Protein AF-A0A0X3Y5P8-F1 (afdb_monomer_lite)

pLDDT: mean 75.7, std 15.93, range [31.08, 95.38]

Structure (mmCIF, N/CA/C/O backbone):
data_AF-A0A0X3Y5P8-F1
#
_entry.id   AF-A0A0X3Y5P8-F1
#
loop_
_atom_site.group_PDB
_atom_site.id
_atom_site.type_symbol
_atom_site.label_atom_id
_atom_site.label_alt_id
_atom_site.label_comp_id
_atom_site.label_asym_id
_atom_site.label_entity_id
_atom_site.label_seq_id
_atom_site.pdbx_PDB_ins_code
_atom_site.Cartn_x
_atom_site.Cartn_y
_atom_site.Cartn_z
_atom_site.occupancy
_atom_site.B_iso_or_equiv
_atom_site.auth_seq_id
_atom_site.auth_comp_id
_atom_site.auth_asym_id
_atom_site.auth_atom_id
_atom_site.pdbx_PDB_model_num
ATOM 1 N N . MET A 1 1 ? 97.759 14.625 -56.756 1.00 55.84 1 MET A N 1
ATOM 2 C CA . MET A 1 1 ? 96.959 15.033 -57.931 1.00 55.84 1 MET A CA 1
ATOM 3 C C . MET A 1 1 ? 97.616 14.440 -59.161 1.00 55.84 1 MET A C 1
ATOM 5 O O . MET A 1 1 ? 98.788 14.707 -59.381 1.00 55.84 1 MET A O 1
ATOM 9 N N . THR A 1 2 ? 96.903 13.607 -59.908 1.00 64.62 2 THR A N 1
ATOM 10 C CA . THR A 1 2 ? 97.380 13.014 -61.165 1.00 64.62 2 THR A CA 1
ATOM 11 C C . THR A 1 2 ? 97.536 14.090 -62.230 1.00 64.62 2 THR A C 1
ATOM 13 O O . THR A 1 2 ? 96.550 14.729 -62.589 1.00 64.62 2 THR A O 1
ATOM 16 N N . GLN A 1 3 ? 98.760 14.318 -62.712 1.00 75.00 3 GLN A N 1
ATOM 17 C CA . GLN A 1 3 ? 99.024 15.300 -63.761 1.00 75.00 3 GLN A CA 1
ATOM 18 C C . GLN A 1 3 ? 98.886 14.668 -65.152 1.00 75.00 3 GLN A C 1
ATOM 20 O O . GLN A 1 3 ? 99.258 13.516 -65.376 1.00 75.00 3 GLN A O 1
ATOM 25 N N . TYR A 1 4 ? 98.370 15.443 -66.110 1.00 79.50 4 TYR A N 1
ATOM 26 C CA . TYR A 1 4 ? 98.162 15.009 -67.498 1.00 79.50 4 TYR A CA 1
ATOM 27 C C . TYR A 1 4 ? 99.440 14.460 -68.161 1.00 79.50 4 TYR A C 1
ATOM 29 O O . TYR A 1 4 ? 99.365 13.540 -68.971 1.00 79.50 4 TYR A O 1
ATOM 37 N N . SER A 1 5 ? 100.613 14.990 -67.798 1.00 78.25 5 SER A N 1
ATOM 38 C CA . SER A 1 5 ? 101.917 14.566 -68.323 1.00 78.25 5 SER A CA 1
ATOM 39 C C . SER A 1 5 ? 102.259 13.110 -68.011 1.00 78.25 5 SER A C 1
ATOM 41 O O . SER A 1 5 ? 102.868 12.445 -68.846 1.00 78.25 5 SER A O 1
ATOM 43 N N . ASP A 1 6 ? 101.864 12.614 -66.838 1.00 78.75 6 ASP A N 1
ATOM 44 C CA . ASP A 1 6 ? 102.219 11.267 -66.381 1.00 78.75 6 ASP A CA 1
ATOM 45 C C . ASP A 1 6 ? 101.311 10.226 -67.039 1.00 78.75 6 ASP A C 1
ATOM 47 O O . ASP A 1 6 ? 101.787 9.220 -67.562 1.00 78.75 6 ASP A O 1
ATOM 51 N N . VAL A 1 7 ? 100.012 10.539 -67.138 1.00 78.88 7 VAL A N 1
ATOM 52 C CA . VAL A 1 7 ? 99.036 9.741 -67.898 1.00 78.88 7 VAL A CA 1
ATOM 53 C C . VAL A 1 7 ? 99.425 9.696 -69.380 1.00 78.88 7 VAL A C 1
ATOM 55 O O . VAL A 1 7 ? 99.442 8.623 -69.977 1.00 78.88 7 VAL A O 1
ATOM 58 N N . LYS A 1 8 ? 99.824 10.832 -69.969 1.00 82.62 8 LYS A N 1
ATOM 59 C CA . LYS A 1 8 ? 100.274 10.910 -71.367 1.00 82.62 8 LYS A CA 1
ATOM 60 C C . LYS A 1 8 ? 101.525 10.069 -71.639 1.00 82.62 8 LYS A C 1
ATOM 62 O O . LYS A 1 8 ? 101.549 9.368 -72.644 1.00 82.62 8 LYS A O 1
ATOM 67 N N . LYS A 1 9 ? 102.530 10.084 -70.753 1.00 82.38 9 LYS A N 1
ATOM 68 C CA . LYS A 1 9 ? 103.744 9.257 -70.905 1.00 82.38 9 LYS A CA 1
ATOM 69 C C . LYS A 1 9 ? 103.426 7.763 -70.929 1.00 82.38 9 LYS A C 1
ATOM 71 O O . LYS A 1 9 ? 103.908 7.073 -71.820 1.00 82.38 9 LYS A O 1
ATOM 76 N N . ILE A 1 10 ? 102.589 7.290 -70.003 1.00 81.25 10 ILE A N 1
ATOM 77 C CA . ILE A 1 10 ? 102.196 5.874 -69.930 1.00 81.25 10 ILE A CA 1
ATOM 78 C C . ILE A 1 10 ? 101.405 5.476 -71.183 1.00 81.25 10 ILE A C 1
ATOM 80 O O . ILE A 1 10 ? 101.680 4.435 -71.780 1.00 81.25 10 ILE A O 1
ATOM 84 N N . CYS A 1 11 ? 100.467 6.315 -71.632 1.00 80.56 11 CYS A N 1
ATOM 85 C CA . CYS A 1 11 ? 99.717 6.057 -72.860 1.00 80.56 11 CYS A CA 1
ATOM 86 C C . CYS A 1 11 ? 100.613 6.051 -74.116 1.00 80.56 11 CYS A C 1
ATOM 88 O O . CYS A 1 11 ? 100.473 5.163 -74.956 1.00 80.56 11 CYS A O 1
ATOM 90 N N . ASP A 1 12 ? 101.554 6.994 -74.239 1.00 81.19 12 ASP A N 1
ATOM 91 C CA . ASP A 1 12 ? 102.496 7.071 -75.367 1.00 81.19 12 ASP A CA 1
ATOM 92 C C . ASP A 1 12 ? 103.486 5.886 -75.377 1.00 81.19 12 ASP A C 1
ATOM 94 O O . ASP A 1 12 ? 103.876 5.405 -76.443 1.00 81.19 12 ASP A O 1
ATOM 98 N N . GLU A 1 13 ? 103.889 5.384 -74.206 1.00 81.81 13 GLU A N 1
ATOM 99 C CA . GLU A 1 13 ? 104.777 4.223 -74.059 1.00 81.81 13 GLU A CA 1
ATOM 100 C C . GLU A 1 13 ? 104.066 2.899 -74.389 1.00 81.81 13 GLU A C 1
ATOM 102 O O . GLU A 1 13 ? 104.609 2.056 -75.112 1.00 81.81 13 GLU A O 1
ATOM 107 N N . LEU A 1 14 ? 102.811 2.738 -73.955 1.00 79.88 14 LEU A N 1
ATOM 108 C CA . LEU A 1 14 ? 101.962 1.607 -74.349 1.00 79.88 14 LEU A CA 1
ATOM 109 C C . LEU A 1 14 ? 101.707 1.590 -75.861 1.00 79.88 14 LEU A C 1
ATOM 111 O O . LEU A 1 14 ? 101.793 0.536 -76.492 1.00 79.88 14 LEU A O 1
ATOM 115 N N . GLN A 1 15 ? 101.490 2.763 -76.462 1.00 77.75 15 GLN A N 1
ATOM 116 C CA . GLN A 1 15 ? 101.310 2.889 -77.907 1.00 77.75 15 GLN A CA 1
ATOM 117 C C . GLN A 1 15 ? 102.601 2.575 -78.684 1.00 77.75 15 GLN A C 1
ATOM 119 O O . GLN A 1 15 ? 102.543 1.884 -79.700 1.00 77.75 15 GLN A O 1
ATOM 124 N N . LYS A 1 16 ? 103.777 3.009 -78.202 1.00 77.69 16 LYS A N 1
ATOM 125 C CA . LYS A 1 16 ? 105.081 2.663 -78.809 1.00 77.69 16 LYS A CA 1
ATOM 126 C C . LYS A 1 16 ? 105.423 1.176 -78.712 1.00 77.69 16 LYS A C 1
ATOM 128 O O . LYS A 1 16 ? 106.105 0.657 -79.588 1.00 77.69 16 LYS A O 1
ATOM 133 N N . THR A 1 17 ? 104.966 0.499 -77.661 1.00 75.56 17 THR A N 1
ATOM 134 C CA . THR A 1 17 ? 105.198 -0.939 -77.442 1.00 75.56 17 THR A CA 1
ATOM 135 C C . THR A 1 17 ? 104.137 -1.834 -78.092 1.00 75.56 17 THR A C 1
ATOM 137 O O . THR A 1 17 ? 104.206 -3.055 -77.958 1.00 75.56 17 THR A O 1
ATOM 140 N N . GLY A 1 18 ? 103.170 -1.252 -78.815 1.00 65.69 18 GLY A N 1
ATOM 141 C CA . GLY A 1 18 ? 102.122 -1.982 -79.537 1.00 65.69 18 GLY A CA 1
ATOM 142 C C . GLY A 1 18 ? 101.058 -2.622 -78.638 1.00 65.69 18 GLY A C 1
ATOM 143 O O . GLY A 1 18 ? 100.282 -3.451 -79.110 1.00 65.69 18 GLY A O 1
ATOM 144 N N . LYS A 1 19 ? 101.009 -2.264 -77.349 1.00 74.00 19 LYS A N 1
ATOM 145 C CA . LYS A 1 19 ? 100.011 -2.776 -76.400 1.00 74.00 19 LYS A CA 1
ATOM 146 C C . LYS A 1 19 ? 98.749 -1.901 -76.426 1.00 74.00 19 LYS A C 1
ATOM 148 O O . LYS A 1 19 ? 98.860 -0.680 -76.546 1.00 74.00 19 LYS A O 1
ATOM 153 N N . PRO A 1 20 ? 97.542 -2.485 -76.293 1.00 71.94 20 PRO A N 1
ATOM 154 C CA . PRO A 1 20 ? 96.306 -1.711 -76.301 1.00 71.94 20 PRO A CA 1
ATOM 155 C C . PRO A 1 20 ? 96.243 -0.778 -75.085 1.00 71.94 20 PRO A C 1
ATOM 157 O O . PRO A 1 20 ? 96.358 -1.215 -73.940 1.00 71.94 20 PRO A O 1
ATOM 160 N N . VAL A 1 21 ? 96.043 0.518 -75.334 1.00 77.38 21 VAL A N 1
ATOM 161 C CA . VAL A 1 21 ? 95.856 1.515 -74.273 1.00 77.38 21 VAL A CA 1
ATOM 162 C C . VAL A 1 21 ? 94.406 1.434 -73.791 1.00 77.38 21 VAL A C 1
ATOM 164 O O . VAL A 1 21 ? 93.501 1.932 -74.453 1.00 77.38 21 VAL A O 1
ATOM 167 N N . SER A 1 22 ? 94.173 0.766 -72.660 1.00 78.69 22 SER A N 1
ATOM 168 C CA . SER A 1 22 ? 92.847 0.652 -72.028 1.00 78.69 22 SER A CA 1
ATOM 169 C C . SER A 1 22 ? 92.747 1.510 -70.767 1.00 78.69 22 SER A C 1
ATOM 171 O O . SER A 1 22 ? 93.719 1.619 -70.015 1.00 78.69 22 SER A O 1
ATOM 173 N N . LEU A 1 23 ? 91.561 2.066 -70.506 1.00 74.12 23 LEU A N 1
ATOM 174 C CA . LEU A 1 23 ? 91.288 2.873 -69.314 1.00 74.12 23 LEU A CA 1
ATOM 175 C C . LEU A 1 23 ? 91.512 2.069 -68.017 1.00 74.12 23 LEU A C 1
ATOM 177 O O . LEU A 1 23 ? 92.092 2.599 -67.074 1.00 74.12 23 LEU A O 1
ATOM 181 N N . ASP A 1 24 ? 91.156 0.782 -67.999 1.00 76.00 24 ASP A N 1
ATOM 182 C CA . ASP A 1 24 ? 91.347 -0.103 -66.838 1.00 76.00 24 ASP A CA 1
ATOM 183 C C . ASP A 1 24 ? 92.829 -0.312 -66.486 1.00 76.00 24 ASP A C 1
ATOM 185 O O . ASP A 1 24 ? 93.220 -0.292 -65.316 1.00 76.00 24 ASP A O 1
ATOM 189 N N . TYR A 1 25 ? 93.695 -0.421 -67.500 1.00 76.69 25 TYR A N 1
ATOM 190 C CA . TYR A 1 25 ? 95.144 -0.489 -67.292 1.00 76.69 25 TYR A CA 1
ATOM 191 C C . TYR A 1 25 ? 95.696 0.809 -66.680 1.00 76.69 25 TYR A C 1
ATOM 193 O O . TYR A 1 25 ? 96.547 0.770 -65.796 1.00 76.69 25 TYR A O 1
ATOM 201 N N . LEU A 1 26 ? 95.178 1.969 -67.089 1.00 74.19 26 LEU A N 1
ATOM 202 C CA . LEU A 1 26 ? 95.600 3.259 -66.536 1.00 74.19 26 LEU A CA 1
ATOM 203 C C . LEU A 1 26 ? 95.114 3.461 -65.093 1.00 74.19 26 LEU A C 1
ATOM 205 O O . LEU A 1 26 ? 95.863 4.002 -64.281 1.00 74.19 26 LEU A O 1
ATOM 209 N N . ILE A 1 27 ? 93.907 2.989 -64.760 1.00 76.00 27 ILE A N 1
ATOM 210 C CA . ILE A 1 27 ? 93.356 3.034 -63.394 1.00 76.00 27 ILE A CA 1
ATOM 211 C C . ILE A 1 27 ? 94.181 2.160 -62.433 1.00 76.00 27 ILE A C 1
ATOM 213 O O . ILE A 1 27 ? 94.343 2.525 -61.272 1.00 76.00 27 ILE A O 1
ATOM 217 N N . SER A 1 28 ? 94.736 1.037 -62.907 1.00 76.06 28 SER A N 1
ATOM 218 C CA . SER A 1 28 ? 95.566 0.142 -62.079 1.00 76.06 28 SER A CA 1
ATOM 219 C C . SER A 1 28 ? 97.012 0.614 -61.869 1.00 76.06 28 SER A C 1
ATOM 221 O O . SER A 1 28 ? 97.612 0.273 -60.852 1.00 76.06 28 SER A O 1
ATOM 223 N N . GLN A 1 29 ? 97.578 1.401 -62.791 1.00 73.12 29 GLN A N 1
ATOM 224 C CA . GLN A 1 29 ? 98.978 1.854 -62.730 1.00 73.12 29 GLN A CA 1
ATOM 225 C C . GLN A 1 29 ? 99.156 3.252 -62.125 1.00 73.12 29 GLN A C 1
ATOM 227 O O . GLN A 1 29 ? 100.234 3.577 -61.626 1.00 73.12 29 GLN A O 1
ATOM 232 N N . VAL A 1 30 ? 98.123 4.097 -62.166 1.00 74.19 30 VAL A N 1
ATOM 233 C CA . VAL A 1 30 ? 98.219 5.491 -61.725 1.00 74.19 30 VAL A CA 1
ATOM 234 C C . VAL A 1 30 ? 97.297 5.734 -60.524 1.00 74.19 30 VAL A C 1
ATOM 236 O O . VAL A 1 30 ? 96.077 5.776 -60.689 1.00 74.19 30 VAL A O 1
ATOM 239 N N . PRO A 1 31 ? 97.839 5.958 -59.313 1.00 64.50 31 PRO A N 1
ATOM 240 C CA . PRO A 1 31 ? 97.020 6.246 -58.141 1.00 64.50 31 PRO A CA 1
ATOM 241 C C . PRO A 1 31 ? 96.423 7.663 -58.221 1.00 64.50 31 PRO A C 1
ATOM 243 O O . PRO A 1 31 ? 97.142 8.666 -58.196 1.00 64.50 31 PRO A O 1
ATOM 246 N N . GLY A 1 32 ? 95.093 7.763 -58.301 1.00 68.12 32 GLY A N 1
ATOM 247 C CA . GLY A 1 32 ? 94.374 9.039 -58.375 1.00 68.12 32 GLY A CA 1
ATOM 248 C C . GLY A 1 32 ? 92.853 8.893 -58.484 1.00 68.12 32 GLY A C 1
ATOM 249 O O . GLY A 1 32 ? 92.323 7.792 -58.602 1.00 68.12 32 GLY A O 1
ATOM 250 N N . ALA A 1 33 ? 92.132 10.019 -58.437 1.00 71.12 33 ALA A N 1
ATOM 251 C CA . ALA A 1 33 ? 90.676 10.037 -58.579 1.00 71.12 33 ALA A CA 1
ATOM 252 C C . ALA A 1 33 ? 90.261 9.654 -60.012 1.00 71.12 33 ALA A C 1
ATOM 254 O O . ALA A 1 33 ? 90.649 10.327 -60.972 1.00 71.12 33 ALA A O 1
ATOM 255 N N . GLN A 1 34 ? 89.435 8.608 -60.147 1.00 69.69 34 GLN A N 1
ATOM 256 C CA . GLN A 1 34 ? 89.032 8.025 -61.437 1.00 69.69 34 GLN A CA 1
ATOM 257 C C . GLN A 1 34 ? 88.441 9.060 -62.408 1.00 69.69 34 GLN A C 1
ATOM 259 O O . GLN A 1 34 ? 88.780 9.052 -63.588 1.00 69.69 34 GLN A O 1
ATOM 264 N N . ALA A 1 35 ? 87.646 10.016 -61.914 1.00 71.19 35 ALA A N 1
ATOM 265 C CA . ALA A 1 35 ? 87.060 11.076 -62.737 1.00 71.19 35 ALA A CA 1
ATOM 266 C C . ALA A 1 35 ? 88.119 11.947 -63.446 1.00 71.19 35 ALA A C 1
ATOM 268 O O . ALA A 1 35 ? 87.975 12.261 -64.625 1.00 71.19 35 ALA A O 1
ATOM 269 N N . SER A 1 36 ? 89.223 12.285 -62.769 1.00 75.31 36 SER A N 1
ATOM 270 C CA . SER A 1 36 ? 90.304 13.087 -63.367 1.00 75.31 36 SER A CA 1
ATOM 271 C C . SER A 1 36 ? 91.105 12.271 -64.384 1.00 75.31 36 SER A C 1
ATOM 273 O O . SER A 1 36 ? 91.549 12.801 -65.402 1.00 75.31 36 SER A O 1
ATOM 275 N N . LEU A 1 37 ? 91.258 10.966 -64.139 1.00 78.81 37 LEU A N 1
ATOM 276 C CA . LEU A 1 37 ? 91.954 10.048 -65.036 1.00 78.81 37 LEU A CA 1
ATOM 277 C C . LEU A 1 37 ? 91.198 9.856 -66.358 1.00 78.81 37 LEU A C 1
ATOM 279 O O . LEU A 1 37 ? 91.814 9.883 -67.420 1.00 78.81 37 LEU A O 1
ATOM 283 N N . VAL A 1 38 ? 89.865 9.742 -66.297 1.00 78.88 38 VAL A N 1
ATOM 284 C CA . VAL A 1 38 ? 88.987 9.655 -67.478 1.00 78.88 38 VAL A CA 1
ATOM 285 C C . VAL A 1 38 ? 89.102 10.912 -68.338 1.00 78.88 38 VAL A C 1
ATOM 287 O O . VAL A 1 38 ? 89.256 10.805 -69.555 1.00 78.88 38 VAL A O 1
ATOM 290 N N . VAL A 1 39 ? 89.110 12.097 -67.718 1.00 81.88 39 VAL A N 1
ATOM 291 C CA . VAL A 1 39 ? 89.267 13.377 -68.429 1.00 81.88 39 VAL A CA 1
ATOM 292 C C . VAL A 1 39 ? 90.647 13.480 -69.088 1.00 81.88 39 VAL A C 1
ATOM 294 O O . VAL A 1 39 ? 90.754 13.882 -70.248 1.00 81.88 39 VAL A O 1
ATOM 297 N N . HIS A 1 40 ? 91.718 13.081 -68.395 1.00 82.56 40 HIS A N 1
ATOM 298 C CA . HIS A 1 40 ? 93.070 13.067 -68.965 1.00 82.56 40 HIS A CA 1
ATOM 299 C C . HIS A 1 40 ? 93.230 12.029 -70.082 1.00 82.56 40 HIS A C 1
ATOM 301 O O . HIS A 1 40 ? 93.847 12.329 -71.102 1.00 82.56 40 HIS A O 1
ATOM 307 N N . TYR A 1 41 ? 92.632 10.848 -69.943 1.00 80.38 41 TYR A N 1
ATOM 308 C CA . TYR A 1 41 ? 92.626 9.824 -70.985 1.00 80.38 41 TYR A CA 1
ATOM 309 C C . TYR A 1 41 ? 91.840 10.270 -72.226 1.00 80.38 41 TYR A C 1
ATOM 311 O O . TYR A 1 41 ? 92.332 10.122 -73.343 1.00 80.38 41 TYR A O 1
ATOM 319 N N . GLN A 1 42 ? 90.670 10.896 -72.052 1.00 80.81 42 GLN A N 1
ATOM 320 C CA . GLN A 1 42 ? 89.931 11.517 -73.158 1.00 80.81 42 GLN A CA 1
ATOM 321 C C . GLN A 1 42 ? 90.745 12.622 -73.834 1.00 80.81 42 GLN A C 1
ATOM 323 O O . GLN A 1 42 ? 90.788 12.680 -75.062 1.00 80.81 42 GLN A O 1
ATOM 328 N N . LYS A 1 43 ? 91.439 13.463 -73.058 1.00 82.75 43 LYS A N 1
ATOM 329 C CA . LYS A 1 43 ? 92.307 14.514 -73.603 1.00 82.75 43 LYS A CA 1
ATOM 330 C C . LYS A 1 43 ? 93.459 13.935 -74.432 1.00 82.75 43 LYS A C 1
ATOM 332 O O . LYS A 1 43 ? 93.694 14.414 -75.536 1.00 82.75 43 LYS A O 1
ATOM 337 N N . TRP A 1 44 ? 94.113 12.875 -73.956 1.00 83.19 44 TRP A N 1
ATOM 338 C CA . TRP A 1 44 ? 95.152 12.171 -74.714 1.00 83.19 44 TRP A CA 1
ATOM 339 C C . TRP A 1 44 ? 94.594 11.510 -75.978 1.00 83.19 44 TRP A C 1
ATOM 341 O O . TRP A 1 44 ? 95.176 11.647 -77.050 1.00 83.19 44 TRP A O 1
ATOM 351 N N . ARG A 1 45 ? 93.430 10.857 -75.889 1.00 79.19 45 ARG A N 1
ATOM 352 C CA . ARG A 1 45 ? 92.762 10.237 -77.042 1.00 79.19 45 ARG A CA 1
ATOM 353 C C . ARG A 1 45 ? 92.389 11.273 -78.108 1.00 79.19 45 ARG A C 1
ATOM 355 O O . ARG A 1 45 ? 92.568 11.008 -79.291 1.00 79.19 45 ARG A O 1
ATOM 362 N N . ASN A 1 46 ? 91.941 12.458 -77.695 1.00 79.06 46 ASN A N 1
ATOM 363 C CA . ASN A 1 46 ? 91.675 13.579 -78.597 1.00 79.06 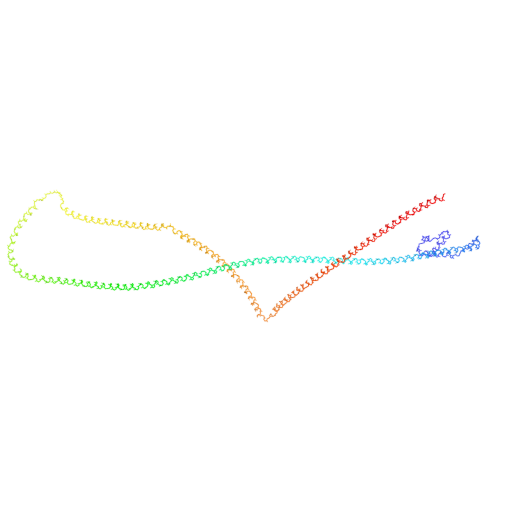46 ASN A CA 1
ATOM 364 C C . ASN A 1 46 ? 92.969 14.164 -79.191 1.00 79.06 46 ASN A C 1
ATOM 366 O O . ASN A 1 46 ? 92.990 14.512 -80.367 1.00 79.06 46 ASN A O 1
ATOM 370 N N . GLU A 1 47 ? 94.067 14.229 -78.427 1.00 79.50 47 GLU A N 1
ATOM 371 C CA . GLU A 1 47 ? 95.389 14.607 -78.959 1.00 79.50 47 GLU A CA 1
ATOM 372 C C . GLU A 1 47 ? 95.934 13.580 -79.965 1.00 79.50 47 GLU A C 1
ATOM 374 O O . GLU A 1 47 ? 96.576 13.974 -80.935 1.00 79.50 47 GLU A O 1
ATOM 379 N N . GLN A 1 48 ? 95.652 12.287 -79.780 1.00 70.25 48 GLN A N 1
ATOM 380 C CA . GLN A 1 48 ? 95.985 11.238 -80.749 1.00 70.25 48 GLN A CA 1
ATOM 381 C C . GLN A 1 48 ? 95.099 11.301 -81.995 1.00 70.25 48 GLN A C 1
ATOM 383 O O . GLN A 1 48 ? 95.601 11.137 -83.101 1.00 70.25 48 GLN A O 1
ATOM 388 N N . ALA A 1 49 ? 93.806 11.594 -81.835 1.00 64.44 49 ALA A N 1
ATOM 389 C CA . ALA A 1 49 ? 92.884 11.784 -82.955 1.00 64.44 49 ALA A CA 1
ATOM 390 C C . ALA A 1 49 ? 93.225 13.030 -83.797 1.00 64.44 49 ALA A C 1
ATOM 392 O O . ALA A 1 49 ? 93.056 13.008 -85.012 1.00 64.44 49 ALA A O 1
ATOM 393 N N . ASN A 1 50 ? 93.757 14.089 -83.170 1.00 62.69 50 ASN A N 1
ATOM 394 C CA . ASN A 1 50 ? 94.240 15.301 -83.847 1.00 62.69 50 ASN A CA 1
ATOM 395 C C . ASN A 1 50 ? 95.708 15.224 -84.295 1.00 62.69 50 ASN A C 1
ATOM 397 O O . ASN A 1 50 ? 96.218 16.168 -84.907 1.00 62.69 50 ASN A O 1
ATOM 401 N N . ARG A 1 51 ? 96.414 14.127 -84.006 1.00 59.41 51 ARG A N 1
ATOM 402 C CA . ARG A 1 51 ? 97.748 13.896 -84.550 1.00 59.41 51 ARG A CA 1
ATOM 403 C C . ARG A 1 51 ? 97.566 13.535 -86.019 1.00 59.41 51 ARG A C 1
ATOM 405 O O . ARG A 1 51 ? 97.106 12.443 -86.336 1.00 59.41 51 ARG A O 1
ATOM 412 N N . ALA A 1 52 ? 97.890 14.480 -86.904 1.00 46.75 52 ALA A N 1
ATOM 413 C CA . ALA A 1 52 ? 97.869 14.256 -88.343 1.00 46.75 52 ALA A CA 1
ATOM 414 C C . ALA A 1 52 ? 98.576 12.924 -88.652 1.00 46.75 52 ALA A C 1
ATOM 416 O O . ALA A 1 52 ? 99.685 12.711 -88.141 1.00 46.75 52 ALA A O 1
ATOM 417 N N . PRO A 1 53 ? 97.952 12.014 -89.422 1.00 50.97 53 PRO A N 1
ATOM 418 C CA . PRO A 1 53 ? 98.590 10.758 -89.754 1.00 50.97 53 PRO A CA 1
ATOM 419 C C . PRO A 1 53 ? 99.920 11.080 -90.433 1.00 50.97 53 PRO A C 1
ATOM 421 O O . PRO A 1 53 ? 99.969 11.838 -91.404 1.00 50.97 53 PRO A O 1
ATOM 424 N N . VAL A 1 54 ? 101.010 10.517 -89.903 1.00 44.28 54 VAL A N 1
ATOM 425 C CA . VAL A 1 54 ? 102.226 10.335 -90.694 1.00 44.28 54 VAL A CA 1
ATOM 426 C C . VAL A 1 54 ? 101.742 9.628 -91.947 1.00 44.28 54 VAL A C 1
ATOM 428 O O . VAL A 1 54 ? 101.178 8.541 -91.843 1.00 44.28 54 VAL A O 1
ATOM 431 N N . GLN A 1 55 ? 101.862 10.293 -93.096 1.00 42.78 55 GLN A N 1
ATOM 432 C CA . GLN A 1 55 ? 101.550 9.717 -94.393 1.00 42.78 55 GLN A CA 1
ATOM 433 C C . GLN A 1 55 ? 102.495 8.534 -94.607 1.00 42.78 55 GLN A C 1
ATOM 435 O O . GLN A 1 55 ? 103.544 8.641 -95.233 1.00 42.78 55 GLN A O 1
ATOM 440 N N . THR A 1 56 ? 102.137 7.382 -94.053 1.00 41.22 56 THR A N 1
ATOM 441 C CA . THR A 1 56 ? 102.447 6.121 -94.688 1.00 41.22 56 THR A CA 1
ATOM 442 C C . THR A 1 56 ? 101.658 6.165 -95.979 1.00 41.22 56 THR A C 1
ATOM 444 O O . THR A 1 56 ? 100.435 6.010 -95.970 1.00 41.22 56 THR A O 1
ATOM 447 N N . SER A 1 57 ? 102.359 6.461 -97.067 1.00 42.62 57 SER A N 1
ATOM 448 C CA . SER A 1 57 ? 101.958 6.154 -98.429 1.00 42.62 57 SER A CA 1
ATOM 449 C C . SER A 1 57 ? 101.698 4.649 -98.506 1.00 42.62 57 SER A C 1
ATOM 451 O O . SER A 1 57 ? 102.518 3.880 -98.994 1.00 42.62 57 SER A O 1
ATOM 453 N N . ALA A 1 58 ? 100.577 4.201 -97.946 1.00 44.97 58 ALA A N 1
ATOM 454 C CA . ALA A 1 58 ? 99.935 3.009 -98.430 1.00 44.97 58 ALA A CA 1
ATOM 455 C C . ALA A 1 58 ? 99.509 3.405 -99.836 1.00 44.97 58 ALA A C 1
ATOM 457 O O . ALA A 1 58 ? 98.587 4.205 -100.006 1.00 44.97 58 ALA A O 1
ATOM 458 N N . GLU A 1 59 ? 100.268 2.943 -100.828 1.00 48.09 59 GLU A N 1
ATOM 459 C CA . GLU A 1 59 ? 99.767 2.819 -102.186 1.00 48.09 59 GLU A CA 1
ATOM 460 C C . GLU A 1 59 ? 98.355 2.255 -102.057 1.00 48.09 59 GLU A C 1
ATOM 462 O O . GLU A 1 59 ? 98.157 1.118 -101.622 1.00 48.09 59 GLU A O 1
ATOM 467 N N . SER A 1 60 ? 97.362 3.113 -102.293 1.00 53.25 60 SER A N 1
ATOM 468 C CA . SER A 1 60 ? 95.976 2.695 -102.319 1.00 53.25 60 SER A CA 1
ATOM 469 C C . SER A 1 60 ? 95.891 1.702 -103.467 1.00 53.25 60 SER A C 1
ATOM 471 O O . SER A 1 60 ? 95.827 2.093 -104.628 1.00 53.25 60 SER A O 1
ATOM 473 N N . LEU A 1 61 ? 95.932 0.409 -103.133 1.00 57.12 61 LEU A N 1
ATOM 474 C CA . LEU A 1 61 ? 95.736 -0.722 -104.047 1.00 57.12 61 LEU A CA 1
ATOM 475 C C . LEU A 1 61 ? 94.385 -0.645 -104.782 1.00 57.12 61 LEU A C 1
ATOM 477 O O . LEU A 1 61 ? 94.129 -1.414 -105.704 1.00 57.12 61 LEU A O 1
ATOM 481 N N . PHE A 1 62 ? 93.526 0.288 -104.374 1.00 60.97 62 PHE A N 1
ATOM 482 C CA . PHE A 1 62 ? 92.222 0.558 -104.939 1.00 60.97 62 PHE A CA 1
ATOM 483 C C . PHE A 1 62 ? 92.192 1.921 -105.629 1.00 60.97 62 PHE A C 1
ATOM 485 O O . PHE A 1 62 ? 92.788 2.891 -105.151 1.00 60.97 62 PHE A O 1
ATOM 492 N N . SER A 1 63 ? 91.466 1.996 -106.747 1.00 75.69 63 SER A N 1
ATOM 493 C CA . SER A 1 63 ? 91.306 3.232 -107.506 1.00 75.69 63 SER A CA 1
ATOM 494 C C . SER A 1 63 ? 90.666 4.336 -106.647 1.00 75.69 63 SER A C 1
ATOM 496 O O . SER A 1 63 ? 89.846 4.046 -105.772 1.00 75.69 63 SER A O 1
ATOM 498 N N . PRO A 1 64 ? 90.993 5.616 -106.895 1.00 73.44 64 PRO A N 1
ATOM 499 C CA . PRO A 1 64 ? 90.376 6.735 -106.179 1.00 73.44 64 PRO A CA 1
ATOM 500 C C . PRO A 1 64 ? 88.845 6.749 -106.321 1.00 73.44 64 PRO A C 1
ATOM 502 O O . PRO A 1 64 ? 88.144 7.156 -105.401 1.00 73.44 64 PRO A O 1
ATOM 505 N N . GLU A 1 65 ? 88.320 6.233 -107.435 1.00 74.00 65 GLU A N 1
ATOM 506 C CA . GLU A 1 65 ? 86.885 6.066 -107.674 1.00 74.00 65 GLU A CA 1
ATOM 507 C C . GLU A 1 65 ? 86.260 4.976 -106.784 1.00 74.00 65 GLU A C 1
ATOM 509 O O . GLU A 1 65 ? 85.188 5.189 -106.223 1.00 74.00 65 GLU A O 1
ATOM 514 N N . PHE A 1 66 ? 86.953 3.850 -106.560 1.00 81.62 66 PHE A N 1
ATOM 515 C CA . PHE A 1 66 ? 86.509 2.818 -105.616 1.00 81.62 66 PHE A CA 1
ATOM 516 C C . PHE A 1 66 ? 86.512 3.330 -104.175 1.00 81.62 66 PHE A C 1
ATOM 518 O O . PHE A 1 66 ? 85.569 3.077 -103.430 1.00 81.62 66 PHE A O 1
ATOM 525 N N . VAL A 1 67 ? 87.549 4.073 -103.776 1.00 81.31 67 VAL A N 1
ATOM 526 C CA . VAL A 1 67 ? 87.630 4.650 -102.426 1.00 81.31 67 VAL A CA 1
ATOM 527 C C . VAL A 1 67 ? 86.502 5.661 -102.205 1.00 81.31 67 VAL A C 1
ATOM 529 O O . VAL A 1 67 ? 85.859 5.618 -101.158 1.00 81.31 67 VAL A O 1
ATOM 532 N N . ALA A 1 68 ? 86.201 6.507 -103.195 1.00 78.38 68 ALA A N 1
ATOM 533 C CA . ALA A 1 68 ? 85.081 7.447 -103.128 1.00 78.38 68 ALA A CA 1
ATOM 534 C C . ALA A 1 68 ? 83.715 6.733 -103.086 1.00 78.38 68 ALA A C 1
ATOM 536 O O . ALA A 1 68 ? 82.860 7.093 -102.277 1.00 78.38 68 ALA A O 1
ATOM 537 N N . ALA A 1 69 ? 83.515 5.691 -103.901 1.00 80.56 69 ALA A N 1
ATOM 538 C CA . ALA A 1 69 ? 82.285 4.896 -103.895 1.00 80.56 69 ALA A CA 1
ATOM 539 C C . ALA A 1 69 ? 82.087 4.142 -102.568 1.00 80.56 69 ALA A C 1
ATOM 541 O O . ALA A 1 69 ? 80.993 4.161 -102.006 1.00 80.56 69 ALA A O 1
ATOM 542 N N . PHE A 1 70 ? 83.150 3.541 -102.024 1.00 86.19 70 PHE A N 1
ATOM 543 C CA . PHE A 1 70 ? 83.120 2.872 -100.723 1.00 86.19 70 PHE A CA 1
ATOM 544 C C . PHE A 1 70 ? 82.844 3.856 -99.583 1.00 86.19 70 PHE A C 1
ATOM 546 O O . PHE A 1 70 ? 82.055 3.545 -98.698 1.00 86.19 70 PHE A O 1
ATOM 553 N N . GLN A 1 71 ? 83.447 5.049 -99.606 1.00 85.81 71 GLN A N 1
ATOM 554 C CA . GLN A 1 71 ? 83.159 6.103 -98.628 1.00 85.81 71 GLN A CA 1
ATOM 555 C C . GLN A 1 71 ? 81.697 6.545 -98.702 1.00 85.81 71 GLN A C 1
ATOM 557 O O . GLN A 1 71 ? 81.033 6.599 -97.672 1.00 85.81 71 GLN A O 1
ATOM 562 N N . HIS A 1 72 ? 81.168 6.768 -99.906 1.00 84.69 72 HIS A N 1
ATOM 563 C CA . HIS A 1 72 ? 79.765 7.125 -100.092 1.00 84.69 72 HIS A CA 1
ATOM 564 C C . HIS A 1 72 ? 78.816 6.020 -99.595 1.00 84.69 72 HIS A C 1
ATOM 566 O O . HIS A 1 72 ? 77.831 6.304 -98.913 1.00 84.69 72 HIS A O 1
ATOM 572 N N . GLU A 1 73 ? 79.102 4.749 -99.887 1.00 87.00 73 GLU A N 1
ATOM 573 C CA . GLU A 1 73 ? 78.272 3.634 -99.417 1.00 87.00 73 GLU A CA 1
ATOM 574 C C . GLU A 1 73 ? 78.411 3.389 -97.906 1.00 87.00 73 GLU A C 1
ATOM 576 O O . GLU A 1 73 ? 77.416 3.106 -97.235 1.00 87.00 73 GLU A O 1
ATOM 581 N N . ALA A 1 74 ? 79.604 3.578 -97.340 1.00 85.81 74 ALA A N 1
ATOM 582 C CA . ALA A 1 74 ? 79.827 3.552 -95.898 1.00 85.81 74 ALA A CA 1
ATOM 583 C C . ALA A 1 74 ? 79.074 4.689 -95.191 1.00 85.81 74 ALA A C 1
ATOM 585 O O . ALA A 1 74 ? 78.443 4.448 -94.163 1.00 85.81 74 ALA A O 1
ATOM 586 N N . GLU A 1 75 ? 79.069 5.900 -95.752 1.00 87.94 75 GLU A N 1
ATOM 587 C CA . GLU A 1 75 ? 78.275 7.027 -95.252 1.00 87.94 75 GLU A CA 1
ATOM 588 C C . GLU A 1 75 ? 76.774 6.750 -95.341 1.00 87.94 75 GLU A C 1
ATOM 590 O O . GLU A 1 75 ? 76.032 7.081 -94.418 1.00 87.94 75 GLU A O 1
ATOM 595 N N . LEU A 1 76 ? 76.312 6.122 -96.423 1.00 89.00 76 LEU A N 1
ATOM 596 C CA . LEU A 1 76 ? 74.902 5.792 -96.609 1.00 89.00 76 LEU A CA 1
ATOM 597 C C . LEU A 1 76 ? 74.446 4.699 -95.631 1.00 89.00 76 LEU A C 1
ATOM 599 O O . LEU A 1 76 ? 73.399 4.841 -95.002 1.00 89.00 76 LEU A O 1
ATOM 603 N N . ARG A 1 77 ? 75.263 3.658 -95.425 1.00 89.38 77 ARG A N 1
ATOM 604 C CA . ARG A 1 77 ? 75.053 2.623 -94.394 1.00 89.38 77 ARG A CA 1
ATOM 605 C C . ARG A 1 77 ? 75.096 3.210 -92.983 1.00 89.38 77 ARG A C 1
ATOM 607 O O . ARG A 1 77 ? 74.266 2.846 -92.153 1.00 89.38 77 ARG A O 1
ATOM 614 N N . ALA A 1 78 ? 76.031 4.122 -92.711 1.00 86.69 78 ALA A N 1
ATOM 615 C CA . ALA A 1 78 ? 76.130 4.807 -91.426 1.00 86.69 78 ALA A CA 1
ATOM 616 C C . ALA A 1 78 ? 74.891 5.670 -91.166 1.00 86.69 78 ALA A C 1
ATOM 618 O O . ALA A 1 78 ? 74.305 5.558 -90.095 1.00 86.69 78 ALA A O 1
ATOM 619 N N . LYS A 1 79 ? 74.433 6.446 -92.160 1.00 90.25 79 LYS A N 1
ATOM 620 C CA . LYS A 1 79 ? 73.181 7.216 -92.083 1.00 90.25 79 LYS A CA 1
ATOM 621 C C . LYS A 1 79 ? 71.982 6.312 -91.824 1.00 90.25 79 LYS A C 1
ATOM 623 O O . LYS A 1 79 ? 71.269 6.550 -90.863 1.00 90.25 79 LYS A O 1
ATOM 628 N N . GLN A 1 80 ? 71.818 5.228 -92.586 1.00 91.31 80 GLN A N 1
ATOM 629 C CA . GLN A 1 80 ? 70.735 4.260 -92.363 1.00 91.31 80 GLN A CA 1
ATOM 630 C C . GLN A 1 80 ? 70.748 3.684 -90.941 1.00 91.31 80 GLN A C 1
ATOM 632 O O . GLN A 1 80 ? 69.704 3.603 -90.298 1.00 91.31 80 GLN A O 1
ATOM 637 N N . HIS A 1 81 ? 71.923 3.309 -90.431 1.00 90.62 81 HIS A N 1
ATOM 638 C CA . HIS A 1 81 ? 72.055 2.790 -89.072 1.00 90.62 81 HIS A CA 1
ATOM 639 C C . HIS A 1 81 ? 71.773 3.869 -88.012 1.00 90.62 81 HIS A C 1
ATOM 641 O O . HIS A 1 81 ? 71.122 3.593 -87.005 1.00 90.62 81 HIS A O 1
ATOM 647 N N . THR A 1 82 ? 72.233 5.105 -88.224 1.00 89.94 82 THR A N 1
ATOM 648 C CA . THR A 1 82 ? 71.934 6.247 -87.349 1.00 89.94 82 THR A CA 1
ATOM 649 C C . THR A 1 82 ? 70.443 6.579 -87.350 1.00 89.94 82 THR A C 1
ATOM 651 O O . THR A 1 82 ? 69.877 6.797 -86.283 1.00 89.94 82 THR A O 1
ATOM 654 N N . ASP A 1 83 ? 69.788 6.553 -88.508 1.00 91.38 83 ASP A N 1
ATOM 655 C CA . ASP A 1 83 ? 68.352 6.798 -88.642 1.00 91.38 83 ASP A CA 1
ATOM 656 C C . ASP A 1 83 ? 67.537 5.697 -87.953 1.00 91.38 83 ASP A C 1
ATOM 658 O O . ASP A 1 83 ? 66.595 5.995 -87.216 1.00 91.38 83 ASP A O 1
ATOM 662 N N . GLN A 1 84 ? 67.940 4.429 -88.100 1.00 92.44 84 GLN A N 1
ATOM 663 C CA . GLN A 1 84 ? 67.321 3.306 -87.392 1.00 92.44 84 GLN A CA 1
ATOM 664 C C . GLN A 1 84 ? 67.477 3.437 -85.869 1.00 92.44 84 GLN A C 1
ATOM 666 O O . GLN A 1 84 ? 66.516 3.218 -85.129 1.00 92.44 84 GLN A O 1
ATOM 671 N N . LEU A 1 85 ? 68.663 3.825 -85.392 1.00 91.38 85 LEU A N 1
ATOM 672 C CA . LEU A 1 85 ? 68.914 4.032 -83.965 1.00 91.38 85 LEU A CA 1
ATOM 673 C C . LEU A 1 85 ? 68.107 5.219 -83.418 1.00 91.38 85 LEU A C 1
ATOM 675 O O . LEU A 1 85 ? 67.536 5.123 -82.334 1.00 91.38 85 LEU A O 1
ATOM 679 N N . ASN A 1 86 ? 68.001 6.310 -84.180 1.00 90.88 86 ASN A N 1
ATOM 680 C CA . ASN A 1 86 ? 67.173 7.462 -83.823 1.00 90.88 86 ASN A CA 1
ATOM 681 C C . ASN A 1 86 ? 65.688 7.090 -83.757 1.00 90.88 86 ASN A C 1
ATOM 683 O O . ASN A 1 86 ? 64.995 7.511 -82.832 1.00 90.88 86 ASN A O 1
ATOM 687 N N . GLN A 1 87 ? 65.205 6.258 -84.683 1.00 92.88 87 GLN A N 1
ATOM 688 C CA . GLN A 1 87 ? 63.832 5.760 -84.652 1.00 92.88 87 GLN A CA 1
ATOM 689 C C . GLN A 1 87 ? 63.575 4.888 -83.416 1.00 92.88 87 GLN A C 1
ATOM 691 O O . GLN A 1 87 ? 62.560 5.067 -82.742 1.00 92.88 87 GLN A O 1
ATOM 696 N N . GLN A 1 88 ? 64.500 3.983 -83.079 1.00 92.06 88 GLN A N 1
ATOM 697 C CA . GLN A 1 88 ? 64.406 3.170 -81.862 1.00 92.06 88 GLN A CA 1
ATOM 698 C C . GLN A 1 88 ? 64.439 4.030 -80.595 1.00 92.06 88 GLN A C 1
ATOM 700 O O . GLN A 1 88 ? 63.650 3.799 -79.681 1.00 92.06 88 GLN A O 1
ATOM 705 N N . LEU A 1 89 ? 65.296 5.054 -80.548 1.00 92.38 89 LEU A N 1
ATOM 706 C CA . LEU A 1 89 ? 65.353 5.995 -79.431 1.00 92.38 89 LEU A CA 1
ATOM 707 C C . LEU A 1 89 ? 64.041 6.776 -79.290 1.00 92.38 89 LEU A C 1
ATOM 709 O O . LEU A 1 89 ? 63.539 6.935 -78.181 1.00 92.38 89 LEU A O 1
ATOM 713 N N . GLN A 1 90 ? 63.452 7.224 -80.400 1.00 91.94 90 GLN A N 1
ATOM 714 C CA . GLN A 1 90 ? 62.175 7.934 -80.384 1.00 91.94 90 GLN A CA 1
ATOM 715 C C . GLN A 1 90 ? 61.028 7.037 -79.895 1.00 91.94 90 GLN A C 1
ATOM 717 O O . GLN A 1 90 ? 60.206 7.485 -79.096 1.00 91.94 90 GLN A O 1
ATOM 722 N N . GLN A 1 91 ? 61.005 5.767 -80.309 1.00 91.56 91 GLN A N 1
ATOM 723 C CA . GLN A 1 91 ? 60.048 4.777 -79.803 1.00 91.56 91 GLN A CA 1
ATOM 724 C C . GLN A 1 91 ? 60.247 4.499 -78.308 1.00 91.56 91 GLN A C 1
ATOM 726 O O . GLN A 1 91 ? 59.268 4.444 -77.567 1.00 91.56 91 GLN A O 1
ATOM 731 N N . ALA A 1 92 ? 61.496 4.367 -77.850 1.00 89.06 92 ALA A N 1
ATOM 732 C CA . ALA A 1 92 ? 61.810 4.155 -76.440 1.00 89.06 92 ALA A CA 1
ATOM 733 C C . ALA A 1 92 ? 61.390 5.354 -75.576 1.00 89.06 92 ALA A C 1
ATOM 735 O O . ALA A 1 92 ? 60.739 5.161 -74.553 1.00 89.06 92 ALA A O 1
ATOM 736 N N . MET A 1 93 ? 61.670 6.585 -76.022 1.00 90.44 93 MET A N 1
ATOM 737 C CA . MET A 1 93 ? 61.209 7.798 -75.336 1.00 90.44 93 MET A CA 1
ATOM 738 C C . MET A 1 93 ? 59.681 7.872 -75.284 1.00 90.44 93 MET A C 1
ATOM 740 O O . MET A 1 93 ? 59.119 8.203 -74.245 1.00 90.44 93 MET A O 1
ATOM 744 N N . GLN A 1 94 ? 58.988 7.538 -76.377 1.00 92.25 94 GLN A N 1
ATOM 745 C CA . GLN A 1 94 ? 57.524 7.531 -76.391 1.00 92.25 94 GLN A CA 1
ATOM 746 C C . GLN A 1 94 ? 56.949 6.478 -75.430 1.00 92.25 94 GLN A C 1
ATOM 748 O O . GLN A 1 94 ? 55.987 6.761 -74.718 1.00 92.25 94 GLN A O 1
ATOM 753 N N . ALA A 1 95 ? 57.549 5.287 -75.373 1.00 90.06 95 ALA A N 1
ATOM 754 C CA . ALA A 1 95 ? 57.158 4.243 -74.430 1.00 90.06 95 ALA A CA 1
ATOM 755 C C . ALA A 1 95 ? 57.408 4.658 -72.970 1.00 90.06 95 ALA A C 1
ATOM 757 O O . ALA A 1 95 ? 56.577 4.380 -72.108 1.00 90.06 95 ALA A O 1
ATOM 758 N N . GLU A 1 96 ? 58.513 5.353 -72.693 1.00 88.62 96 GLU A N 1
ATOM 759 C CA . GLU A 1 96 ? 58.822 5.872 -71.358 1.00 88.62 96 GLU A CA 1
ATOM 760 C C . GLU A 1 96 ? 57.829 6.957 -70.924 1.00 88.62 96 GLU A C 1
ATOM 762 O O . GLU A 1 96 ? 57.348 6.920 -69.792 1.00 88.62 96 GLU A O 1
ATOM 767 N N . VAL A 1 97 ? 57.449 7.871 -71.825 1.00 93.50 97 VAL A N 1
ATOM 768 C CA . VAL A 1 97 ? 56.417 8.887 -71.551 1.00 93.50 97 VAL A CA 1
ATOM 769 C C . VAL A 1 97 ? 55.078 8.226 -71.222 1.00 93.50 97 VAL A C 1
ATOM 771 O O . VAL A 1 97 ? 54.489 8.549 -70.194 1.00 93.50 97 VAL A O 1
ATOM 774 N N . LEU A 1 98 ? 54.636 7.250 -72.022 1.00 93.19 98 LEU A N 1
ATOM 775 C CA . LEU A 1 98 ? 53.393 6.515 -71.755 1.00 93.19 98 LEU A CA 1
ATOM 776 C C . LEU A 1 98 ? 53.451 5.744 -70.425 1.00 93.19 98 LEU A C 1
ATOM 778 O O . LEU A 1 98 ? 52.481 5.729 -69.671 1.00 93.19 98 LEU A O 1
ATOM 782 N N . ALA A 1 99 ? 54.592 5.132 -70.098 1.00 90.50 99 ALA A N 1
ATOM 783 C CA . ALA A 1 99 ? 54.779 4.450 -68.819 1.00 90.50 99 ALA A CA 1
ATOM 784 C C . ALA A 1 99 ? 54.776 5.430 -67.631 1.00 90.50 99 ALA A C 1
ATOM 786 O O . ALA A 1 99 ? 54.266 5.100 -66.557 1.00 90.50 99 ALA A O 1
ATOM 787 N N . ALA A 1 100 ? 55.329 6.633 -67.802 1.00 90.12 100 ALA A N 1
ATOM 788 C CA . ALA A 1 100 ? 55.302 7.684 -66.791 1.00 90.12 100 ALA A CA 1
ATOM 789 C C . ALA A 1 100 ? 53.883 8.238 -66.580 1.00 90.12 100 ALA A C 1
ATOM 791 O O . ALA A 1 100 ? 53.479 8.439 -65.433 1.00 90.12 100 ALA A O 1
ATOM 792 N N . GLU A 1 101 ? 53.114 8.432 -67.655 1.00 93.00 101 GLU A N 1
ATOM 793 C CA . GLU A 1 101 ? 51.700 8.825 -67.593 1.00 93.00 101 GLU A CA 1
ATOM 794 C C . GLU A 1 101 ? 50.865 7.764 -66.869 1.00 93.00 101 GLU A C 1
ATOM 796 O O . GLU A 1 101 ? 50.202 8.083 -65.884 1.00 93.00 101 GLU A O 1
ATOM 801 N N . HIS A 1 102 ? 51.003 6.492 -67.246 1.00 92.31 102 HIS A N 1
ATOM 802 C CA . HIS A 1 102 ? 50.301 5.391 -66.586 1.00 92.31 102 HIS A CA 1
ATOM 803 C C . HIS A 1 102 ? 50.680 5.252 -65.100 1.00 92.31 102 HIS A C 1
ATOM 805 O O . HIS A 1 102 ? 49.826 5.027 -64.245 1.00 92.31 102 HIS A O 1
ATOM 811 N N . ASN A 1 103 ? 51.959 5.434 -64.743 1.00 90.50 103 ASN A N 1
ATOM 812 C CA . ASN A 1 103 ? 52.377 5.454 -63.336 1.00 90.50 103 ASN A CA 1
ATOM 813 C C . ASN A 1 103 ? 51.771 6.632 -62.562 1.00 90.50 103 ASN A C 1
ATOM 815 O O . ASN A 1 103 ? 51.457 6.493 -61.378 1.00 90.50 103 ASN A O 1
ATOM 819 N N . ARG A 1 104 ? 51.602 7.789 -63.209 1.00 92.31 104 ARG A N 1
ATOM 820 C CA . ARG A 1 104 ? 50.950 8.952 -62.601 1.00 92.31 104 ARG A CA 1
ATOM 821 C C . ARG A 1 104 ? 49.459 8.698 -62.377 1.00 92.31 104 ARG A C 1
ATOM 823 O O . ARG A 1 104 ? 48.958 9.054 -61.313 1.00 92.31 104 ARG A O 1
ATOM 830 N N . GLU A 1 105 ? 48.777 8.066 -63.329 1.00 94.38 105 GLU A N 1
ATOM 831 C CA . GLU A 1 105 ? 47.377 7.641 -63.187 1.00 94.38 105 GLU A CA 1
ATOM 832 C C . GLU A 1 105 ? 47.219 6.645 -62.031 1.00 94.38 105 GLU A C 1
ATOM 834 O O . GLU A 1 105 ? 46.428 6.884 -61.120 1.00 94.38 105 GLU A O 1
ATOM 839 N N . LEU A 1 106 ? 48.065 5.610 -61.972 1.00 93.25 106 LEU A N 1
ATOM 840 C CA . LEU A 1 106 ? 48.102 4.652 -60.859 1.00 93.25 106 LEU A CA 1
ATOM 841 C C . LEU A 1 106 ? 48.304 5.331 -59.499 1.00 93.25 106 LEU A C 1
ATOM 843 O O . LEU A 1 106 ? 47.650 4.971 -58.523 1.00 93.25 106 LEU A O 1
ATOM 847 N N . GLN A 1 107 ? 49.198 6.320 -59.406 1.00 92.62 107 GLN A N 1
ATOM 848 C CA . GLN A 1 107 ? 49.400 7.072 -58.163 1.00 92.62 107 GLN A CA 1
ATOM 849 C C . GLN A 1 107 ? 48.149 7.856 -57.754 1.00 92.62 107 GLN A C 1
ATOM 851 O O . GLN A 1 107 ? 47.828 7.907 -56.564 1.00 92.62 107 GLN A O 1
ATOM 856 N N . GLN A 1 108 ? 47.433 8.443 -58.716 1.00 94.19 108 GLN A N 1
ATOM 857 C CA . GLN A 1 108 ? 46.175 9.142 -58.451 1.00 94.19 108 GLN A CA 1
ATOM 858 C C . GLN A 1 108 ? 45.080 8.174 -57.993 1.00 94.19 108 GLN A C 1
ATOM 860 O O . GLN A 1 108 ? 44.401 8.458 -57.006 1.00 94.19 108 GLN A O 1
ATOM 865 N N . GLU A 1 109 ? 44.944 7.013 -58.636 1.00 93.75 109 GLU A N 1
ATOM 866 C CA . GLU A 1 109 ? 43.997 5.974 -58.213 1.00 93.75 109 GLU A CA 1
ATOM 867 C C . GLU A 1 109 ? 44.302 5.469 -56.799 1.00 93.75 109 GLU A C 1
ATOM 869 O O . GLU A 1 109 ? 43.398 5.330 -55.973 1.00 93.75 109 GLU A O 1
ATOM 874 N N . LEU A 1 110 ? 45.580 5.255 -56.475 1.00 92.56 110 LEU A N 1
ATOM 875 C CA . LEU A 1 110 ? 46.002 4.798 -55.151 1.00 92.56 110 LEU A CA 1
ATOM 876 C C . LEU A 1 110 ? 45.669 5.844 -54.074 1.00 92.56 110 LEU A C 1
ATOM 878 O O . LEU A 1 110 ? 45.164 5.489 -53.008 1.00 92.56 110 LEU A O 1
ATOM 882 N N . GLN A 1 111 ? 45.865 7.134 -54.365 1.00 94.12 111 GLN A N 1
ATOM 883 C CA . GLN A 1 111 ? 45.454 8.224 -53.472 1.00 94.12 111 GLN A CA 1
ATOM 884 C C . GLN A 1 111 ? 43.933 8.278 -53.281 1.00 94.12 111 GLN A C 1
ATOM 886 O O . GLN A 1 111 ? 43.463 8.421 -52.150 1.00 94.12 111 GLN A O 1
ATOM 891 N N . GLN A 1 112 ? 43.152 8.115 -54.352 1.00 92.38 112 GLN A N 1
ATOM 892 C CA . GLN A 1 112 ? 41.689 8.077 -54.261 1.00 92.38 112 GLN A CA 1
ATOM 893 C C . GLN A 1 112 ? 41.200 6.882 -53.437 1.00 92.38 112 GLN A C 1
ATOM 895 O O . GLN A 1 112 ? 40.316 7.031 -52.591 1.00 92.38 112 GLN A O 1
ATOM 900 N N . LEU A 1 113 ? 41.799 5.704 -53.628 1.00 92.31 113 LEU A N 1
ATOM 901 C CA . LEU A 1 113 ? 41.482 4.512 -52.842 1.00 92.31 113 LEU A CA 1
ATOM 902 C C . LEU A 1 113 ? 41.843 4.687 -51.365 1.00 92.31 113 LEU A C 1
ATOM 904 O O . LEU A 1 113 ? 41.065 4.282 -50.502 1.00 92.31 113 LEU A O 1
ATOM 908 N N . GLN A 1 114 ? 42.980 5.315 -51.057 1.00 91.88 114 GLN A N 1
ATOM 909 C CA . GLN A 1 114 ? 43.355 5.634 -49.677 1.00 91.88 114 GLN A CA 1
ATOM 910 C C . GLN A 1 114 ? 42.370 6.607 -49.029 1.00 91.88 114 GLN A C 1
ATOM 912 O O . GLN A 1 114 ? 41.969 6.389 -47.886 1.00 91.88 114 GLN A O 1
ATOM 917 N N . HIS A 1 115 ? 41.937 7.637 -49.759 1.00 92.88 115 HIS A N 1
ATOM 918 C CA . HIS A 1 115 ? 40.937 8.577 -49.261 1.00 92.88 115 HIS A CA 1
ATOM 919 C C . HIS A 1 115 ? 39.608 7.874 -48.971 1.00 92.88 115 HIS A C 1
ATOM 921 O O . HIS A 1 115 ? 39.097 7.956 -47.856 1.00 92.88 115 HIS A O 1
ATOM 927 N N . ARG A 1 116 ? 39.114 7.076 -49.923 1.00 91.06 116 ARG A N 1
ATOM 928 C CA . ARG A 1 116 ? 37.868 6.316 -49.766 1.00 91.06 116 ARG A CA 1
ATOM 929 C C . ARG A 1 116 ? 37.944 5.299 -48.629 1.00 91.06 116 ARG A C 1
ATOM 931 O O . ARG A 1 116 ? 36.960 5.077 -47.929 1.00 91.06 116 ARG A O 1
ATOM 938 N N . LYS A 1 117 ? 39.112 4.685 -48.419 1.00 90.00 117 LYS A N 1
ATOM 939 C CA . LYS A 1 117 ? 39.352 3.805 -47.273 1.00 90.00 117 LYS A CA 1
ATOM 940 C C . LYS A 1 117 ? 39.238 4.574 -45.954 1.00 90.00 117 LYS A C 1
ATOM 942 O O . LYS A 1 117 ? 38.546 4.100 -45.062 1.00 90.00 117 LYS A O 1
ATOM 947 N N . ALA A 1 118 ? 39.853 5.751 -45.846 1.00 91.12 118 ALA A N 1
ATOM 948 C CA . ALA A 1 118 ? 39.771 6.576 -44.639 1.00 91.12 118 ALA A CA 1
ATOM 949 C C . ALA A 1 118 ? 38.334 7.058 -44.357 1.00 91.12 118 ALA A C 1
ATOM 951 O O . ALA A 1 118 ? 37.895 7.063 -43.205 1.00 91.12 118 ALA A O 1
ATOM 952 N N . GLU A 1 119 ? 37.575 7.414 -45.397 1.00 92.88 119 GLU A N 1
ATOM 953 C CA . GLU A 1 119 ? 36.151 7.753 -45.273 1.00 92.88 119 GLU A CA 1
ATOM 954 C C . GLU A 1 119 ? 35.327 6.565 -44.758 1.00 92.88 119 GLU A C 1
ATOM 956 O O . GLU A 1 119 ? 34.517 6.725 -43.843 1.00 92.88 119 GLU A O 1
ATOM 961 N N . LEU A 1 120 ? 35.561 5.364 -45.299 1.00 91.56 120 LEU A N 1
ATOM 962 C CA . LEU A 1 120 ? 34.889 4.142 -44.852 1.00 91.56 120 LEU A CA 1
ATOM 963 C C . LEU A 1 120 ? 35.268 3.764 -43.416 1.00 91.56 120 LEU A C 1
ATOM 965 O O . LEU A 1 120 ? 34.383 3.414 -42.643 1.00 91.56 120 LEU A O 1
ATOM 969 N N . GLU A 1 121 ? 36.542 3.874 -43.036 1.00 93.50 121 GLU A N 1
ATOM 970 C CA . GLU A 1 121 ? 36.998 3.636 -41.658 1.00 93.50 121 GLU A CA 1
ATOM 971 C C . GLU A 1 121 ? 36.344 4.623 -40.682 1.00 93.50 121 GLU A C 1
ATOM 973 O O . GLU A 1 121 ? 35.845 4.219 -39.631 1.00 93.50 121 GLU A O 1
ATOM 978 N N . THR A 1 122 ? 36.254 5.901 -41.062 1.00 92.56 122 THR A N 1
ATOM 979 C CA . THR A 1 122 ? 35.577 6.927 -40.255 1.00 92.56 122 THR A CA 1
ATOM 980 C C . THR A 1 122 ? 34.081 6.635 -40.131 1.00 92.56 122 THR A C 1
ATOM 982 O O . THR A 1 122 ? 33.523 6.702 -39.036 1.00 92.56 122 THR A O 1
ATOM 985 N N . SER A 1 123 ? 33.425 6.267 -41.236 1.00 91.25 123 SER A N 1
ATOM 986 C CA . SER A 1 123 ? 32.005 5.904 -41.247 1.00 91.25 123 SER A CA 1
ATOM 987 C C . SER A 1 123 ? 31.729 4.662 -40.393 1.00 91.25 123 SER A C 1
ATOM 989 O O . SER A 1 123 ? 30.788 4.659 -39.598 1.00 91.25 123 SER A O 1
ATOM 991 N N . GLN A 1 124 ? 32.584 3.640 -40.476 1.00 90.75 124 GLN A N 1
ATOM 992 C CA . GLN A 1 124 ? 32.480 2.431 -39.663 1.00 90.75 124 GLN A CA 1
ATOM 993 C C . GLN A 1 124 ? 32.669 2.741 -38.173 1.00 90.75 124 GLN A C 1
ATOM 995 O O . GLN A 1 124 ? 31.903 2.252 -37.341 1.00 90.75 124 GLN A O 1
ATOM 1000 N N . GLN A 1 125 ? 33.645 3.583 -37.827 1.00 92.50 125 GLN A N 1
ATOM 1001 C CA . GLN A 1 125 ? 33.878 3.997 -36.445 1.00 92.50 125 GLN A CA 1
ATOM 1002 C C . GLN A 1 125 ? 32.686 4.788 -35.887 1.00 92.50 125 GLN A C 1
ATOM 1004 O O . GLN A 1 125 ? 32.254 4.530 -34.762 1.00 92.50 125 GLN A O 1
ATOM 1009 N N . GLN A 1 126 ? 32.107 5.696 -36.679 1.00 92.06 126 GLN A N 1
ATOM 1010 C CA . GLN A 1 126 ? 30.885 6.414 -36.305 1.00 92.06 126 GLN A CA 1
ATOM 1011 C C . GLN A 1 126 ? 29.705 5.459 -36.104 1.00 92.06 126 GLN A C 1
ATOM 1013 O O . GLN A 1 126 ? 28.987 5.577 -35.111 1.00 92.06 126 GLN A O 1
ATOM 1018 N N . GLN A 1 127 ? 29.520 4.479 -36.993 1.00 91.25 127 GLN A N 1
ATOM 1019 C CA . GLN A 1 127 ? 28.457 3.482 -36.858 1.00 91.25 127 GLN A CA 1
ATOM 1020 C C . GLN A 1 127 ? 28.638 2.630 -35.592 1.00 91.25 127 GLN A C 1
ATOM 1022 O O . GLN A 1 127 ? 27.672 2.355 -34.880 1.00 91.25 127 GLN A O 1
ATOM 1027 N N . GLN A 1 128 ? 29.875 2.254 -35.262 1.00 89.38 128 GLN A N 1
ATOM 1028 C CA . GLN A 1 128 ? 30.175 1.484 -34.057 1.00 89.38 128 GLN A CA 1
ATOM 1029 C C . GLN A 1 128 ? 29.943 2.297 -32.776 1.00 89.38 128 GLN A C 1
ATOM 1031 O O . GLN A 1 128 ? 29.388 1.769 -31.812 1.00 89.38 128 GLN A O 1
ATOM 1036 N N . GLN A 1 129 ? 30.282 3.591 -32.777 1.00 92.06 129 GLN A N 1
ATOM 1037 C CA . GLN A 1 129 ? 29.939 4.500 -31.680 1.00 92.06 129 GLN A CA 1
ATOM 1038 C C . GLN A 1 129 ? 28.423 4.646 -31.521 1.00 92.06 129 GLN A C 1
ATOM 1040 O O . GLN A 1 129 ? 27.921 4.530 -30.407 1.00 92.06 129 GLN A O 1
ATOM 1045 N N . GLN A 1 130 ? 27.680 4.818 -32.619 1.00 92.50 130 GLN A N 1
ATOM 1046 C CA . GLN A 1 130 ? 26.216 4.890 -32.573 1.00 92.50 130 GLN A CA 1
ATOM 1047 C C . GLN A 1 130 ? 25.595 3.620 -31.985 1.00 92.50 130 GLN A C 1
ATOM 1049 O O . GLN A 1 130 ? 24.697 3.717 -31.148 1.00 92.50 130 GLN A O 1
ATOM 1054 N N . LEU A 1 131 ? 26.085 2.440 -32.375 1.00 88.88 131 LEU A N 1
ATOM 1055 C CA . LEU A 1 131 ? 25.635 1.166 -31.810 1.00 88.88 131 LEU A CA 1
ATOM 1056 C C . LEU A 1 131 ? 25.968 1.051 -30.317 1.00 88.88 131 LEU A C 1
ATOM 1058 O O . LEU A 1 131 ? 25.116 0.608 -29.550 1.00 88.88 131 LEU A O 1
ATOM 1062 N N . SER A 1 132 ? 27.154 1.497 -29.889 1.00 91.06 132 SER A N 1
ATOM 1063 C CA . SER A 1 132 ? 27.533 1.535 -28.467 1.00 91.06 132 SER A CA 1
ATOM 1064 C C . SER A 1 132 ? 26.595 2.435 -27.663 1.00 91.06 132 SER A C 1
ATOM 1066 O O . SER A 1 132 ? 26.038 2.010 -26.655 1.00 91.06 132 SER A O 1
ATOM 1068 N N . THR A 1 133 ? 26.339 3.654 -28.146 1.00 92.69 133 THR A N 1
ATOM 1069 C CA . THR A 1 133 ? 25.420 4.589 -27.485 1.00 92.69 133 THR A CA 1
ATOM 1070 C C . THR A 1 133 ? 23.985 4.060 -27.465 1.00 92.69 133 THR A C 1
ATOM 1072 O O . THR A 1 133 ? 23.266 4.266 -26.489 1.00 92.69 133 THR A O 1
ATOM 1075 N N . GLN A 1 134 ? 23.532 3.372 -28.518 1.00 89.81 134 GLN A N 1
ATOM 1076 C CA . GLN A 1 134 ? 22.224 2.713 -28.496 1.00 89.81 134 GLN A CA 1
ATOM 1077 C C . GLN A 1 134 ? 22.180 1.582 -27.464 1.00 89.81 134 GLN A C 1
ATOM 1079 O O . GLN A 1 134 ? 21.208 1.499 -26.718 1.00 89.81 134 GLN A O 1
ATOM 1084 N N . ALA A 1 135 ? 23.220 0.749 -27.378 1.00 89.12 135 ALA A N 1
ATOM 1085 C CA . ALA A 1 135 ? 23.297 -0.324 -26.390 1.00 89.12 135 ALA A CA 1
ATOM 1086 C C . ALA A 1 135 ? 23.242 0.217 -24.950 1.00 89.12 135 ALA A C 1
ATOM 1088 O O . ALA A 1 135 ? 22.491 -0.311 -24.132 1.00 89.12 135 ALA A O 1
ATOM 1089 N N . GLU A 1 136 ? 23.954 1.309 -24.662 1.00 92.94 136 GLU A N 1
ATOM 1090 C CA . GLU A 1 136 ? 23.894 2.001 -23.365 1.00 92.94 136 GLU A CA 1
ATOM 1091 C C . GLU A 1 136 ? 22.489 2.539 -23.061 1.00 92.94 136 GLU A C 1
ATOM 1093 O O . GLU A 1 136 ? 21.983 2.353 -21.955 1.00 92.94 136 GLU A O 1
ATOM 1098 N N . LYS A 1 137 ? 21.810 3.139 -24.049 1.00 93.25 137 LYS A N 1
ATOM 1099 C CA . LYS A 1 137 ? 20.420 3.601 -23.891 1.00 93.25 137 LYS A CA 1
ATOM 1100 C C . LYS A 1 137 ? 19.457 2.452 -23.596 1.00 93.25 137 LYS A C 1
ATOM 1102 O O . LYS A 1 137 ? 18.602 2.589 -22.726 1.00 93.25 137 LYS A O 1
ATOM 1107 N N . TYR A 1 138 ? 19.591 1.320 -24.288 1.00 90.88 138 TYR A N 1
ATOM 1108 C CA . TYR A 1 138 ? 18.765 0.141 -24.018 1.00 90.88 138 TYR A CA 1
ATOM 1109 C C . TYR A 1 138 ? 19.039 -0.453 -22.633 1.00 90.88 138 TYR A C 1
ATOM 1111 O O . TYR A 1 138 ? 18.096 -0.873 -21.961 1.00 90.88 138 TYR A O 1
ATOM 1119 N N . ALA A 1 139 ? 20.297 -0.463 -22.186 1.00 92.69 139 ALA A N 1
ATOM 1120 C CA . ALA A 1 139 ? 20.646 -0.889 -20.834 1.00 92.69 139 ALA A CA 1
ATOM 1121 C C . ALA A 1 139 ? 19.997 0.024 -19.780 1.00 92.69 139 ALA A C 1
ATOM 1123 O O . ALA A 1 139 ? 19.317 -0.477 -18.886 1.00 92.69 139 ALA A O 1
ATOM 1124 N N . ALA A 1 140 ? 20.098 1.347 -19.949 1.00 91.31 140 ALA A N 1
ATOM 1125 C CA . ALA A 1 140 ? 19.473 2.322 -19.053 1.00 91.31 140 ALA A CA 1
ATOM 1126 C C . ALA A 1 140 ? 17.939 2.178 -19.003 1.00 91.31 140 ALA A C 1
ATOM 1128 O O . ALA A 1 140 ? 17.363 2.117 -17.920 1.00 91.31 140 ALA A O 1
ATOM 1129 N N . LEU A 1 141 ? 17.277 2.031 -20.157 1.00 91.06 141 LEU A N 1
ATOM 1130 C CA . LEU A 1 141 ? 15.827 1.789 -20.222 1.00 91.06 141 LEU A CA 1
ATOM 1131 C C . LEU A 1 141 ? 15.420 0.473 -19.544 1.00 91.06 141 LEU A C 1
ATOM 1133 O O . LEU A 1 141 ? 14.345 0.377 -18.951 1.00 91.06 141 LEU A O 1
ATOM 1137 N N . THR A 1 142 ? 16.267 -0.553 -19.628 1.00 92.25 142 THR A N 1
ATOM 1138 C CA . THR A 1 142 ? 16.019 -1.840 -18.967 1.00 92.25 142 THR A CA 1
ATOM 1139 C C . THR A 1 142 ? 16.111 -1.698 -17.448 1.00 92.25 142 THR A C 1
ATOM 1141 O O . THR A 1 142 ? 15.237 -2.201 -16.742 1.00 92.25 142 THR A O 1
ATOM 1144 N N . GLU A 1 143 ? 17.113 -0.974 -16.944 1.00 93.25 143 GLU A N 1
ATOM 1145 C CA . GLU A 1 143 ? 17.236 -0.677 -15.513 1.00 93.25 143 GLU A CA 1
ATOM 1146 C C . GLU A 1 143 ? 16.066 0.169 -14.999 1.00 93.25 143 GLU A C 1
ATOM 1148 O O . GLU A 1 143 ? 15.506 -0.144 -13.947 1.00 93.25 143 GLU A O 1
ATOM 1153 N N . GLU A 1 144 ? 15.648 1.193 -15.747 1.00 92.38 144 GLU A N 1
ATOM 1154 C CA . GLU A 1 144 ? 14.498 2.033 -15.393 1.00 92.38 144 GLU A CA 1
ATOM 1155 C C . GLU A 1 144 ? 13.203 1.211 -15.334 1.00 92.38 144 GLU A C 1
ATOM 1157 O O . GLU A 1 144 ? 12.454 1.287 -14.356 1.00 92.38 144 GLU A O 1
ATOM 1162 N N . ARG A 1 145 ? 12.974 0.338 -16.324 1.00 91.00 145 ARG A N 1
ATOM 1163 C CA . ARG A 1 145 ? 11.851 -0.610 -16.316 1.00 91.00 145 ARG A CA 1
ATOM 1164 C C . ARG A 1 145 ? 11.888 -1.511 -15.082 1.00 91.00 145 ARG A C 1
ATOM 1166 O O . ARG A 1 145 ? 10.853 -1.722 -14.450 1.00 91.00 145 ARG A O 1
ATOM 1173 N N . ASP A 1 146 ? 13.049 -2.053 -14.728 1.00 93.25 146 ASP A N 1
ATOM 1174 C CA . ASP A 1 146 ? 13.180 -2.956 -13.580 1.00 93.25 146 ASP A CA 1
ATOM 1175 C C . ASP A 1 146 ? 12.955 -2.230 -12.248 1.00 93.25 146 ASP A C 1
ATOM 1177 O O . ASP A 1 146 ? 12.338 -2.784 -11.332 1.00 93.25 146 ASP A O 1
ATOM 1181 N N . GLN A 1 147 ? 13.387 -0.972 -12.141 1.00 92.81 147 GLN A N 1
ATOM 1182 C CA . GLN A 1 147 ? 13.070 -0.115 -10.998 1.00 92.81 147 GLN A CA 1
ATOM 1183 C C . GLN A 1 147 ? 11.568 0.191 -10.922 1.00 92.81 147 GLN A C 1
ATOM 1185 O O . GLN A 1 147 ? 10.975 0.051 -9.849 1.00 92.81 147 GLN A O 1
ATOM 1190 N N . ALA A 1 148 ? 10.928 0.521 -12.047 1.00 91.50 148 ALA A N 1
ATOM 1191 C CA . ALA A 1 148 ? 9.488 0.770 -12.115 1.00 91.50 148 ALA A CA 1
ATOM 1192 C C . ALA A 1 148 ? 8.664 -0.477 -11.743 1.00 91.50 148 ALA A C 1
ATOM 1194 O O . ALA A 1 148 ? 7.673 -0.375 -11.013 1.00 91.50 148 ALA A O 1
ATOM 1195 N N . LEU A 1 149 ? 9.093 -1.669 -12.171 1.00 93.44 149 LEU A N 1
ATOM 1196 C CA . LEU A 1 149 ? 8.466 -2.937 -11.787 1.00 93.44 149 LEU A CA 1
ATOM 1197 C C . LEU A 1 149 ? 8.599 -3.208 -10.286 1.00 93.44 149 LEU A C 1
ATOM 1199 O O . LEU A 1 149 ? 7.611 -3.579 -9.651 1.00 93.44 149 LEU A O 1
ATOM 1203 N N . LYS A 1 150 ? 9.778 -2.973 -9.696 1.00 93.75 150 LYS A N 1
ATOM 1204 C CA . LYS A 1 150 ? 9.977 -3.095 -8.240 1.00 93.75 150 LYS A CA 1
ATOM 1205 C C . LYS A 1 150 ? 9.102 -2.115 -7.460 1.00 93.75 150 LYS A C 1
ATOM 1207 O O . LYS A 1 150 ? 8.500 -2.506 -6.462 1.00 93.75 150 LYS A O 1
ATOM 1212 N N . LEU A 1 151 ? 8.998 -0.866 -7.919 1.00 93.38 151 LEU A N 1
ATOM 1213 C CA . LEU A 1 151 ? 8.126 0.136 -7.303 1.00 93.38 151 LEU A CA 1
ATOM 1214 C C . LEU A 1 151 ? 6.655 -0.294 -7.375 1.00 93.38 151 LEU A C 1
ATOM 1216 O O . LEU A 1 151 ? 5.944 -0.230 -6.375 1.00 93.38 151 LEU A O 1
ATOM 1220 N N . THR A 1 152 ? 6.221 -0.790 -8.536 1.00 91.94 152 THR A N 1
ATOM 1221 C CA . THR A 1 152 ? 4.849 -1.273 -8.751 1.00 91.94 152 THR A CA 1
ATOM 1222 C C . THR A 1 152 ? 4.535 -2.468 -7.853 1.00 91.94 152 THR A C 1
ATOM 1224 O O . THR A 1 152 ? 3.484 -2.492 -7.219 1.00 91.94 152 THR A O 1
ATOM 1227 N N . GLN A 1 153 ? 5.455 -3.433 -7.732 1.00 93.88 153 GLN A N 1
ATOM 1228 C CA . GLN A 1 153 ? 5.302 -4.563 -6.809 1.00 93.88 153 GLN A CA 1
ATOM 1229 C C . GLN A 1 153 ? 5.186 -4.094 -5.358 1.00 93.88 153 GLN A C 1
ATOM 1231 O O . GLN A 1 153 ? 4.296 -4.549 -4.643 1.00 93.88 153 GLN A O 1
ATOM 1236 N N . LYS A 1 154 ? 6.034 -3.146 -4.938 1.00 93.50 154 LYS A N 1
ATOM 1237 C CA . LYS A 1 154 ? 5.979 -2.580 -3.587 1.00 93.50 154 LYS A CA 1
ATOM 1238 C C . LYS A 1 154 ? 4.639 -1.886 -3.318 1.00 93.50 154 LYS A C 1
ATOM 1240 O O . LYS A 1 154 ? 4.013 -2.169 -2.304 1.00 93.50 154 LYS A O 1
ATOM 1245 N N . GLN A 1 155 ? 4.160 -1.052 -4.243 1.00 91.62 155 GLN A N 1
ATOM 1246 C CA . GLN A 1 155 ? 2.849 -0.400 -4.123 1.00 91.62 155 GLN A CA 1
ATOM 1247 C C . GLN A 1 155 ? 1.697 -1.411 -4.082 1.00 91.62 155 GLN A C 1
ATOM 1249 O O . GLN A 1 155 ? 0.732 -1.228 -3.344 1.00 91.62 155 GLN A O 1
ATOM 1254 N N . GLN A 1 156 ? 1.784 -2.492 -4.858 1.00 90.94 156 GLN A N 1
ATOM 1255 C CA . GLN A 1 156 ? 0.766 -3.540 -4.862 1.00 90.94 156 GLN A CA 1
ATOM 1256 C C . GLN A 1 156 ? 0.741 -4.311 -3.535 1.00 90.94 156 GLN A C 1
ATOM 1258 O O . GLN A 1 156 ? -0.335 -4.673 -3.053 1.00 90.94 156 GLN A O 1
ATOM 1263 N N . GLN A 1 157 ? 1.907 -4.517 -2.924 1.00 93.38 157 GLN A N 1
ATOM 1264 C CA . GLN A 1 157 ? 2.030 -5.121 -1.602 1.00 93.38 157 GLN A CA 1
ATOM 1265 C C . GLN A 1 157 ? 1.461 -4.196 -0.516 1.00 93.38 157 GLN A C 1
ATOM 1267 O O . GLN A 1 157 ? 0.586 -4.622 0.228 1.00 93.38 157 GLN A O 1
ATOM 1272 N N . GLU A 1 158 ? 1.824 -2.909 -0.522 1.00 91.94 158 GLU A N 1
ATOM 1273 C CA . GLU A 1 158 ? 1.262 -1.898 0.392 1.00 91.94 158 GLU A CA 1
ATOM 1274 C C . GLU A 1 158 ? -0.269 -1.784 0.266 1.00 91.94 158 GLU A C 1
ATOM 1276 O O . GLU A 1 158 ? -0.973 -1.698 1.271 1.00 91.94 158 GLU A O 1
ATOM 1281 N N . LEU A 1 159 ? -0.818 -1.848 -0.955 1.00 90.88 159 LEU A N 1
ATOM 1282 C CA . LEU A 1 159 ? -2.269 -1.878 -1.182 1.00 90.88 159 LEU A CA 1
ATOM 1283 C C . LEU A 1 159 ? -2.931 -3.148 -0.638 1.00 90.88 159 LEU A C 1
ATOM 1285 O O . LEU A 1 159 ? -4.077 -3.099 -0.186 1.00 90.88 159 LEU A O 1
ATOM 1289 N N . THR A 1 160 ? -2.239 -4.284 -0.706 1.00 93.75 160 THR A N 1
ATOM 1290 C CA . THR A 1 160 ? -2.742 -5.558 -0.177 1.00 93.75 160 THR A CA 1
ATOM 1291 C C . THR A 1 160 ? -2.759 -5.527 1.349 1.00 93.75 160 THR A C 1
ATOM 1293 O O . THR A 1 160 ? -3.780 -5.866 1.949 1.00 93.75 160 THR A O 1
ATOM 1296 N N . ASP A 1 161 ? -1.691 -5.023 1.966 1.00 93.56 161 ASP A N 1
ATOM 1297 C CA . ASP A 1 161 ? -1.588 -4.854 3.417 1.00 93.56 161 ASP A CA 1
ATOM 1298 C C . ASP A 1 161 ? -2.641 -3.858 3.933 1.00 93.56 161 ASP A C 1
ATOM 1300 O O . ASP A 1 161 ? -3.339 -4.132 4.912 1.00 93.56 161 ASP A O 1
ATOM 1304 N N . ALA A 1 162 ? -2.840 -2.735 3.231 1.00 90.38 162 ALA A N 1
ATOM 1305 C CA . ALA A 1 162 ? -3.876 -1.757 3.564 1.00 90.38 162 ALA A CA 1
ATOM 1306 C C . ALA A 1 162 ? -5.295 -2.345 3.454 1.00 90.38 162 ALA A C 1
ATOM 1308 O O . ALA A 1 162 ? -6.151 -2.063 4.296 1.00 90.38 162 ALA A O 1
ATOM 1309 N N . ARG A 1 163 ? -5.556 -3.197 2.451 1.00 93.75 163 ARG A N 1
ATOM 1310 C CA . ARG A 1 163 ? -6.836 -3.917 2.333 1.00 93.75 163 ARG A CA 1
ATOM 1311 C C . ARG A 1 163 ? -7.052 -4.886 3.488 1.00 93.75 163 ARG A C 1
ATOM 1313 O O . ARG A 1 163 ? -8.128 -4.861 4.077 1.00 93.75 163 ARG A O 1
ATOM 1320 N N . GLN A 1 164 ? -6.042 -5.674 3.852 1.00 92.81 164 GLN A N 1
ATOM 1321 C CA . GLN A 1 164 ? -6.139 -6.587 4.996 1.00 92.81 164 GLN A CA 1
ATOM 1322 C C . GLN A 1 164 ? -6.373 -5.839 6.313 1.00 92.81 164 GLN A C 1
ATOM 1324 O O . GLN A 1 164 ? -7.201 -6.260 7.124 1.00 92.81 164 GLN A O 1
ATOM 1329 N N . GLN A 1 165 ? -5.699 -4.704 6.524 1.00 92.81 165 GLN A N 1
ATOM 1330 C CA . GLN A 1 165 ? -5.958 -3.853 7.688 1.00 92.81 165 GLN A CA 1
ATOM 1331 C C . GLN A 1 165 ? -7.392 -3.319 7.688 1.00 92.81 165 GLN A C 1
ATOM 1333 O O . GLN A 1 165 ? -8.052 -3.360 8.725 1.00 92.81 165 GLN A O 1
ATOM 1338 N N . SER A 1 166 ? -7.904 -2.874 6.536 1.00 87.75 166 SER A N 1
ATOM 1339 C CA . SER A 1 166 ? -9.289 -2.407 6.417 1.00 87.75 166 SER A CA 1
ATOM 1340 C C . SER A 1 166 ? -10.302 -3.514 6.716 1.00 87.75 166 SER A C 1
ATOM 1342 O O . SER A 1 166 ? -11.265 -3.264 7.435 1.00 87.75 166 SER A O 1
ATOM 1344 N N . GLU A 1 167 ? -10.094 -4.731 6.207 1.00 92.38 167 GLU A N 1
ATOM 1345 C CA . GLU A 1 167 ? -10.955 -5.887 6.502 1.00 92.38 167 GLU A CA 1
ATOM 1346 C C . GLU A 1 167 ? -10.922 -6.245 7.995 1.00 92.38 167 GLU A C 1
ATOM 1348 O O . GLU A 1 167 ? -11.964 -6.489 8.603 1.00 92.38 167 GLU A O 1
ATOM 1353 N N . THR A 1 168 ? -9.741 -6.198 8.617 1.00 93.31 168 THR A N 1
ATOM 1354 C CA . THR A 1 168 ? -9.573 -6.466 10.055 1.00 93.31 168 THR A CA 1
ATOM 1355 C C . THR A 1 168 ? -10.270 -5.410 10.919 1.00 93.31 168 THR A C 1
ATOM 1357 O O . THR A 1 168 ? -10.946 -5.740 11.899 1.00 93.31 168 THR A O 1
ATOM 1360 N N . LEU A 1 169 ? -10.144 -4.130 10.553 1.00 91.00 169 LEU A N 1
ATOM 1361 C CA . LEU A 1 169 ? -10.851 -3.041 11.226 1.00 91.00 169 LEU A CA 1
ATOM 1362 C C . LEU A 1 169 ? -12.364 -3.182 11.055 1.00 91.00 169 LEU A C 1
ATOM 1364 O O . LEU A 1 169 ? -13.099 -3.002 12.022 1.00 91.00 169 LEU A O 1
ATOM 1368 N N . GLN A 1 170 ? -12.831 -3.565 9.867 1.00 93.00 170 GLN A N 1
ATOM 1369 C CA . GLN A 1 170 ? -14.252 -3.775 9.600 1.00 93.00 170 GLN A CA 1
ATOM 1370 C C . GLN A 1 170 ? -14.822 -4.948 10.411 1.00 93.00 170 GLN A C 1
ATOM 1372 O O . GLN A 1 170 ? -15.915 -4.828 10.963 1.00 93.00 170 GLN A O 1
ATOM 1377 N N . ALA A 1 171 ? -14.069 -6.043 10.556 1.00 92.38 171 ALA A N 1
ATOM 1378 C CA . ALA A 1 171 ? -14.448 -7.166 11.413 1.00 92.38 171 ALA A CA 1
ATOM 1379 C C . ALA A 1 171 ? -14.519 -6.760 12.896 1.00 92.38 171 ALA A C 1
ATOM 1381 O O . ALA A 1 171 ? -15.505 -7.056 13.569 1.00 92.38 171 ALA A O 1
ATOM 1382 N N . THR A 1 172 ? -13.519 -6.021 13.390 1.00 91.75 172 THR A N 1
ATOM 1383 C CA . THR A 1 172 ? -13.513 -5.496 14.768 1.00 91.75 172 THR A CA 1
ATOM 1384 C C . THR A 1 172 ? -14.700 -4.561 15.018 1.00 91.75 172 THR A C 1
ATOM 1386 O O . THR A 1 172 ? -15.338 -4.633 16.066 1.00 91.75 172 THR A O 1
ATOM 1389 N N . LEU A 1 173 ? -15.040 -3.711 14.045 1.00 90.50 173 LEU A N 1
ATOM 1390 C CA . LEU A 1 173 ? -16.161 -2.775 14.149 1.00 90.50 173 LEU A CA 1
ATOM 1391 C C . LEU A 1 173 ? -17.508 -3.513 14.163 1.00 90.50 173 LEU A C 1
ATOM 1393 O O . LEU A 1 173 ? -18.377 -3.165 14.958 1.00 90.50 173 LEU A O 1
ATOM 1397 N N . ALA A 1 174 ? -17.659 -4.573 13.363 1.00 91.88 174 ALA A N 1
ATOM 1398 C CA . ALA A 1 174 ? -18.842 -5.434 13.396 1.00 91.88 174 ALA A CA 1
ATOM 1399 C C . ALA A 1 174 ? -18.994 -6.160 14.747 1.00 91.88 174 ALA A C 1
ATOM 1401 O O . ALA A 1 174 ? -20.096 -6.218 15.291 1.00 91.88 174 ALA A O 1
ATOM 1402 N N . MET A 1 175 ? -17.895 -6.656 15.328 1.00 92.56 175 MET A N 1
ATOM 1403 C CA . MET A 1 175 ? -17.917 -7.247 16.672 1.00 92.56 175 MET A CA 1
ATOM 1404 C C . MET A 1 175 ? -18.314 -6.220 17.738 1.00 92.56 175 MET A C 1
ATOM 1406 O O . MET A 1 175 ? -19.188 -6.497 18.556 1.00 92.56 175 MET A O 1
ATOM 1410 N N . ALA A 1 176 ? -17.738 -5.016 17.694 1.00 89.00 176 ALA A N 1
ATOM 1411 C CA . ALA A 1 176 ? -18.085 -3.940 18.622 1.00 89.00 176 ALA A CA 1
ATOM 1412 C C . ALA A 1 176 ? -19.556 -3.506 18.486 1.00 89.00 176 ALA A C 1
ATOM 1414 O O . ALA A 1 176 ? -20.212 -3.219 19.486 1.00 89.00 176 ALA A O 1
ATOM 1415 N N . GLN A 1 177 ? -20.104 -3.494 17.265 1.00 90.56 177 GLN A N 1
ATOM 1416 C CA . GLN A 1 177 ? -21.530 -3.243 17.032 1.00 90.56 177 GLN A CA 1
ATOM 1417 C C . GLN A 1 177 ? -22.407 -4.333 17.655 1.00 90.56 177 GLN A C 1
ATOM 1419 O O . GLN A 1 177 ? -23.383 -4.014 18.330 1.00 90.56 177 GLN A O 1
ATOM 1424 N N . GLN A 1 178 ? -22.038 -5.605 17.501 1.00 92.31 178 GLN A N 1
ATOM 1425 C CA . GLN A 1 178 ? -22.769 -6.716 18.110 1.00 92.31 178 GLN A CA 1
ATOM 1426 C C . GLN A 1 178 ? -22.721 -6.669 19.650 1.00 92.31 178 GLN A C 1
ATOM 1428 O O . GLN A 1 178 ? -23.723 -6.934 20.324 1.00 92.31 178 GLN A O 1
ATOM 1433 N N . GLU A 1 179 ? -21.573 -6.310 20.229 1.00 91.44 179 GLU A N 1
ATOM 1434 C CA . GLU A 1 179 ? -21.449 -6.089 21.674 1.00 91.44 179 GLU A CA 1
ATOM 1435 C C . GLU A 1 179 ? -22.319 -4.916 22.138 1.00 91.44 179 GLU A C 1
ATOM 1437 O O . GLU A 1 179 ? -23.022 -5.042 23.143 1.00 91.44 179 GLU A O 1
ATOM 1442 N N . ALA A 1 180 ? -22.344 -3.812 21.385 1.00 87.56 180 ALA A N 1
ATOM 1443 C CA . ALA A 1 180 ? -23.193 -2.663 21.680 1.00 87.56 180 ALA A CA 1
ATOM 1444 C C . ALA A 1 180 ? -24.688 -3.022 21.639 1.00 87.56 180 ALA A C 1
ATOM 1446 O O . ALA A 1 180 ? -25.415 -2.668 22.567 1.00 87.56 180 ALA A O 1
ATOM 1447 N N . GLU A 1 181 ? -25.144 -3.783 20.638 1.00 91.06 181 GLU A N 1
ATOM 1448 C CA . GLU A 1 181 ? -26.525 -4.289 20.576 1.00 91.06 181 GLU A CA 1
ATOM 1449 C C . GLU A 1 181 ? -26.852 -5.191 21.774 1.00 91.06 181 GLU A C 1
ATOM 1451 O O . GLU A 1 181 ? -27.916 -5.077 22.387 1.00 91.06 181 GLU A O 1
ATOM 1456 N N . THR A 1 182 ? -25.911 -6.052 22.170 1.00 92.19 182 THR A N 1
ATOM 1457 C CA . THR A 1 182 ? -26.076 -6.935 23.334 1.00 92.19 182 THR A CA 1
ATOM 1458 C C . THR A 1 182 ? -26.189 -6.135 24.634 1.00 92.19 182 THR A C 1
ATOM 1460 O O . THR A 1 182 ? -27.018 -6.449 25.493 1.00 92.19 182 THR A O 1
ATOM 1463 N N . ILE A 1 183 ? -25.371 -5.093 24.797 1.00 89.56 183 ILE A N 1
ATOM 1464 C CA . ILE A 1 183 ? -25.449 -4.177 25.941 1.00 89.56 183 ILE A CA 1
ATOM 1465 C C . ILE A 1 183 ? -26.779 -3.423 25.916 1.00 89.56 183 ILE A C 1
ATOM 1467 O O . ILE A 1 183 ? -27.438 -3.335 26.949 1.00 89.56 183 ILE A O 1
ATOM 1471 N N . GLN A 1 184 ? -27.216 -2.941 24.753 1.00 91.62 184 GLN A N 1
ATOM 1472 C CA . GLN A 1 184 ? -28.480 -2.224 24.613 1.00 91.62 184 GLN A CA 1
ATOM 1473 C C . GLN A 1 184 ? -29.678 -3.101 25.004 1.00 91.62 184 GLN A C 1
ATOM 1475 O O . GLN A 1 184 ? -30.545 -2.651 25.752 1.00 91.62 184 GLN A O 1
ATOM 1480 N N . LEU A 1 185 ? -29.692 -4.375 24.598 1.00 91.94 185 LEU A N 1
ATOM 1481 C CA . LEU A 1 185 ? -30.703 -5.345 25.035 1.00 91.94 185 LEU A CA 1
ATOM 1482 C C . LEU A 1 185 ? -30.677 -5.570 26.554 1.00 91.94 185 LEU A C 1
ATOM 1484 O O . LEU A 1 185 ? -31.735 -5.628 27.180 1.00 91.94 185 LEU A O 1
ATOM 1488 N N . LYS A 1 186 ? -29.490 -5.655 27.169 1.00 91.69 186 LYS A N 1
ATOM 1489 C CA . LYS A 1 186 ? -29.366 -5.758 28.634 1.00 91.69 186 LYS A CA 1
ATOM 1490 C C . LYS A 1 186 ? -29.881 -4.512 29.347 1.00 91.69 186 LYS A C 1
ATOM 1492 O O . LYS A 1 186 ? -30.543 -4.651 30.368 1.00 91.69 186 LYS A O 1
ATOM 1497 N N . VAL A 1 187 ? -29.599 -3.320 28.821 1.00 90.19 187 VAL A N 1
ATOM 1498 C CA . VAL A 1 187 ? -30.107 -2.057 29.379 1.00 90.19 187 VAL A CA 1
ATOM 1499 C C . VAL A 1 187 ? -31.631 -2.031 29.323 1.00 90.19 187 VAL A C 1
ATOM 1501 O O . VAL A 1 187 ? -32.252 -1.728 30.333 1.00 90.19 187 VAL A O 1
ATOM 1504 N N . ILE A 1 188 ? -32.239 -2.429 28.200 1.00 90.69 188 ILE A N 1
ATOM 1505 C CA . ILE A 1 188 ? -33.703 -2.538 28.088 1.00 90.69 188 ILE A CA 1
ATOM 1506 C C . ILE A 1 188 ? -34.259 -3.527 29.124 1.00 90.69 188 ILE A C 1
ATOM 1508 O O . ILE A 1 188 ? -35.230 -3.210 29.804 1.00 90.69 188 ILE A O 1
ATOM 1512 N N . GLY A 1 189 ? -33.628 -4.695 29.290 1.00 90.62 189 GLY A N 1
ATOM 1513 C CA . GLY A 1 189 ? -34.050 -5.681 30.290 1.00 90.62 189 GLY A CA 1
ATOM 1514 C C . GLY A 1 189 ? -33.926 -5.179 31.735 1.00 90.62 189 GLY A C 1
ATOM 1515 O O . GLY A 1 189 ? -34.815 -5.419 32.546 1.00 90.62 189 GLY A O 1
ATOM 1516 N N . LEU A 1 190 ? -32.855 -4.447 32.059 1.00 88.56 190 LEU A N 1
ATOM 1517 C CA . LEU A 1 190 ? -32.686 -3.819 33.375 1.00 88.56 190 LEU A CA 1
ATOM 1518 C C . LEU A 1 190 ? -33.707 -2.702 33.612 1.00 88.56 190 LEU A C 1
ATOM 1520 O O . LEU A 1 190 ? -34.218 -2.592 34.722 1.00 88.56 190 LEU A O 1
ATOM 1524 N N . GLN A 1 191 ? -34.028 -1.917 32.582 1.00 89.25 191 GLN A N 1
ATOM 1525 C CA . GLN A 1 191 ? -35.052 -0.875 32.652 1.00 89.25 191 GLN A CA 1
ATOM 1526 C C . GLN A 1 191 ? -36.428 -1.483 32.958 1.00 89.25 191 GLN A C 1
ATOM 1528 O O . GLN A 1 191 ? -37.101 -1.035 33.875 1.00 89.25 191 GLN A O 1
ATOM 1533 N N . GLN A 1 192 ? -36.804 -2.561 32.260 1.00 91.38 192 GLN A N 1
ATOM 1534 C CA . GLN A 1 192 ? -38.059 -3.277 32.521 1.00 91.38 192 GLN A CA 1
ATOM 1535 C C . GLN A 1 192 ? -38.112 -3.845 33.943 1.00 91.38 192 GLN A C 1
ATOM 1537 O O . GLN A 1 192 ? -39.120 -3.696 34.625 1.00 91.38 192 GLN A O 1
ATOM 1542 N N . ALA A 1 193 ? -37.017 -4.447 34.417 1.00 89.38 193 ALA A N 1
ATOM 1543 C CA . ALA A 1 193 ? -36.941 -4.945 35.788 1.00 89.38 193 ALA A CA 1
ATOM 1544 C C . ALA A 1 193 ? -37.044 -3.813 36.825 1.00 89.38 193 ALA A C 1
ATOM 1546 O O . ALA A 1 193 ? -37.613 -4.017 37.895 1.00 89.38 193 ALA A O 1
ATOM 1547 N N . GLN A 1 194 ? -36.505 -2.627 36.524 1.00 88.06 194 GLN A N 1
ATOM 1548 C CA . GLN A 1 194 ? -36.643 -1.447 37.375 1.00 88.06 194 GLN A CA 1
ATOM 1549 C C . GLN A 1 194 ? -38.095 -0.952 37.416 1.00 88.06 194 GLN A C 1
ATOM 1551 O O . GLN A 1 194 ? -38.599 -0.695 38.509 1.00 88.06 194 GLN A O 1
ATOM 1556 N N . ASP A 1 195 ? -38.767 -0.872 36.265 1.00 89.88 195 ASP A N 1
ATOM 1557 C CA . ASP A 1 195 ? -40.172 -0.457 36.172 1.00 89.88 195 ASP A CA 1
ATOM 1558 C C . ASP A 1 195 ? -41.090 -1.426 36.949 1.00 89.88 195 ASP A C 1
ATOM 1560 O O . ASP A 1 195 ? -41.933 -0.990 37.734 1.00 89.88 195 ASP A O 1
ATOM 1564 N N . GLU A 1 196 ? -40.876 -2.743 36.819 1.00 91.19 196 GLU A N 1
ATOM 1565 C CA . GLU A 1 196 ? -41.598 -3.763 37.600 1.00 91.19 196 GLU A CA 1
ATOM 1566 C C . GLU A 1 196 ? -41.374 -3.602 39.114 1.00 91.19 196 GLU A C 1
ATOM 1568 O O . GLU A 1 196 ? -42.298 -3.782 39.913 1.00 91.19 196 GLU A O 1
ATOM 1573 N N . LEU A 1 197 ? -40.152 -3.251 39.529 1.00 89.50 197 LEU A N 1
ATOM 1574 C CA . LEU A 1 197 ? -39.820 -3.047 40.939 1.00 89.50 197 LEU A CA 1
ATOM 1575 C C . LEU A 1 197 ? -40.467 -1.771 41.499 1.00 89.50 197 LEU A C 1
ATOM 1577 O O . LEU A 1 197 ? -40.937 -1.777 42.639 1.00 89.50 197 LEU A O 1
ATOM 1581 N N . GLU A 1 198 ? -40.518 -0.690 40.714 1.00 90.38 198 GLU A N 1
ATOM 1582 C CA . GLU A 1 198 ? -41.236 0.538 41.080 1.00 90.38 198 GLU A CA 1
ATOM 1583 C C . GLU A 1 198 ? -42.740 0.285 41.226 1.00 90.38 198 GLU A C 1
ATOM 1585 O O . GLU A 1 198 ? -43.352 0.755 42.191 1.00 90.38 198 GLU A O 1
ATOM 1590 N N . GLU A 1 199 ? -43.332 -0.504 40.328 1.00 92.12 199 GLU A N 1
ATOM 1591 C CA . GLU A 1 199 ? -44.750 -0.862 40.393 1.00 92.12 199 GLU A CA 1
ATOM 1592 C C . GLU A 1 199 ? -45.055 -1.725 41.635 1.00 92.12 199 GLU A C 1
ATOM 1594 O O . GLU A 1 199 ? -46.012 -1.456 42.372 1.00 92.12 199 GLU A O 1
ATOM 1599 N N . GLN A 1 200 ? -44.189 -2.698 41.950 1.00 90.19 200 GLN A N 1
ATOM 1600 C CA . GLN A 1 200 ? -44.281 -3.482 43.190 1.00 90.19 200 GLN A CA 1
ATOM 1601 C C . GLN A 1 200 ? -44.151 -2.608 44.441 1.00 90.19 200 GLN A C 1
ATOM 1603 O O . GLN A 1 200 ? -44.927 -2.777 45.387 1.00 90.19 200 GLN A O 1
ATOM 1608 N N . LEU A 1 201 ? -43.212 -1.657 44.451 1.00 90.31 201 LEU A N 1
ATOM 1609 C CA . LEU A 1 201 ? -43.017 -0.734 45.568 1.00 90.31 201 LEU A CA 1
ATOM 1610 C C . LEU A 1 201 ? -44.255 0.146 45.785 1.00 90.31 201 LEU A C 1
ATOM 1612 O O . LEU A 1 201 ? -44.689 0.323 46.926 1.00 90.31 201 LEU A O 1
ATOM 1616 N N . GLN A 1 202 ? -44.853 0.672 44.711 1.00 89.69 202 GLN A N 1
ATOM 1617 C CA . GLN A 1 202 ? -46.094 1.447 44.801 1.00 89.69 202 GLN A CA 1
ATOM 1618 C C . GLN A 1 202 ? -47.248 0.603 45.350 1.00 89.69 202 GLN A C 1
ATOM 1620 O O . GLN A 1 202 ? -47.990 1.064 46.224 1.00 89.69 202 GLN A O 1
ATOM 1625 N N . HIS A 1 203 ? -47.381 -0.643 44.892 1.00 93.06 203 HIS A N 1
ATOM 1626 C CA . HIS A 1 203 ? -48.415 -1.551 45.381 1.00 93.06 203 HIS A CA 1
ATOM 1627 C C . HIS A 1 203 ? -48.217 -1.901 46.869 1.00 93.06 203 HIS A C 1
ATOM 1629 O O . HIS A 1 203 ? -49.175 -1.894 47.648 1.00 93.06 203 HIS A O 1
ATOM 1635 N N . GLU A 1 204 ? -46.980 -2.161 47.305 1.00 85.62 204 GLU A N 1
ATOM 1636 C CA . GLU A 1 204 ? -46.644 -2.346 48.724 1.00 85.62 204 GLU A CA 1
ATOM 1637 C C . GLU A 1 204 ? -46.948 -1.098 49.560 1.00 85.62 204 GLU A C 1
ATOM 1639 O O . GLU A 1 204 ? -47.538 -1.214 50.636 1.00 85.62 204 GLU A O 1
ATOM 1644 N N . GLN A 1 205 ? -46.602 0.098 49.073 1.00 87.75 205 GLN A N 1
ATOM 1645 C CA . GLN A 1 205 ? -46.916 1.352 49.763 1.00 87.75 205 GLN A CA 1
ATOM 1646 C C . GLN A 1 205 ? -48.424 1.548 49.931 1.00 87.75 205 GLN A C 1
ATOM 1648 O O . GLN A 1 205 ? -48.870 1.873 51.035 1.00 87.75 205 GLN A O 1
ATOM 1653 N N . GLN A 1 206 ? -49.220 1.308 48.884 1.00 90.69 206 GLN A N 1
ATOM 1654 C CA . GLN A 1 206 ? -50.682 1.377 48.972 1.00 90.69 206 GLN A CA 1
ATOM 1655 C C . GLN A 1 206 ? -51.236 0.356 49.970 1.00 90.69 206 GLN A C 1
ATOM 1657 O O . GLN A 1 206 ? -52.070 0.699 50.811 1.00 90.69 206 GLN A O 1
ATOM 1662 N N . ARG A 1 207 ? -50.738 -0.885 49.934 1.00 91.62 207 ARG A N 1
ATOM 1663 C CA . ARG A 1 207 ? -51.142 -1.938 50.874 1.00 91.62 207 ARG A CA 1
ATOM 1664 C C . ARG A 1 207 ? -50.798 -1.570 52.318 1.00 91.62 207 ARG A C 1
ATOM 1666 O O . ARG A 1 207 ? -51.625 -1.757 53.211 1.00 91.62 207 ARG A O 1
ATOM 1673 N N . ASN A 1 208 ? -49.609 -1.019 52.553 1.00 84.12 208 ASN A N 1
ATOM 1674 C CA . ASN A 1 208 ? -49.201 -0.542 53.871 1.00 84.12 208 ASN A CA 1
ATOM 1675 C C . ASN A 1 208 ? -50.063 0.635 54.336 1.00 84.12 208 ASN A C 1
ATOM 1677 O O . ASN A 1 208 ? -50.480 0.634 55.491 1.00 84.12 208 ASN A O 1
ATOM 1681 N N . GLN A 1 209 ? -50.409 1.583 53.457 1.00 88.25 209 GLN A N 1
ATOM 1682 C CA . GLN A 1 209 ? -51.344 2.669 53.778 1.00 88.25 209 GLN A CA 1
ATOM 1683 C C . GLN A 1 209 ? -52.725 2.147 54.186 1.00 88.25 209 GLN A C 1
ATOM 1685 O O . GLN A 1 209 ? -53.260 2.584 55.204 1.00 88.25 209 GLN A O 1
ATOM 1690 N N . GLN A 1 210 ? -53.283 1.190 53.440 1.00 89.38 210 GLN A N 1
ATOM 1691 C CA . GLN A 1 210 ? -54.567 0.568 53.784 1.00 89.38 210 GLN A CA 1
ATOM 1692 C C . GLN A 1 210 ? -54.508 -0.139 55.141 1.00 89.38 210 GLN A C 1
ATOM 1694 O O . GLN A 1 210 ? -55.419 0.003 55.954 1.00 89.38 210 GLN A O 1
ATOM 1699 N N . LYS A 1 211 ? -53.417 -0.862 55.417 1.00 87.38 211 LYS A N 1
ATOM 1700 C CA . LYS A 1 211 ? -53.218 -1.543 56.701 1.00 87.38 211 LYS A CA 1
ATOM 1701 C C . LYS A 1 211 ? -53.082 -0.551 57.858 1.00 87.38 211 LYS A C 1
ATOM 1703 O O . LYS A 1 211 ? -53.620 -0.790 58.934 1.00 87.38 211 LYS A O 1
ATOM 1708 N N . LEU A 1 212 ? -52.418 0.582 57.626 1.00 85.12 212 LEU A N 1
ATOM 1709 C CA . LEU A 1 212 ? -52.319 1.683 58.586 1.00 85.12 212 LEU A CA 1
ATOM 1710 C C . LEU A 1 212 ? -53.694 2.291 58.885 1.00 85.12 212 LEU A C 1
ATOM 1712 O O . LEU A 1 212 ? -54.021 2.497 60.049 1.00 85.12 212 LEU A O 1
ATOM 1716 N N . GLN A 1 213 ? -54.516 2.519 57.856 1.00 89.62 213 GLN A N 1
ATOM 1717 C CA . GLN A 1 213 ? -55.891 2.996 58.026 1.00 89.62 213 GLN A CA 1
ATOM 1718 C C . GLN A 1 213 ? -56.763 1.986 58.783 1.00 89.62 213 GLN A C 1
ATOM 1720 O O . GLN A 1 213 ? -57.526 2.389 59.657 1.00 89.62 213 GLN A O 1
ATOM 1725 N N . GLN A 1 214 ? -56.629 0.686 58.500 1.00 87.56 214 GLN A N 1
ATOM 1726 C CA . GLN A 1 214 ? -57.324 -0.363 59.255 1.00 87.56 214 GLN A CA 1
ATOM 1727 C C . GLN A 1 214 ? -56.914 -0.375 60.727 1.00 87.56 214 GLN A C 1
ATOM 1729 O O . GLN A 1 214 ? -57.785 -0.349 61.587 1.00 87.56 214 GLN A O 1
ATOM 1734 N N . LEU A 1 215 ? -55.613 -0.342 61.024 1.00 84.44 215 LEU A N 1
ATOM 1735 C CA . LEU A 1 215 ? -55.121 -0.302 62.404 1.00 84.44 215 LEU A CA 1
ATOM 1736 C C . LEU A 1 215 ? -55.566 0.969 63.138 1.00 84.44 215 LEU A C 1
ATOM 1738 O O . LEU A 1 215 ? -55.904 0.905 64.315 1.00 84.44 215 LEU A O 1
ATOM 1742 N N . GLN A 1 216 ? -55.602 2.120 62.458 1.00 85.94 216 GLN A N 1
ATOM 1743 C CA . GLN A 1 216 ? -56.151 3.354 63.027 1.00 85.94 216 GLN A CA 1
ATOM 1744 C C . GLN A 1 216 ? -57.652 3.234 63.318 1.00 85.94 216 GLN A C 1
ATOM 1746 O O . GLN A 1 216 ? -58.104 3.705 64.358 1.00 85.94 216 GLN A O 1
ATOM 1751 N N . ALA A 1 217 ? -58.420 2.593 62.434 1.00 86.75 217 ALA A N 1
ATOM 1752 C CA . ALA A 1 217 ? -59.843 2.351 62.651 1.00 86.75 217 ALA A CA 1
ATOM 1753 C C . ALA A 1 217 ? -60.096 1.353 63.795 1.00 86.75 217 ALA A C 1
ATOM 1755 O O . ALA A 1 217 ? -60.992 1.579 64.604 1.00 86.75 217 ALA A O 1
ATOM 1756 N N . GLU A 1 218 ? -59.296 0.289 63.900 1.00 83.00 218 GLU A N 1
ATOM 1757 C CA . GLU A 1 218 ? -59.349 -0.666 65.016 1.00 83.00 218 GLU A CA 1
ATOM 1758 C C . GLU A 1 218 ? -58.982 -0.004 66.347 1.00 83.00 218 GLU A C 1
ATOM 1760 O O . GLU A 1 218 ? -59.665 -0.229 67.344 1.00 83.00 218 GLU A O 1
ATOM 1765 N N . LEU A 1 219 ? -57.960 0.860 66.364 1.00 77.94 219 LEU A N 1
ATOM 1766 C CA . LEU A 1 219 ? -57.616 1.667 67.537 1.00 77.94 219 LEU A CA 1
ATOM 1767 C C . LEU A 1 219 ? -58.768 2.587 67.944 1.00 77.94 219 LEU A C 1
ATOM 1769 O O . LEU A 1 219 ? -59.155 2.582 69.108 1.00 77.94 219 LEU A O 1
ATOM 1773 N N . ALA A 1 220 ? -59.359 3.320 66.997 1.00 81.94 220 ALA A N 1
ATOM 1774 C CA . ALA A 1 220 ? -60.493 4.199 67.279 1.00 81.94 220 ALA A CA 1
ATOM 1775 C C . ALA A 1 220 ? -61.719 3.420 67.796 1.00 81.94 220 ALA A C 1
ATOM 1777 O O . ALA A 1 220 ? -62.403 3.877 68.710 1.00 81.94 220 ALA A O 1
ATOM 1778 N N . ALA A 1 221 ? -61.987 2.229 67.251 1.00 82.88 221 ALA A N 1
ATOM 1779 C CA . ALA A 1 221 ? -63.059 1.357 67.728 1.00 82.88 221 ALA A CA 1
ATOM 1780 C C . ALA A 1 221 ? -62.783 0.833 69.148 1.00 82.88 221 ALA A C 1
ATOM 1782 O O . ALA A 1 221 ? -63.673 0.859 69.996 1.00 82.88 221 ALA A O 1
ATOM 1783 N N . ALA A 1 222 ? -61.546 0.418 69.437 1.00 75.81 222 ALA A N 1
ATOM 1784 C CA . ALA A 1 222 ? -61.142 -0.024 70.770 1.00 75.81 222 ALA A CA 1
ATOM 1785 C C . ALA A 1 222 ? -61.210 1.115 71.804 1.00 75.81 222 ALA A C 1
ATOM 1787 O O . ALA A 1 222 ? -61.657 0.896 72.929 1.00 75.81 222 ALA A O 1
ATOM 1788 N N . GLU A 1 223 ? -60.823 2.337 71.428 1.00 77.88 223 GLU A N 1
ATOM 1789 C CA . GLU A 1 223 ? -60.989 3.534 72.264 1.00 77.88 223 GLU A CA 1
ATOM 1790 C C . GLU A 1 223 ? -62.470 3.817 72.551 1.00 77.88 223 GLU A C 1
ATOM 1792 O O . GLU A 1 223 ? -62.836 4.107 73.693 1.00 77.88 223 GLU A O 1
ATOM 1797 N N . GLN A 1 224 ? -63.338 3.651 71.549 1.00 79.06 224 GLN A N 1
ATOM 1798 C CA . GLN A 1 224 ? -64.783 3.816 71.700 1.00 79.06 224 GLN A CA 1
ATOM 1799 C C . GLN A 1 224 ? -65.416 2.738 72.601 1.00 79.06 224 GLN A C 1
ATOM 1801 O O . GLN A 1 224 ? -66.357 3.034 73.337 1.00 79.06 224 GLN A O 1
ATOM 1806 N N . GLU A 1 225 ? -64.900 1.503 72.603 1.00 77.81 225 GLU A N 1
ATOM 1807 C CA . GLU A 1 225 ? -65.315 0.448 73.547 1.00 77.81 225 GLU A CA 1
ATOM 1808 C C . GLU A 1 225 ? -64.792 0.671 74.978 1.00 77.81 225 GLU A C 1
ATOM 1810 O O . GLU A 1 225 ? -65.387 0.195 75.952 1.00 77.81 225 GLU A O 1
ATOM 1815 N N . LEU A 1 226 ? -63.714 1.440 75.137 1.00 70.81 226 LEU A N 1
ATOM 1816 C CA . LEU A 1 226 ? -63.125 1.765 76.437 1.00 70.81 226 LEU A CA 1
ATOM 1817 C C . LEU A 1 226 ? -63.964 2.788 77.223 1.00 70.81 226 LEU A C 1
ATOM 1819 O O . LEU A 1 226 ? -64.018 2.732 78.454 1.00 70.81 226 LEU A O 1
ATOM 1823 N N . GLU A 1 227 ? -64.678 3.677 76.534 1.00 74.38 227 GLU A N 1
ATOM 1824 C CA . GLU A 1 227 ? -65.550 4.703 77.124 1.00 74.38 227 GLU A CA 1
ATOM 1825 C C . GLU A 1 227 ? -66.741 4.126 77.943 1.00 74.38 227 GLU A C 1
ATOM 1827 O O . GLU A 1 227 ? -66.928 4.511 79.110 1.00 74.38 227 GLU A O 1
ATOM 1832 N N . PRO A 1 228 ? -67.524 3.139 77.450 1.00 74.81 228 PRO A N 1
ATOM 1833 C CA . PRO A 1 228 ? -68.553 2.477 78.251 1.00 74.81 228 PRO A CA 1
ATOM 1834 C C . PRO A 1 228 ? -67.965 1.604 79.370 1.00 74.81 228 PRO A C 1
ATOM 1836 O O . PRO A 1 228 ? -68.602 1.447 80.413 1.00 74.81 228 PRO A O 1
ATOM 1839 N N . LEU A 1 229 ? -66.754 1.060 79.211 1.00 69.69 229 LEU A N 1
ATOM 1840 C CA . LEU A 1 229 ? -66.078 0.322 80.284 1.00 69.69 229 LEU A CA 1
ATOM 1841 C C . LEU A 1 229 ? -65.601 1.252 81.406 1.00 69.69 229 LEU A C 1
ATOM 1843 O O . LEU A 1 229 ? -65.799 0.928 82.576 1.00 69.69 229 LEU A O 1
ATOM 1847 N N . GLN A 1 230 ? -65.072 2.435 81.084 1.00 71.56 230 GLN A N 1
ATOM 1848 C CA . GLN A 1 230 ? -64.734 3.454 82.084 1.00 71.56 230 GLN A CA 1
ATOM 1849 C C . GLN A 1 230 ? -65.969 3.976 82.823 1.00 71.56 230 GLN A C 1
ATOM 1851 O O . GLN A 1 230 ? -65.918 4.168 84.039 1.00 71.56 230 GLN A O 1
ATOM 1856 N N . SER A 1 231 ? -67.091 4.189 82.127 1.00 73.81 231 SER A N 1
ATOM 1857 C CA . SER A 1 231 ? -68.336 4.597 82.796 1.00 73.81 231 SER A CA 1
ATOM 1858 C C . SER A 1 231 ? -68.896 3.494 83.704 1.00 73.81 231 SER A C 1
ATOM 1860 O O . SER A 1 231 ? -69.327 3.792 84.819 1.00 73.81 231 SER A O 1
ATOM 1862 N N . LYS A 1 232 ? -68.804 2.218 83.300 1.00 73.31 232 LYS A N 1
ATOM 1863 C CA . LYS A 1 232 ? -69.133 1.071 84.166 1.00 73.31 232 LYS A CA 1
ATOM 1864 C C . LYS A 1 232 ? -68.194 0.946 85.363 1.00 73.31 232 LYS A C 1
ATOM 1866 O O . LYS A 1 232 ? -68.675 0.666 86.455 1.00 73.31 232 LYS A O 1
ATOM 1871 N N . ALA A 1 233 ? -66.894 1.183 85.188 1.00 71.25 233 ALA A N 1
ATOM 1872 C CA . ALA A 1 233 ? -65.929 1.181 86.287 1.00 71.25 233 ALA A CA 1
ATOM 1873 C C . ALA A 1 233 ? -66.248 2.283 87.311 1.00 71.25 233 ALA A C 1
ATOM 1875 O O . ALA A 1 233 ? -66.333 1.996 88.500 1.00 71.25 233 ALA A O 1
ATOM 1876 N N . LYS A 1 234 ? -66.550 3.508 86.856 1.00 76.12 234 LYS A N 1
ATOM 1877 C CA . LYS A 1 234 ? -66.994 4.604 87.738 1.00 76.12 234 LYS A CA 1
ATOM 1878 C C . LYS A 1 234 ? -68.310 4.291 88.457 1.00 76.12 234 LYS A C 1
ATOM 1880 O O . LYS A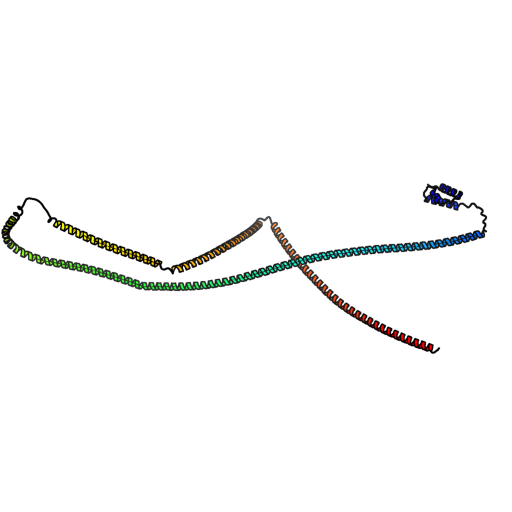 1 234 ? -68.470 4.641 89.622 1.00 76.12 234 LYS A O 1
ATOM 1885 N N . ALA A 1 235 ? -69.255 3.634 87.783 1.00 73.06 235 ALA A N 1
ATOM 1886 C CA . ALA A 1 235 ? -70.502 3.198 88.410 1.00 73.06 235 ALA A CA 1
ATOM 1887 C C . ALA A 1 235 ? -70.259 2.110 89.474 1.00 73.06 235 ALA A C 1
ATOM 1889 O O . ALA A 1 235 ? -70.862 2.165 90.544 1.00 73.06 235 ALA A O 1
ATOM 1890 N N . ALA A 1 236 ? -69.350 1.165 89.211 1.00 71.31 236 ALA A N 1
ATOM 1891 C CA . ALA A 1 236 ? -68.944 0.146 90.176 1.00 71.31 236 ALA A CA 1
ATOM 1892 C C . ALA A 1 236 ? -68.265 0.771 91.411 1.00 71.31 236 ALA A C 1
ATOM 1894 O O . ALA A 1 236 ? -68.619 0.441 92.541 1.00 71.31 236 ALA A O 1
ATOM 1895 N N . GLU A 1 237 ? -67.382 1.748 91.205 1.00 73.00 237 GLU A N 1
ATOM 1896 C CA . GLU A 1 237 ? -66.706 2.494 92.275 1.00 73.00 237 GLU A CA 1
ATOM 1897 C C . GLU A 1 237 ? -67.711 3.284 93.143 1.00 73.00 237 GLU A C 1
ATOM 1899 O O . GLU A 1 237 ? -67.621 3.298 94.371 1.00 73.00 237 GLU A O 1
ATOM 1904 N N . GLN A 1 238 ? -68.752 3.867 92.534 1.00 72.50 238 GLN A N 1
ATOM 1905 C CA . GLN A 1 238 ? -69.856 4.495 93.274 1.00 72.50 238 GLN A CA 1
ATOM 1906 C C . GLN A 1 238 ? -70.688 3.485 94.075 1.00 72.50 238 GLN A C 1
ATOM 1908 O O . GLN A 1 238 ? -71.112 3.796 95.191 1.00 72.50 238 GLN A O 1
ATOM 1913 N N . THR A 1 239 ? -70.932 2.284 93.542 1.00 71.06 239 THR A N 1
ATOM 1914 C CA . THR A 1 239 ? -71.626 1.232 94.304 1.00 71.06 239 THR A CA 1
ATOM 1915 C C . THR A 1 239 ? -70.785 0.700 95.461 1.00 71.06 239 THR A C 1
ATOM 1917 O O . THR A 1 239 ? -71.338 0.404 96.517 1.00 71.06 239 THR A O 1
ATOM 1920 N N . GLU A 1 240 ? -69.462 0.643 95.309 1.00 72.56 240 GLU A N 1
ATOM 1921 C CA . GLU A 1 240 ? -68.537 0.246 96.374 1.00 72.56 240 GLU A CA 1
ATOM 1922 C C . GLU A 1 240 ? -68.526 1.276 97.516 1.00 72.56 240 GLU A C 1
ATOM 1924 O O . GLU A 1 240 ? -68.678 0.906 98.681 1.00 72.56 240 GLU A O 1
ATOM 1929 N N . GLN A 1 241 ? -68.519 2.575 97.194 1.00 74.31 241 GLN A N 1
ATOM 1930 C CA . GLN A 1 241 ? -68.675 3.645 98.192 1.00 74.31 241 GLN A CA 1
ATOM 1931 C C . GLN A 1 241 ? -70.032 3.597 98.917 1.00 74.31 241 GLN A C 1
ATOM 1933 O O . GLN A 1 241 ? -70.111 3.854 100.122 1.00 74.31 241 GLN A O 1
ATOM 1938 N N . GLN A 1 242 ? -71.118 3.254 98.214 1.00 74.56 242 GLN A N 1
ATOM 1939 C CA . GLN A 1 242 ? -72.426 3.054 98.850 1.00 74.56 242 GLN A CA 1
ATOM 1940 C C . GLN A 1 242 ? -72.427 1.831 99.779 1.00 74.56 242 GLN A C 1
ATOM 1942 O O . GLN A 1 242 ? -73.030 1.886 100.852 1.00 74.56 242 GLN A O 1
ATOM 1947 N N . LEU A 1 243 ? -71.729 0.753 99.409 1.00 71.56 243 LEU A N 1
ATOM 1948 C CA . LEU A 1 243 ? -71.592 -0.445 100.236 1.00 71.56 243 LEU A CA 1
ATOM 1949 C C . LEU A 1 243 ? -70.805 -0.156 101.524 1.00 71.56 243 LEU A C 1
ATOM 1951 O O . LEU A 1 243 ? -71.249 -0.554 102.602 1.00 71.56 243 LEU A O 1
ATOM 1955 N N . GLU A 1 244 ? -69.699 0.591 101.445 1.00 73.81 244 GLU A N 1
ATOM 1956 C CA . GLU A 1 244 ? -68.947 1.035 102.629 1.00 73.81 244 GLU A CA 1
ATOM 1957 C C . GLU A 1 244 ? -69.803 1.903 103.561 1.00 73.81 244 GLU A C 1
ATOM 1959 O O . GLU A 1 244 ? -69.784 1.716 104.781 1.00 73.81 244 GLU A O 1
ATOM 1964 N N . ALA A 1 245 ? -70.604 2.823 103.015 1.00 73.62 245 ALA A N 1
ATOM 1965 C CA . ALA A 1 245 ? -71.506 3.653 103.814 1.00 73.62 245 ALA A CA 1
ATOM 1966 C C . ALA A 1 245 ? -72.573 2.813 104.542 1.00 73.62 245 ALA A C 1
ATOM 1968 O O . ALA A 1 245 ? -72.869 3.062 105.718 1.00 73.62 245 ALA A O 1
ATOM 1969 N N . VAL A 1 246 ? -73.116 1.787 103.876 1.00 70.44 246 VAL A N 1
ATOM 1970 C CA . VAL A 1 246 ? -74.059 0.839 104.486 1.00 70.44 246 VAL A CA 1
ATOM 1971 C C . VAL A 1 246 ? -73.373 0.023 105.583 1.00 70.44 246 VAL A C 1
ATOM 1973 O O . VAL A 1 246 ? -73.906 -0.033 106.692 1.00 70.44 246 VAL A O 1
ATOM 1976 N N . GLN A 1 247 ? -72.170 -0.507 105.349 1.00 71.88 247 GLN A N 1
ATOM 1977 C CA . GLN A 1 247 ? -71.405 -1.248 106.363 1.00 71.88 247 GLN A CA 1
ATOM 1978 C C . GLN A 1 247 ? -71.064 -0.387 107.591 1.00 71.88 247 GLN A C 1
ATOM 1980 O O . GLN A 1 247 ? -71.196 -0.840 108.730 1.00 71.88 247 GLN A O 1
ATOM 1985 N N . GLN A 1 248 ? -70.697 0.884 107.398 1.00 75.12 248 GLN A N 1
ATOM 1986 C CA . GLN A 1 248 ? -70.481 1.819 108.509 1.00 75.12 248 GLN A CA 1
ATOM 1987 C C . GLN A 1 248 ? -71.774 2.114 109.282 1.00 75.12 248 GLN A C 1
ATOM 1989 O O . GLN A 1 248 ? -71.741 2.281 110.505 1.00 75.12 248 GLN A O 1
ATOM 1994 N N . SER A 1 249 ? -72.918 2.191 108.597 1.00 70.81 249 SER A N 1
ATOM 1995 C CA . SER A 1 249 ? -74.220 2.371 109.248 1.00 70.81 249 SER A CA 1
ATOM 1996 C C . SER A 1 249 ? -74.646 1.128 110.039 1.00 70.81 249 SER A C 1
ATOM 1998 O O . SER A 1 249 ? -75.130 1.260 111.162 1.00 70.81 249 SER A O 1
ATOM 2000 N N . GLU A 1 250 ? -74.372 -0.069 109.517 1.00 68.00 250 GLU A N 1
ATOM 2001 C CA . GLU A 1 250 ? -74.621 -1.344 110.191 1.00 68.00 250 GLU A CA 1
ATOM 2002 C C . GLU A 1 250 ? -73.756 -1.477 111.451 1.00 68.00 250 GLU A C 1
ATOM 2004 O O . GLU A 1 250 ? -74.270 -1.804 112.523 1.00 68.00 250 GLU A O 1
ATOM 2009 N N . ALA A 1 251 ? -72.470 -1.119 111.367 1.00 72.94 251 ALA A N 1
ATOM 2010 C CA . ALA A 1 251 ? -71.579 -1.080 112.523 1.00 72.94 251 ALA A CA 1
ATOM 2011 C C . ALA A 1 251 ? -72.108 -0.133 113.615 1.00 72.94 251 ALA A C 1
ATOM 2013 O O . ALA A 1 251 ? -72.171 -0.520 114.780 1.00 72.94 251 ALA A O 1
ATOM 2014 N N . LYS A 1 252 ? -72.574 1.070 113.244 1.00 73.94 252 LYS A N 1
ATOM 2015 C CA . LYS A 1 252 ? -73.178 2.031 114.189 1.00 73.94 252 LYS A CA 1
ATOM 2016 C C . LYS A 1 252 ? -74.454 1.492 114.839 1.00 73.94 252 LYS A C 1
ATOM 2018 O O . LYS A 1 252 ? -74.639 1.670 116.043 1.00 73.94 252 LYS A O 1
ATOM 2023 N N . ILE A 1 253 ? -75.320 0.824 114.073 1.00 72.19 253 ILE A N 1
ATOM 2024 C CA . ILE A 1 253 ? -76.539 0.190 114.602 1.00 72.19 253 ILE A CA 1
ATOM 2025 C C . ILE A 1 253 ? -76.170 -0.932 115.576 1.00 72.19 253 ILE A C 1
ATOM 2027 O O . ILE A 1 253 ? -76.775 -1.034 116.643 1.00 72.19 253 ILE A O 1
ATOM 2031 N N . LYS A 1 254 ? -75.147 -1.730 115.262 1.00 72.56 254 LYS A N 1
ATOM 2032 C CA . LYS A 1 254 ? -74.670 -2.808 116.133 1.00 72.56 254 LYS A CA 1
ATOM 2033 C C . LYS A 1 254 ? -74.126 -2.273 117.459 1.00 72.56 254 LYS A C 1
ATOM 2035 O O . LYS A 1 254 ? -74.521 -2.765 118.513 1.00 72.56 254 LYS A O 1
ATOM 2040 N N . THR A 1 255 ? -73.327 -1.204 117.431 1.00 74.12 255 THR A N 1
ATOM 2041 C CA . THR A 1 255 ? -72.848 -0.542 118.657 1.00 74.12 255 THR A CA 1
ATOM 2042 C C . THR A 1 255 ? -73.999 0.058 119.477 1.00 74.12 255 THR A C 1
ATOM 2044 O O . THR A 1 255 ? -74.001 -0.035 120.703 1.00 74.12 255 THR A O 1
ATOM 2047 N N . ALA A 1 256 ? -75.014 0.638 118.825 1.00 69.62 256 ALA A N 1
ATOM 2048 C CA . ALA A 1 256 ? -76.198 1.166 119.507 1.00 69.62 256 ALA A CA 1
ATOM 2049 C C . ALA A 1 256 ? -77.063 0.057 120.139 1.00 69.62 256 ALA A C 1
ATOM 2051 O O . ALA A 1 256 ? -77.592 0.236 121.238 1.00 69.62 256 ALA A O 1
ATOM 2052 N N . LEU A 1 257 ? -77.174 -1.100 119.479 1.00 68.75 257 LEU A N 1
ATOM 2053 C CA . LEU A 1 257 ? -77.873 -2.275 120.000 1.00 68.75 257 LEU A CA 1
ATOM 2054 C C . LEU A 1 257 ? -77.155 -2.854 121.228 1.00 68.75 257 LEU A C 1
ATOM 2056 O O . LEU A 1 257 ? -77.804 -3.142 122.233 1.00 68.75 257 LEU A O 1
ATOM 2060 N N . GLU A 1 258 ? -75.828 -2.976 121.174 1.00 71.31 258 GLU A N 1
ATOM 2061 C CA . GLU A 1 258 ? -75.007 -3.428 122.305 1.00 71.31 258 GLU A CA 1
ATOM 2062 C C . GLU A 1 258 ? -75.130 -2.468 123.500 1.00 71.31 258 GLU A C 1
ATOM 2064 O O . GLU A 1 258 ? -75.346 -2.917 124.628 1.00 71.31 258 GLU A O 1
ATOM 2069 N N . ALA A 1 259 ? -75.122 -1.150 123.262 1.00 74.38 259 ALA A N 1
ATOM 2070 C CA . ALA A 1 259 ? -75.351 -0.146 124.304 1.00 74.38 259 ALA A CA 1
ATOM 2071 C C . ALA A 1 259 ? -76.760 -0.245 124.928 1.00 74.38 259 ALA A C 1
ATOM 2073 O O . ALA A 1 259 ? -76.908 -0.154 126.150 1.00 74.38 259 ALA A O 1
ATOM 2074 N N . ALA A 1 260 ? -77.797 -0.486 124.118 1.00 64.25 260 ALA A N 1
ATOM 2075 C CA . ALA A 1 260 ? -79.165 -0.681 124.602 1.00 64.25 260 ALA A CA 1
ATOM 2076 C C . ALA A 1 260 ? -79.318 -1.979 125.416 1.00 64.25 260 ALA A C 1
ATOM 2078 O O . ALA A 1 260 ? -79.982 -1.985 126.455 1.00 64.25 260 ALA A O 1
ATOM 2079 N N . GLN A 1 261 ? -78.667 -3.069 124.999 1.00 67.88 261 GLN A N 1
ATOM 2080 C CA . GLN A 1 261 ? -78.639 -4.327 125.753 1.00 67.88 261 GLN A CA 1
ATOM 2081 C C . GLN A 1 261 ? -77.905 -4.173 127.092 1.00 67.88 261 GLN A C 1
ATOM 2083 O O . GLN A 1 261 ? -78.354 -4.708 128.109 1.00 67.88 261 GLN A O 1
ATOM 2088 N N . GLN A 1 262 ? -76.818 -3.400 127.127 1.00 69.88 262 GLN A N 1
ATOM 2089 C CA . GLN A 1 262 ? -76.072 -3.117 128.352 1.00 69.88 262 GLN A CA 1
ATOM 2090 C C . GLN A 1 262 ? -76.874 -2.232 129.324 1.00 69.88 262 GLN A C 1
ATOM 2092 O O . GLN A 1 262 ? -76.885 -2.495 130.528 1.00 69.88 262 GLN A O 1
ATOM 2097 N N . ALA A 1 263 ? -77.615 -1.244 128.809 1.00 69.44 263 ALA A N 1
ATOM 2098 C CA . ALA A 1 263 ? -78.539 -0.428 129.600 1.00 69.44 263 ALA A CA 1
ATOM 2099 C C . ALA A 1 263 ? -79.700 -1.258 130.178 1.00 69.44 263 ALA A C 1
ATOM 2101 O O . ALA A 1 263 ? -80.056 -1.092 131.345 1.00 69.44 263 ALA A O 1
ATOM 2102 N N . ASN A 1 264 ? -80.239 -2.204 129.403 1.00 62.88 264 ASN A N 1
ATOM 2103 C CA . ASN A 1 264 ? -81.303 -3.103 129.856 1.00 62.88 264 ASN A CA 1
ATOM 2104 C C . ASN A 1 264 ? -80.803 -4.071 130.950 1.00 62.88 264 ASN A C 1
ATOM 2106 O O . ASN A 1 264 ? -81.475 -4.291 131.956 1.00 62.88 264 ASN A O 1
ATOM 2110 N N . LYS A 1 265 ? -79.565 -4.570 130.823 1.00 67.00 265 LYS A N 1
ATOM 2111 C CA . LYS A 1 265 ? -78.912 -5.393 131.856 1.00 67.00 265 LYS A CA 1
ATOM 2112 C C . LYS A 1 265 ? -78.685 -4.624 133.167 1.00 67.00 265 LYS A C 1
ATOM 2114 O O . LYS A 1 265 ? -78.846 -5.200 134.239 1.00 67.00 265 LYS A O 1
ATOM 2119 N N . LYS A 1 266 ? -78.362 -3.329 133.083 1.00 69.88 266 LYS A N 1
ATOM 2120 C CA . LYS A 1 266 ? -78.197 -2.440 134.245 1.00 69.88 266 LYS A CA 1
ATOM 2121 C C . LYS A 1 266 ? -79.532 -2.147 134.945 1.00 69.88 266 LYS A C 1
ATOM 2123 O O . LYS A 1 266 ? -79.608 -2.239 136.164 1.00 69.88 266 LYS A O 1
ATOM 2128 N N . ALA A 1 267 ? -80.599 -1.896 134.184 1.00 62.69 267 ALA A N 1
ATOM 2129 C CA . ALA A 1 267 ? -81.943 -1.687 134.731 1.00 62.69 267 ALA A CA 1
ATOM 2130 C C . ALA A 1 267 ? -82.508 -2.937 135.438 1.00 62.69 267 ALA A C 1
ATOM 2132 O O . ALA A 1 267 ? -83.239 -2.811 136.419 1.00 62.69 267 ALA A O 1
ATOM 2133 N N . LEU A 1 268 ? -82.142 -4.141 134.981 1.00 58.56 268 LEU A N 1
ATOM 2134 C CA . LEU A 1 268 ? -82.540 -5.395 135.628 1.00 58.56 268 LEU A CA 1
ATOM 2135 C C . LEU A 1 268 ? -81.823 -5.625 136.974 1.00 58.56 268 LEU A C 1
ATOM 2137 O O . LEU A 1 268 ? -82.411 -6.196 137.888 1.00 58.56 268 LEU A O 1
ATOM 2141 N N . GLN A 1 269 ? -80.575 -5.164 137.108 1.00 61.12 269 GLN A N 1
ATOM 2142 C CA . GLN A 1 269 ? -79.808 -5.253 138.357 1.00 61.12 269 GLN A CA 1
ATOM 2143 C C . GLN A 1 269 ? -80.296 -4.254 139.419 1.00 61.12 269 GLN A C 1
ATOM 2145 O O . GLN A 1 269 ? -80.360 -4.618 140.590 1.00 61.12 269 GLN A O 1
ATOM 2150 N N . ASP A 1 270 ? -80.725 -3.052 139.019 1.00 61.34 270 ASP A N 1
ATOM 2151 C CA . ASP A 1 270 ? -81.271 -2.033 139.938 1.00 61.34 270 ASP A CA 1
ATOM 2152 C C . ASP A 1 270 ? -82.685 -2.376 140.466 1.00 61.34 270 ASP A C 1
ATOM 2154 O O . ASP A 1 270 ? -83.119 -1.856 141.495 1.00 61.34 270 ASP A O 1
ATOM 2158 N N . LEU A 1 271 ? -83.414 -3.272 139.791 1.00 57.38 271 LEU A N 1
ATOM 2159 C CA . LEU A 1 271 ? -84.707 -3.795 140.254 1.00 57.38 271 LEU A CA 1
ATOM 2160 C C . LEU A 1 271 ? -84.553 -4.964 141.242 1.00 57.38 271 LEU A C 1
ATOM 2162 O O . LEU A 1 271 ? -85.391 -5.120 142.125 1.00 57.38 271 LEU A O 1
ATOM 2166 N N . GLN A 1 272 ? -83.470 -5.743 141.150 1.00 56.19 272 GLN A N 1
ATOM 2167 C CA . GLN A 1 272 ? -83.195 -6.861 142.066 1.00 56.19 272 GLN A CA 1
ATOM 2168 C C . GLN A 1 272 ? -82.631 -6.418 143.426 1.00 56.19 272 GLN A C 1
ATOM 2170 O O . GLN A 1 272 ? -82.807 -7.129 144.413 1.00 56.19 272 GLN A O 1
ATOM 2175 N N . THR A 1 273 ? -82.010 -5.240 143.521 1.00 57.88 273 THR A N 1
ATOM 2176 C CA . THR A 1 273 ? -81.503 -4.687 144.791 1.00 57.88 273 THR A CA 1
ATOM 2177 C C . THR A 1 273 ? -82.589 -4.027 145.650 1.00 57.88 273 THR A C 1
ATOM 2179 O O . THR A 1 273 ? -82.438 -3.965 146.864 1.00 57.88 273 THR A O 1
ATOM 2182 N N . ARG A 1 274 ? -83.735 -3.619 145.079 1.00 57.72 274 ARG A N 1
ATOM 2183 C CA . ARG A 1 274 ? -84.858 -3.034 145.848 1.00 57.72 274 ARG A CA 1
ATOM 2184 C C . ARG A 1 274 ? -85.756 -4.045 146.569 1.00 57.72 274 ARG A C 1
ATOM 2186 O O . ARG A 1 274 ? -86.367 -3.668 147.565 1.00 57.72 274 ARG A O 1
ATOM 2193 N N . ASP A 1 275 ? -85.836 -5.289 146.100 1.00 55.12 275 ASP A N 1
ATOM 2194 C CA . ASP A 1 275 ? -86.590 -6.362 146.779 1.00 55.12 275 ASP A CA 1
ATOM 2195 C C . ASP A 1 275 ? -85.774 -7.039 147.903 1.00 55.12 275 ASP A C 1
ATOM 2197 O O . ASP A 1 275 ? -86.338 -7.664 148.806 1.00 55.12 275 ASP A O 1
ATOM 2201 N N . HIS A 1 276 ? -84.446 -6.879 147.900 1.00 57.69 276 HIS A N 1
ATOM 2202 C CA . HIS A 1 276 ? -83.565 -7.447 148.925 1.00 57.69 276 HIS A CA 1
ATOM 2203 C C . HIS A 1 276 ? -83.601 -6.640 150.241 1.00 57.69 276 HIS A C 1
ATOM 2205 O O . HIS A 1 276 ? -83.762 -7.223 151.313 1.00 57.69 276 HIS A O 1
ATOM 2211 N N . ASP A 1 277 ? -83.617 -5.304 150.165 1.00 56.75 277 ASP A N 1
ATOM 2212 C CA . ASP A 1 277 ? -83.538 -4.416 151.341 1.00 56.75 277 ASP A CA 1
ATOM 2213 C C . ASP A 1 277 ? -84.806 -4.396 152.226 1.00 56.75 277 ASP A C 1
ATOM 2215 O O . ASP A 1 277 ? -84.747 -4.041 153.404 1.00 56.75 277 ASP A O 1
ATOM 2219 N N . VAL A 1 278 ? -85.971 -4.801 151.705 1.00 58.31 278 VAL A N 1
ATOM 2220 C CA . VAL A 1 278 ? -87.226 -4.883 152.488 1.00 58.31 278 VAL A CA 1
ATOM 2221 C C . VAL A 1 278 ? -87.360 -6.234 153.206 1.00 58.31 278 VAL A C 1
ATOM 2223 O O . VAL A 1 278 ? -88.027 -6.328 154.235 1.00 58.31 278 VAL A O 1
ATOM 2226 N N . THR A 1 279 ? -86.663 -7.266 152.728 1.00 58.53 279 THR A N 1
ATOM 2227 C CA . THR A 1 279 ? -86.722 -8.624 153.291 1.00 58.53 279 THR A CA 1
ATOM 2228 C C . THR A 1 279 ? -85.685 -8.828 154.412 1.00 58.53 279 THR A C 1
ATOM 2230 O O . THR A 1 279 ? -85.941 -9.563 155.366 1.00 58.53 279 THR A O 1
ATOM 2233 N N . GLU A 1 280 ? -84.551 -8.115 154.385 1.00 57.94 280 GLU A N 1
ATOM 2234 C CA . GLU A 1 280 ? -83.501 -8.203 155.420 1.00 57.94 280 GLU A CA 1
ATOM 2235 C C . GLU A 1 280 ? -83.837 -7.473 156.740 1.00 57.94 280 GLU A C 1
ATOM 2237 O O . GLU A 1 280 ? -83.362 -7.874 157.805 1.00 57.94 280 GLU A O 1
ATOM 2242 N N . LEU A 1 281 ? -84.721 -6.468 156.732 1.00 59.53 281 LEU A N 1
ATOM 2243 C CA . LEU A 1 281 ? -85.143 -5.766 157.958 1.00 59.53 281 LEU A CA 1
ATOM 2244 C C . LEU A 1 281 ? -86.245 -6.495 158.753 1.00 59.53 281 LEU A C 1
ATOM 2246 O O . LEU A 1 281 ? -86.454 -6.188 159.926 1.00 59.53 281 LEU A O 1
ATOM 2250 N N . GLN A 1 282 ? -86.907 -7.495 158.159 1.00 52.38 282 GLN A N 1
ATOM 2251 C CA . GLN A 1 282 ? -87.898 -8.350 158.830 1.00 52.38 282 GLN A CA 1
ATOM 2252 C C . GLN A 1 282 ? -87.306 -9.684 159.331 1.00 52.38 282 GLN A C 1
ATOM 2254 O O . GLN A 1 282 ? -87.853 -10.269 160.260 1.00 52.38 282 GLN A O 1
ATOM 2259 N N . ALA A 1 283 ? -86.142 -10.105 158.818 1.00 55.50 283 ALA A N 1
ATOM 2260 C CA . ALA A 1 283 ? -85.421 -11.306 159.259 1.00 55.50 283 ALA A CA 1
ATOM 2261 C C . ALA A 1 283 ? -84.450 -11.065 160.443 1.00 55.50 283 ALA A C 1
ATOM 2263 O O . ALA A 1 283 ? -84.215 -11.971 161.243 1.00 55.50 283 ALA A O 1
ATOM 2264 N N . MET A 1 284 ? -83.936 -9.840 160.632 1.00 58.50 284 MET A N 1
ATOM 2265 C CA . MET A 1 284 ? -83.026 -9.506 161.747 1.00 58.50 284 MET A CA 1
ATOM 2266 C C . MET A 1 284 ? -83.695 -9.425 163.138 1.00 58.50 284 MET A C 1
ATOM 2268 O O . MET A 1 284 ? -82.989 -9.409 164.147 1.00 58.50 284 MET A O 1
ATOM 2272 N N . LEU A 1 285 ? -85.033 -9.417 163.221 1.00 54.59 285 LEU A N 1
ATOM 2273 C CA . LEU A 1 285 ? -85.780 -9.466 164.491 1.00 54.59 285 LEU A CA 1
ATOM 2274 C C . LEU A 1 285 ? -86.141 -10.901 164.934 1.00 54.59 285 LEU A C 1
ATOM 2276 O O . LEU A 1 285 ? -86.249 -11.141 166.132 1.00 54.59 285 LEU A O 1
ATOM 2280 N N . GLU A 1 286 ? -86.220 -11.873 164.018 1.00 58.53 286 GLU A N 1
ATOM 2281 C CA . GLU A 1 286 ? -86.431 -13.302 164.338 1.00 58.53 286 GLU A CA 1
ATOM 2282 C C . GLU A 1 286 ? -85.112 -14.069 164.593 1.00 58.53 286 GLU A C 1
ATOM 2284 O O . GLU A 1 286 ? -85.097 -15.104 165.268 1.00 58.53 286 GLU A O 1
ATOM 2289 N N . GLU A 1 287 ? -83.969 -13.557 164.120 1.00 58.94 287 GLU A N 1
ATOM 2290 C CA . GLU A 1 287 ? -82.653 -14.190 164.318 1.00 58.94 287 GLU A CA 1
ATOM 2291 C C . GLU A 1 287 ? -82.014 -13.920 165.697 1.00 58.94 287 GLU A C 1
ATOM 2293 O O . GLU A 1 287 ? -81.132 -14.674 166.125 1.00 58.94 287 GLU A O 1
ATOM 2298 N N . PHE A 1 288 ? -82.457 -12.889 166.426 1.00 56.97 288 PHE A N 1
ATOM 2299 C CA . PHE A 1 288 ? -81.960 -12.586 167.777 1.00 56.97 288 PHE A CA 1
ATOM 2300 C C . PHE A 1 288 ? -82.612 -13.455 168.868 1.00 56.97 288 PHE A C 1
ATOM 2302 O O . PHE A 1 288 ? -81.937 -13.832 169.827 1.00 56.97 288 PHE A O 1
ATOM 2309 N N . GLU A 1 289 ? -83.876 -13.860 168.705 1.00 56.84 289 GLU A N 1
ATOM 2310 C CA . GLU A 1 289 ? -84.561 -14.756 169.654 1.00 56.84 289 GLU A CA 1
ATOM 2311 C C . GLU A 1 289 ? -84.128 -16.226 169.493 1.00 56.84 289 GLU A C 1
ATOM 2313 O O . GLU A 1 289 ? -84.031 -16.961 170.478 1.00 56.84 289 GLU A O 1
ATOM 2318 N N . ASN A 1 290 ? -83.733 -16.648 168.285 1.00 55.38 290 ASN A N 1
ATOM 2319 C CA . ASN A 1 290 ? -83.248 -18.011 168.026 1.00 55.38 290 ASN A CA 1
ATOM 2320 C C . ASN A 1 290 ? -81.766 -18.246 168.389 1.00 55.38 290 ASN A C 1
ATOM 2322 O O . ASN A 1 290 ? -81.379 -19.382 168.687 1.00 55.38 290 ASN A O 1
ATOM 2326 N N . LYS A 1 291 ? -80.928 -17.199 168.452 1.00 55.59 291 LYS A N 1
ATOM 2327 C CA . LYS A 1 291 ? -79.517 -17.310 168.891 1.00 55.59 291 LYS A CA 1
ATOM 2328 C C . LYS A 1 291 ? -79.344 -17.393 170.417 1.00 55.59 291 LYS A C 1
ATOM 2330 O O . LYS A 1 291 ? -78.277 -17.795 170.877 1.00 55.59 291 LYS A O 1
ATOM 2335 N N . LEU A 1 292 ? -80.398 -17.141 171.203 1.00 52.00 292 LEU A N 1
ATOM 2336 C CA . LEU A 1 292 ? -80.396 -17.297 172.667 1.00 52.00 292 LEU A CA 1
ATOM 2337 C C . LEU A 1 292 ? -80.721 -18.737 173.138 1.00 52.00 292 LEU A C 1
ATOM 2339 O O . LEU A 1 292 ? -80.443 -19.081 174.283 1.00 52.00 292 LEU A O 1
ATOM 2343 N N . HIS A 1 293 ? -81.271 -19.601 172.271 1.00 51.19 293 HIS A N 1
ATOM 2344 C CA . HIS A 1 293 ? -81.696 -20.971 172.628 1.00 51.19 293 HIS A CA 1
ATOM 2345 C C . HIS A 1 293 ? -80.814 -22.097 172.041 1.00 51.19 293 HIS A C 1
ATOM 2347 O O . HIS A 1 293 ? -80.917 -23.250 172.462 1.00 51.19 293 HIS A O 1
ATOM 2353 N N . GLN A 1 294 ? -79.902 -21.790 171.107 1.00 53.00 294 GLN A N 1
ATOM 2354 C CA . GLN A 1 294 ? -78.939 -22.760 170.549 1.00 53.00 294 GLN A CA 1
ATOM 2355 C C . GLN A 1 294 ? -77.575 -22.783 171.259 1.00 53.00 294 GLN A C 1
ATOM 2357 O O . GLN A 1 294 ? -76.871 -23.789 171.169 1.00 53.00 294 GLN A O 1
ATOM 2362 N N . ALA A 1 295 ? -77.229 -21.752 172.037 1.00 45.00 295 ALA A N 1
ATOM 2363 C CA . ALA A 1 295 ? -75.984 -21.702 172.813 1.00 45.00 295 ALA A CA 1
ATOM 2364 C C . ALA A 1 295 ? -75.968 -22.645 174.039 1.00 45.00 295 ALA A C 1
ATOM 2366 O O . ALA A 1 295 ? -74.907 -22.926 174.582 1.00 45.00 295 ALA A O 1
ATOM 2367 N N . THR A 1 296 ? -77.118 -23.193 174.448 1.00 51.84 296 THR A N 1
ATOM 2368 C CA . THR A 1 296 ? -77.244 -24.110 175.601 1.00 51.84 296 THR A CA 1
ATOM 2369 C C . THR A 1 296 ? -77.154 -25.595 175.205 1.00 51.84 296 THR A C 1
ATOM 2371 O O . THR A 1 296 ? -77.111 -26.469 176.065 1.00 51.84 296 THR A O 1
ATOM 2374 N N . LYS A 1 297 ? -77.117 -25.922 173.903 1.00 53.31 297 LYS A N 1
ATOM 2375 C CA . LYS A 1 297 ? -77.175 -27.317 173.409 1.00 53.31 297 LYS A CA 1
ATOM 2376 C C . LYS A 1 297 ? -75.823 -27.862 172.923 1.00 53.31 297 LYS A C 1
ATOM 2378 O O . LYS A 1 297 ? -75.630 -29.076 172.869 1.00 53.31 297 LYS A O 1
ATOM 2383 N N . THR A 1 298 ? -74.869 -26.984 172.618 1.00 53.59 298 THR A N 1
ATOM 2384 C CA . THR A 1 298 ? -73.503 -27.318 172.165 1.00 53.59 298 THR A CA 1
ATOM 2385 C C . THR A 1 298 ? -72.513 -27.570 173.307 1.00 53.59 298 THR A C 1
ATOM 2387 O O . THR A 1 298 ? -71.418 -28.070 173.064 1.00 53.59 298 THR A O 1
ATOM 2390 N N . GLU A 1 299 ? -72.917 -27.332 174.557 1.00 46.84 299 GLU A N 1
ATOM 2391 C CA . GLU A 1 299 ? -72.135 -27.647 175.761 1.00 46.84 299 GLU A CA 1
ATOM 2392 C C . GLU A 1 299 ? -72.123 -29.162 176.077 1.00 46.84 299 GLU A C 1
ATOM 2394 O O . GLU A 1 299 ? -71.182 -29.680 176.673 1.00 46.84 299 GLU A O 1
ATOM 2399 N N . THR A 1 300 ? -73.111 -29.933 175.601 1.00 51.41 300 THR A N 1
ATOM 2400 C CA . THR A 1 300 ? -73.248 -31.369 175.935 1.00 51.41 300 THR A CA 1
ATOM 2401 C C . THR A 1 300 ? -72.600 -32.322 174.915 1.00 51.41 300 THR A C 1
ATOM 2403 O O . THR A 1 300 ? -72.373 -33.491 175.222 1.00 51.41 300 THR A O 1
ATOM 2406 N N . GLN A 1 301 ? -72.249 -31.856 173.710 1.00 50.75 301 GLN A N 1
ATOM 2407 C CA . GLN A 1 301 ? -71.656 -32.706 172.659 1.00 50.75 301 GLN A CA 1
ATOM 2408 C C . GLN A 1 301 ? -70.115 -32.693 172.638 1.00 50.75 301 GLN A C 1
ATOM 2410 O O . GLN A 1 301 ? -69.504 -33.638 172.136 1.00 50.75 301 GLN A O 1
ATOM 2415 N N . ALA A 1 302 ? -69.474 -31.707 173.275 1.00 45.81 302 ALA A N 1
ATOM 2416 C CA . ALA A 1 302 ? -68.014 -31.628 173.400 1.00 45.81 302 ALA A CA 1
ATOM 2417 C C . ALA A 1 302 ? -67.420 -32.631 174.418 1.00 45.81 302 ALA A C 1
ATOM 2419 O O . ALA A 1 302 ? -66.244 -32.971 174.336 1.00 45.81 302 ALA A O 1
ATOM 2420 N N . VAL A 1 303 ? -68.227 -33.183 175.334 1.00 53.38 303 VAL A N 1
ATOM 2421 C CA . VAL A 1 303 ? -67.767 -34.134 176.372 1.00 53.38 303 VAL A CA 1
ATOM 2422 C C . VAL A 1 303 ? -67.652 -35.583 175.850 1.00 53.38 303 VAL A C 1
ATOM 2424 O O . VAL A 1 303 ? -66.930 -36.401 176.423 1.00 53.38 303 VAL A O 1
ATOM 2427 N N . ALA A 1 304 ? -68.292 -35.921 174.723 1.00 50.00 304 ALA A N 1
ATOM 2428 C CA . ALA A 1 304 ? -68.283 -37.280 174.163 1.00 50.00 304 ALA A CA 1
ATOM 2429 C C . ALA A 1 304 ? -67.115 -37.558 173.191 1.00 50.00 304 ALA A C 1
ATOM 2431 O O . ALA A 1 304 ? -66.698 -38.709 173.042 1.00 50.00 304 ALA A O 1
ATOM 2432 N N . LEU A 1 305 ? -66.542 -36.524 172.564 1.00 53.53 305 LEU A N 1
ATOM 2433 C CA . LEU A 1 305 ? -65.421 -36.661 171.620 1.00 53.53 305 LEU A CA 1
ATOM 2434 C C . LEU A 1 305 ? -64.062 -36.784 172.337 1.00 53.53 305 LEU A C 1
ATOM 2436 O O . LEU A 1 305 ? -63.177 -37.503 171.868 1.00 53.53 305 LEU A O 1
ATOM 2440 N N . THR A 1 306 ? -63.954 -36.230 173.550 1.00 52.22 306 THR A N 1
ATOM 2441 C CA . THR A 1 306 ? -62.800 -36.370 174.459 1.00 52.22 306 THR A CA 1
ATOM 2442 C C . THR A 1 306 ? -62.546 -37.824 174.882 1.00 52.22 306 THR A C 1
ATOM 2444 O O . THR A 1 306 ? -61.408 -38.206 175.130 1.00 52.22 306 THR A O 1
ATOM 2447 N N . LYS A 1 307 ? -63.566 -38.695 174.885 1.00 53.38 307 LYS A N 1
ATOM 2448 C CA . LYS A 1 307 ? -63.404 -40.126 175.216 1.00 53.38 307 LYS A CA 1
ATOM 2449 C C . LYS A 1 307 ? -62.966 -41.010 174.040 1.00 53.38 307 LYS A C 1
ATOM 2451 O O . LYS A 1 307 ? -62.467 -42.105 174.282 1.00 53.38 307 LYS A O 1
ATOM 2456 N N . ARG A 1 308 ? -63.124 -40.566 172.783 1.00 53.97 308 ARG A N 1
ATOM 2457 C CA . ARG A 1 308 ? -62.818 -41.383 171.586 1.00 53.97 308 ARG A CA 1
ATOM 2458 C C . ARG A 1 308 ? -61.364 -41.239 171.123 1.00 53.97 308 ARG A C 1
ATOM 2460 O O . ARG A 1 308 ? -60.769 -42.217 170.683 1.00 53.97 308 ARG A O 1
ATOM 2467 N N . LEU A 1 309 ? -60.764 -40.066 171.323 1.00 53.91 309 LEU A N 1
ATOM 2468 C CA . LEU A 1 309 ? -59.332 -39.821 171.089 1.00 53.91 309 LEU A CA 1
ATOM 2469 C C . LEU A 1 309 ? -58.426 -40.422 172.183 1.00 53.91 309 LEU A C 1
ATOM 2471 O O . LEU A 1 309 ? -57.284 -40.776 171.902 1.00 53.91 309 LEU A O 1
ATOM 2475 N N . GLN A 1 310 ? -58.954 -40.657 173.391 1.00 46.50 310 GLN A N 1
ATOM 2476 C CA . GLN A 1 310 ? -58.239 -41.324 174.490 1.00 46.50 310 GLN A CA 1
ATOM 2477 C C . GLN A 1 310 ? -57.982 -42.831 174.236 1.00 46.50 310 GLN A C 1
ATOM 2479 O O . GLN A 1 310 ? -57.159 -43.435 174.918 1.00 46.50 310 GLN A O 1
ATOM 2484 N N . ALA A 1 311 ? -58.663 -43.455 173.263 1.00 49.44 311 ALA A N 1
ATOM 2485 C CA . ALA A 1 311 ? -58.539 -44.890 172.977 1.00 49.44 311 ALA A CA 1
ATOM 2486 C C . ALA A 1 311 ? -57.580 -45.215 171.815 1.00 49.44 311 ALA A C 1
ATOM 2488 O O . ALA A 1 311 ? -56.958 -46.272 171.824 1.00 49.44 311 ALA A O 1
ATOM 2489 N N . GLN A 1 312 ? -57.416 -44.315 170.838 1.00 49.75 312 GLN A N 1
ATOM 2490 C CA . GLN A 1 312 ? -56.566 -44.578 169.666 1.00 49.75 312 GLN A CA 1
ATOM 2491 C C . GLN A 1 312 ? -55.093 -44.194 169.855 1.00 49.75 312 GLN A C 1
ATOM 2493 O O . GLN A 1 312 ? -54.241 -44.727 169.150 1.00 49.75 312 GLN A O 1
ATOM 2498 N N . LEU A 1 313 ? -54.766 -43.356 170.843 1.00 48.44 313 LEU A N 1
ATOM 2499 C CA . LEU A 1 313 ? -53.370 -43.050 171.183 1.00 48.44 313 LEU A CA 1
ATOM 2500 C C . LEU A 1 313 ? -52.701 -44.122 172.062 1.00 48.44 313 LEU A C 1
ATOM 2502 O O . LEU A 1 313 ? -51.490 -44.291 171.984 1.00 48.44 313 LEU A O 1
ATOM 2506 N N . ASN A 1 314 ? -53.464 -44.928 172.809 1.00 46.59 314 ASN A N 1
ATOM 2507 C CA . ASN A 1 314 ? -52.897 -45.995 173.648 1.00 46.59 314 ASN A CA 1
ATOM 2508 C C . ASN A 1 314 ? -52.623 -47.319 172.909 1.00 46.59 314 ASN A C 1
ATOM 2510 O O . ASN A 1 314 ? -52.052 -48.225 173.508 1.00 46.59 314 ASN A O 1
ATOM 2514 N N . GLN A 1 315 ? -52.978 -47.448 171.624 1.00 43.41 315 GLN A N 1
ATOM 2515 C CA . GLN A 1 315 ? -52.741 -48.682 170.854 1.00 43.41 315 GLN A CA 1
ATOM 2516 C C . GLN A 1 315 ? -51.722 -48.536 169.712 1.00 43.41 315 GLN A C 1
ATOM 2518 O O . GLN A 1 315 ? -51.459 -49.499 169.001 1.00 43.41 315 GLN A O 1
ATOM 2523 N N . LEU A 1 316 ? -51.098 -47.361 169.570 1.00 42.91 316 LEU A N 1
ATOM 2524 C CA . LEU A 1 316 ? -49.979 -47.131 168.643 1.00 42.91 316 LEU A CA 1
ATOM 2525 C C . LEU A 1 316 ? -48.703 -46.651 169.345 1.00 42.91 316 LEU A C 1
ATOM 2527 O O . LEU A 1 316 ? -47.767 -46.203 168.691 1.00 42.91 316 LEU A O 1
ATOM 2531 N N . GLN A 1 317 ? -48.642 -46.793 170.674 1.00 43.69 317 GLN A N 1
ATOM 2532 C CA . GLN A 1 317 ? -47.438 -46.495 171.447 1.00 43.69 317 GLN A CA 1
ATOM 2533 C C . GLN A 1 317 ? -46.800 -47.708 172.129 1.00 43.69 317 GLN A C 1
ATOM 2535 O O . GLN A 1 317 ? -45.808 -47.519 172.825 1.00 43.69 317 GLN A O 1
ATOM 2540 N N . GLN A 1 318 ? -47.299 -48.943 171.958 1.00 40.25 318 GLN A N 1
ATOM 2541 C CA . GLN A 1 318 ? -46.652 -50.065 172.654 1.00 40.25 318 GLN A CA 1
ATOM 2542 C C . GLN A 1 318 ? -46.849 -51.477 172.097 1.00 40.25 318 GLN A C 1
ATOM 2544 O O . GLN A 1 318 ? -46.810 -52.442 172.850 1.00 40.25 318 GLN A O 1
ATOM 2549 N N . THR A 1 319 ? -46.927 -51.628 170.776 1.00 40.25 319 THR A N 1
ATOM 2550 C CA . THR A 1 319 ? -46.376 -52.841 170.153 1.00 40.25 319 THR A CA 1
ATOM 2551 C C . THR A 1 319 ? -45.696 -52.488 168.835 1.00 40.25 319 THR A C 1
ATOM 2553 O O . THR A 1 319 ? -46.367 -52.261 167.838 1.00 40.25 319 THR A O 1
ATOM 2556 N N . ALA A 1 320 ? -44.379 -52.416 168.758 1.00 35.25 320 ALA A N 1
ATOM 2557 C CA . ALA A 1 320 ? -43.395 -52.532 169.817 1.00 35.25 320 ALA A CA 1
ATOM 2558 C C . ALA A 1 320 ? -42.093 -51.962 169.266 1.00 35.25 320 ALA A C 1
ATOM 2560 O O . ALA A 1 320 ? -41.700 -52.238 168.133 1.00 35.25 320 ALA A O 1
ATOM 2561 N N . THR A 1 321 ? -41.439 -51.182 170.108 1.00 40.31 321 THR A N 1
ATOM 2562 C CA . THR A 1 321 ? -39.996 -51.046 170.174 1.00 40.31 321 THR A CA 1
ATOM 2563 C C . THR A 1 321 ? -39.336 -52.410 169.974 1.00 40.31 321 THR A C 1
ATOM 2565 O O . THR A 1 321 ? -39.596 -53.334 170.739 1.00 40.31 321 THR A O 1
ATOM 2568 N N . GLU A 1 322 ? -38.445 -52.451 168.981 1.00 35.75 322 GLU A N 1
ATOM 2569 C CA . GLU A 1 322 ? -37.238 -53.282 168.947 1.00 35.75 322 GLU A CA 1
ATOM 2570 C C . GLU A 1 322 ? -37.467 -54.791 168.713 1.00 35.75 322 GLU A C 1
ATOM 2572 O O . GLU A 1 322 ? -38.066 -55.492 169.509 1.00 35.75 322 GLU A O 1
ATOM 2577 N N . GLN A 1 323 ? -36.983 -55.408 167.638 1.00 32.59 323 GLN A N 1
ATOM 2578 C CA . GLN A 1 323 ? -35.797 -55.113 166.841 1.00 32.59 323 GLN A CA 1
ATOM 2579 C C . GLN A 1 323 ? -35.860 -55.886 165.520 1.00 32.59 323 GLN A C 1
ATOM 2581 O O . GLN A 1 323 ? -36.305 -57.028 165.480 1.00 32.59 323 GLN A O 1
ATOM 2586 N N . GLY A 1 324 ? -35.262 -55.284 164.490 1.00 31.08 324 GLY A N 1
ATOM 2587 C CA . GLY A 1 324 ? -34.502 -56.037 163.498 1.00 31.08 324 GLY A CA 1
ATOM 2588 C C . GLY A 1 324 ? -35.239 -56.433 162.226 1.00 31.08 324 GLY A C 1
ATOM 2589 O O . GLY A 1 324 ? -35.845 -57.492 162.177 1.00 31.08 324 GLY A O 1
ATOM 2590 N N . THR A 1 325 ? -34.991 -55.649 161.165 1.00 31.39 325 THR A N 1
ATOM 2591 C CA . THR A 1 325 ? -34.841 -56.090 159.758 1.00 31.39 325 THR A CA 1
ATOM 2592 C C . THR A 1 325 ? -36.055 -56.802 159.142 1.00 31.39 325 THR A C 1
ATOM 2594 O O . THR A 1 325 ? -36.372 -57.934 159.463 1.00 31.39 325 THR A O 1
ATOM 2597 N N . THR A 1 326 ? -36.770 -56.237 158.176 1.00 33.41 326 THR A N 1
ATOM 2598 C CA . THR A 1 326 ? -36.333 -55.972 156.793 1.00 33.41 326 THR A CA 1
ATOM 2599 C C . THR A 1 326 ? -37.548 -55.420 156.031 1.00 33.41 326 THR A C 1
ATOM 2601 O O . THR A 1 326 ? -38.651 -55.838 156.352 1.00 33.41 326 THR A O 1
ATOM 2604 N N . THR A 1 327 ? -37.323 -54.583 155.000 1.00 33.00 327 THR A N 1
ATOM 2605 C CA . THR A 1 327 ? -38.129 -54.467 153.751 1.00 33.00 327 THR A CA 1
ATOM 2606 C C . THR A 1 327 ? -39.639 -54.163 153.859 1.00 33.00 327 THR A C 1
ATOM 2608 O O . THR A 1 327 ? -40.357 -54.772 154.626 1.00 33.00 327 THR A O 1
ATOM 2611 N N . ASN A 1 328 ? -40.299 -53.358 153.036 1.00 48.22 328 ASN A N 1
ATOM 2612 C CA . ASN A 1 328 ? -40.011 -52.449 151.932 1.00 48.22 328 ASN A CA 1
ATOM 2613 C C . ASN A 1 328 ? -41.419 -51.966 151.459 1.00 48.22 328 ASN A C 1
ATOM 2615 O O . ASN A 1 328 ? -42.442 -52.456 151.939 1.00 48.22 328 ASN A O 1
ATOM 2619 N N . ASP A 1 329 ? -41.466 -51.062 150.482 1.00 41.97 329 ASP A N 1
ATOM 2620 C CA . ASP A 1 329 ? -42.483 -51.015 149.403 1.00 41.97 329 ASP A CA 1
ATOM 2621 C C . ASP A 1 329 ? -43.708 -50.068 149.428 1.00 41.97 329 ASP A C 1
ATOM 2623 O O . ASP A 1 329 ? -44.186 -49.762 148.340 1.00 41.97 329 ASP A O 1
ATOM 2627 N N . SER A 1 330 ? -44.203 -49.482 150.529 1.00 45.19 330 SER A N 1
ATOM 2628 C CA . SER A 1 330 ? -45.431 -48.637 150.417 1.00 45.19 330 SER A CA 1
ATOM 2629 C C . SER A 1 330 ? -45.197 -47.143 150.132 1.00 45.19 330 SER A C 1
ATOM 2631 O O . SER A 1 330 ? -46.042 -46.516 149.500 1.00 45.19 330 SER A O 1
ATOM 2633 N N . VAL A 1 331 ? -44.078 -46.559 150.575 1.00 50.03 331 VAL A N 1
ATOM 2634 C CA . VAL A 1 331 ? -43.726 -45.143 150.298 1.00 50.03 331 VAL A CA 1
ATOM 2635 C C . VAL A 1 331 ? -43.092 -44.995 148.902 1.00 50.03 331 VAL A C 1
ATOM 2637 O O . VAL A 1 331 ? -43.116 -43.927 148.299 1.00 50.03 331 VAL A O 1
ATOM 2640 N N . VAL A 1 332 ? -42.603 -46.108 148.344 1.00 51.44 332 VAL A N 1
ATOM 2641 C CA . VAL A 1 332 ? -42.066 -46.212 146.980 1.00 51.44 332 VAL A CA 1
ATOM 2642 C C . VAL A 1 332 ? -43.185 -46.082 145.930 1.00 51.44 332 VAL A C 1
ATOM 2644 O O . VAL A 1 332 ? -42.945 -45.541 144.855 1.00 51.44 332 VAL A O 1
ATOM 2647 N N . ALA A 1 333 ? -44.423 -46.482 146.251 1.00 52.41 333 ALA A N 1
ATOM 2648 C CA . ALA A 1 333 ? -45.545 -46.523 145.308 1.00 52.41 333 ALA A CA 1
ATOM 2649 C C . ALA A 1 333 ? -46.080 -45.136 144.884 1.00 52.41 333 ALA A C 1
ATOM 2651 O O . ALA A 1 333 ? -46.403 -44.937 143.712 1.00 52.41 333 ALA A O 1
ATOM 2652 N N . GLU A 1 334 ? -46.134 -44.152 145.791 1.00 57.03 334 GLU A N 1
ATOM 2653 C CA . GLU A 1 334 ? -46.604 -42.791 145.458 1.00 57.03 334 GLU A CA 1
ATOM 2654 C C . GLU A 1 334 ? -45.562 -41.991 144.651 1.00 57.03 334 GLU A C 1
ATOM 2656 O O . GLU A 1 334 ? -45.927 -41.219 143.765 1.00 57.03 334 GLU A O 1
ATOM 2661 N N . GLN A 1 335 ? -44.261 -42.240 144.859 1.00 53.81 335 GLN A N 1
ATOM 2662 C CA . GLN A 1 335 ? -43.184 -41.689 144.016 1.00 53.81 335 GLN A CA 1
ATOM 2663 C C . GLN A 1 335 ? -43.098 -42.367 142.638 1.00 53.81 335 GLN A C 1
ATOM 2665 O O . GLN A 1 335 ? -42.766 -41.719 141.643 1.00 53.81 335 GLN A O 1
ATOM 2670 N N . GLN A 1 336 ? -43.449 -43.652 142.548 1.00 51.50 336 GLN A N 1
ATOM 2671 C CA . GLN A 1 336 ? -43.477 -44.411 141.296 1.00 51.50 336 GLN A CA 1
ATOM 2672 C C . GLN A 1 336 ? -44.623 -43.971 140.362 1.00 51.50 336 GLN A C 1
ATOM 2674 O O . GLN A 1 336 ? -44.460 -43.997 139.142 1.00 51.50 336 GLN A O 1
ATOM 2679 N N . ALA A 1 337 ? -45.746 -43.492 140.911 1.00 61.03 337 ALA A N 1
ATOM 2680 C CA . ALA A 1 337 ? -46.869 -42.958 140.132 1.00 61.03 337 ALA A CA 1
ATOM 2681 C C . ALA A 1 337 ? -46.549 -41.615 139.440 1.00 61.03 337 ALA A C 1
ATOM 2683 O O . ALA A 1 337 ? -46.975 -41.391 138.307 1.00 61.03 337 ALA A O 1
ATOM 2684 N N . ALA A 1 338 ? -45.755 -40.745 140.074 1.00 63.19 338 ALA A N 1
ATOM 2685 C CA . ALA A 1 338 ? -45.350 -39.463 139.490 1.00 63.19 338 ALA A CA 1
ATOM 2686 C C . ALA A 1 338 ? -44.353 -39.630 138.320 1.00 63.19 338 ALA A C 1
ATOM 2688 O O . ALA A 1 338 ? -44.495 -38.970 137.292 1.00 63.19 338 ALA A O 1
ATOM 2689 N N . LEU A 1 339 ? -43.404 -40.571 138.429 1.00 55.97 339 LEU A N 1
ATOM 2690 C CA . LEU A 1 339 ? -42.423 -40.879 137.373 1.00 55.97 339 LEU A CA 1
ATOM 2691 C C . LEU A 1 339 ? -43.049 -41.551 136.134 1.00 55.97 339 LEU A C 1
ATOM 2693 O O . LEU A 1 339 ? -42.565 -41.373 135.016 1.00 55.97 339 LEU A O 1
ATOM 2697 N N . LEU A 1 340 ? -44.143 -42.301 136.307 1.00 61.09 340 LEU A N 1
ATOM 2698 C CA . LEU A 1 340 ? -44.895 -42.891 135.192 1.00 61.09 340 LEU A CA 1
ATOM 2699 C C . LEU A 1 340 ? -45.639 -41.830 134.362 1.00 61.09 340 LEU A C 1
ATOM 2701 O O . LEU A 1 340 ? -45.671 -41.937 133.138 1.00 61.09 340 LEU A O 1
ATOM 2705 N N . ALA A 1 341 ? -46.166 -40.780 135.000 1.00 72.25 341 ALA A N 1
ATOM 2706 C CA . ALA A 1 341 ? -46.838 -39.680 134.303 1.00 72.25 341 ALA A CA 1
ATOM 2707 C C . ALA A 1 341 ? -45.861 -38.821 133.473 1.00 72.25 341 ALA A C 1
ATOM 2709 O O . ALA A 1 341 ? -46.194 -38.383 132.370 1.00 72.25 341 ALA A O 1
ATOM 2710 N N . GLU A 1 342 ? -44.637 -38.620 133.967 1.00 67.94 342 GLU A N 1
ATOM 2711 C CA . GLU A 1 342 ? -43.588 -37.879 133.255 1.00 67.94 342 GLU A CA 1
ATOM 2712 C C . GLU A 1 342 ? -43.038 -38.667 132.049 1.00 67.94 342 GLU A C 1
ATOM 2714 O O . GLU A 1 342 ? -42.836 -38.100 130.971 1.00 67.94 342 GLU A O 1
ATOM 2719 N N . ARG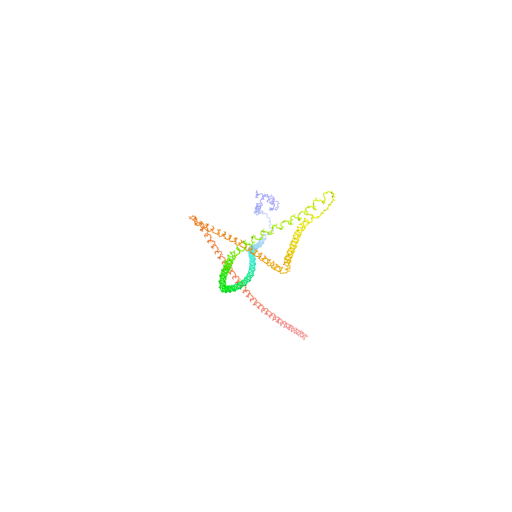 A 1 343 ? -42.908 -39.998 132.175 1.00 61.69 343 ARG A N 1
ATOM 2720 C CA . ARG A 1 343 ? -42.602 -40.905 131.053 1.00 61.69 343 ARG A CA 1
ATOM 2721 C C . ARG A 1 343 ? -43.657 -40.817 129.946 1.00 61.69 343 ARG A C 1
ATOM 2723 O O . ARG A 1 343 ? -43.293 -40.735 128.776 1.00 61.69 343 ARG A O 1
ATOM 2730 N N . ASP A 1 344 ? -44.942 -40.809 130.291 1.00 67.25 344 ASP A N 1
ATOM 2731 C CA . ASP A 1 344 ? -46.028 -40.772 129.299 1.00 67.25 344 ASP A CA 1
ATOM 2732 C C . ASP A 1 344 ? -46.100 -39.425 128.562 1.00 67.25 344 ASP A C 1
ATOM 2734 O O . ASP A 1 344 ? -46.352 -39.389 127.354 1.00 67.25 344 ASP A O 1
ATOM 2738 N N . ALA A 1 345 ? -45.779 -38.320 129.243 1.00 68.44 345 ALA A N 1
ATOM 2739 C CA . ALA A 1 345 ? -45.638 -37.008 128.611 1.00 68.44 345 ALA A CA 1
ATOM 2740 C C . ALA A 1 345 ? -44.440 -36.948 127.638 1.00 68.44 345 ALA A C 1
ATOM 2742 O O . ALA A 1 345 ? -44.575 -36.428 126.524 1.00 68.44 345 ALA A O 1
ATOM 2743 N N . ALA A 1 346 ? -43.294 -37.532 128.012 1.00 56.59 346 ALA A N 1
ATOM 2744 C CA . ALA A 1 346 ? -42.115 -37.634 127.145 1.00 56.59 346 ALA A CA 1
ATOM 2745 C C . ALA A 1 346 ? -42.360 -38.554 125.932 1.00 56.59 346 ALA A C 1
ATOM 2747 O O . ALA A 1 346 ? -41.927 -38.261 124.815 1.00 56.59 346 ALA A O 1
ATOM 2748 N N . GLN A 1 347 ? -43.121 -39.634 126.121 1.00 61.59 347 GLN A N 1
ATOM 2749 C CA . GLN A 1 347 ? -43.474 -40.576 125.060 1.00 61.59 347 GLN A CA 1
ATOM 2750 C C . GLN A 1 347 ? -44.469 -39.959 124.062 1.00 61.59 347 GLN A C 1
ATOM 2752 O O . GLN A 1 347 ? -44.313 -40.143 122.858 1.00 61.59 347 GLN A O 1
ATOM 2757 N N . ALA A 1 348 ? -45.406 -39.121 124.522 1.00 69.38 348 ALA A N 1
ATOM 2758 C CA . ALA A 1 348 ? -46.294 -38.347 123.649 1.00 69.38 348 ALA A CA 1
ATOM 2759 C C . ALA A 1 348 ? -45.556 -37.280 122.810 1.00 69.38 348 ALA A C 1
ATOM 2761 O O . ALA A 1 348 ? -45.953 -37.002 121.674 1.00 69.38 348 ALA A O 1
ATOM 2762 N N . GLN A 1 349 ? -44.475 -36.686 123.333 1.00 68.19 349 GLN A N 1
ATOM 2763 C CA . GLN A 1 349 ? -43.618 -35.770 122.565 1.00 68.19 349 GLN A CA 1
ATOM 2764 C C . GLN A 1 349 ? -42.785 -36.500 121.500 1.00 68.19 349 GLN A C 1
ATOM 2766 O O . GLN A 1 349 ? -42.654 -35.996 120.383 1.00 68.19 349 GLN A O 1
ATOM 2771 N N . LEU A 1 350 ? -42.290 -37.703 121.803 1.00 61.19 350 LEU A N 1
ATOM 2772 C CA . LEU A 1 350 ? -41.594 -38.567 120.841 1.00 61.19 350 LEU A CA 1
ATOM 2773 C C . LEU A 1 350 ? -42.490 -38.955 119.656 1.00 61.19 350 LEU A C 1
ATOM 2775 O O . LEU A 1 350 ? -42.051 -38.866 118.510 1.00 61.19 350 LEU A O 1
ATOM 2779 N N . THR A 1 351 ? -43.762 -39.282 119.903 1.00 64.62 351 THR A N 1
ATOM 2780 C CA . THR A 1 351 ? -44.725 -39.602 118.835 1.00 64.62 351 THR A CA 1
ATOM 2781 C C . THR A 1 351 ? -45.018 -38.395 117.939 1.00 64.62 351 THR A C 1
ATOM 2783 O O . THR A 1 351 ? -45.123 -38.541 116.722 1.00 64.62 351 THR A O 1
ATOM 2786 N N . LYS A 1 352 ? -45.087 -37.179 118.505 1.00 72.38 352 LYS A N 1
ATOM 2787 C CA . LYS A 1 352 ? -45.242 -35.942 117.716 1.00 72.38 352 LYS A CA 1
ATOM 2788 C C . LYS A 1 352 ? -44.016 -35.648 116.847 1.00 72.38 352 LYS A C 1
ATOM 2790 O O . LYS A 1 352 ? -44.172 -35.225 115.705 1.00 72.38 352 LYS A O 1
ATOM 2795 N N . LEU A 1 353 ? -42.807 -35.896 117.358 1.00 64.12 353 LEU A N 1
ATOM 2796 C CA . LEU A 1 353 ? -41.565 -35.749 116.588 1.00 64.12 353 LEU A CA 1
ATOM 2797 C C . LEU A 1 353 ? -41.444 -36.800 115.475 1.00 64.12 353 LEU A C 1
ATOM 2799 O O . LEU A 1 353 ? -40.996 -36.468 114.379 1.00 64.12 353 LEU A O 1
ATOM 2803 N N . GLN A 1 354 ? -41.896 -38.035 115.714 1.00 66.19 354 GLN A N 1
ATOM 2804 C CA . GLN A 1 354 ? -41.961 -39.076 114.682 1.00 66.19 354 GLN A CA 1
ATOM 2805 C C . GLN A 1 354 ? -42.933 -38.702 113.558 1.00 66.19 354 GLN A C 1
ATOM 2807 O O . GLN A 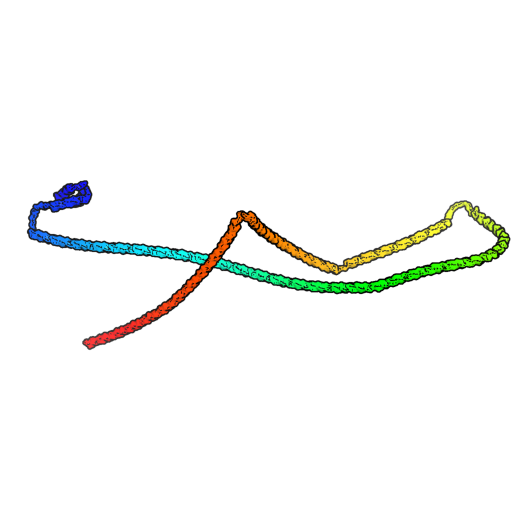1 354 ? -42.528 -38.720 112.396 1.00 66.19 354 GLN A O 1
ATOM 2812 N N . GLN A 1 355 ? -44.148 -38.254 113.899 1.00 71.75 355 GLN A N 1
ATOM 2813 C CA . GLN A 1 355 ? -45.129 -37.763 112.921 1.00 71.75 355 GLN A CA 1
ATOM 2814 C C . GLN A 1 355 ? -44.589 -36.577 112.112 1.00 71.75 355 GLN A C 1
ATOM 2816 O O . GLN A 1 355 ? -44.779 -36.523 110.900 1.00 71.75 355 GLN A O 1
ATOM 2821 N N . HIS A 1 356 ? -43.851 -35.663 112.753 1.00 69.06 356 HIS A N 1
ATOM 2822 C CA . HIS A 1 356 ? -43.229 -34.540 112.053 1.00 69.06 356 HIS A CA 1
ATOM 2823 C C . HIS A 1 356 ? -42.130 -34.992 111.072 1.00 69.06 356 HIS A C 1
ATOM 2825 O O . HIS A 1 356 ? -42.053 -34.480 109.952 1.00 69.06 356 HIS A O 1
ATOM 2831 N N . SER A 1 357 ? -41.322 -35.992 111.447 1.00 59.25 357 SER A N 1
ATOM 2832 C CA . SER A 1 357 ? -40.304 -36.560 110.552 1.00 59.25 357 SER A CA 1
ATOM 2833 C C . SER A 1 357 ? -40.917 -37.271 109.340 1.00 59.25 357 SER A C 1
ATOM 2835 O O . SER A 1 357 ? -40.386 -37.157 108.238 1.00 59.25 357 SER A O 1
ATOM 2837 N N . GLU A 1 358 ? -42.067 -37.930 109.508 1.00 67.94 358 GLU A N 1
ATOM 2838 C CA . GLU A 1 358 ? -42.790 -38.582 108.411 1.00 67.94 358 GLU A CA 1
ATOM 2839 C C . GLU A 1 358 ? -43.354 -37.557 107.416 1.00 67.94 358 GLU A C 1
ATOM 2841 O O . GLU A 1 358 ? -43.221 -37.755 106.206 1.00 67.94 358 GLU A O 1
ATOM 2846 N N . THR A 1 359 ? -43.876 -36.416 107.888 1.00 73.75 359 THR A N 1
ATOM 2847 C CA . THR A 1 359 ? -44.266 -35.299 107.003 1.00 73.75 359 THR A CA 1
ATOM 2848 C C . THR A 1 359 ? -43.083 -34.720 106.228 1.00 73.75 359 THR A C 1
ATOM 2850 O O . THR A 1 359 ? -43.201 -34.513 105.024 1.00 73.75 359 THR A O 1
ATOM 2853 N N . LEU A 1 360 ? -41.917 -34.540 106.861 1.00 66.75 360 LEU A N 1
ATOM 2854 C CA . LEU A 1 360 ? -40.720 -34.033 106.174 1.00 66.75 360 LEU A CA 1
ATOM 2855 C C . LEU A 1 360 ? -40.172 -35.031 105.138 1.00 66.75 360 LEU A C 1
ATOM 2857 O O . LEU A 1 360 ? -39.673 -34.625 104.088 1.00 66.75 360 LEU A O 1
ATOM 2861 N N . ILE A 1 361 ? -40.287 -36.341 105.389 1.00 71.12 361 ILE A N 1
ATOM 2862 C CA . ILE A 1 361 ? -39.934 -37.383 104.409 1.00 71.12 361 ILE A CA 1
ATOM 2863 C C . ILE A 1 361 ? -40.910 -37.365 103.222 1.00 71.12 361 ILE A C 1
ATOM 2865 O O . ILE A 1 361 ? -40.472 -37.510 102.077 1.00 71.12 361 ILE A O 1
ATOM 2869 N N . ALA A 1 362 ? -42.206 -37.150 103.468 1.00 68.44 362 ALA A N 1
ATOM 2870 C CA . ALA A 1 362 ? -43.209 -37.016 102.414 1.00 68.44 362 ALA A CA 1
ATOM 2871 C C . ALA A 1 362 ? -42.975 -35.760 101.551 1.00 68.44 362 ALA A C 1
ATOM 2873 O O . ALA A 1 362 ? -42.962 -35.863 100.326 1.00 68.44 362 ALA A O 1
ATOM 2874 N N . GLU A 1 363 ? -42.686 -34.610 102.167 1.00 73.56 363 GLU A N 1
ATOM 2875 C CA . GLU A 1 363 ? -42.354 -33.361 101.463 1.00 73.56 363 GLU A CA 1
ATOM 2876 C C . GLU A 1 363 ? -41.058 -33.481 100.645 1.00 73.56 363 GLU A C 1
ATOM 2878 O O . GLU A 1 363 ? -41.001 -33.039 99.496 1.00 73.56 363 GLU A O 1
ATOM 2883 N N . ARG A 1 364 ? -40.027 -34.152 101.184 1.00 73.81 364 ARG A N 1
ATOM 2884 C CA . ARG A 1 364 ? -38.781 -34.439 100.452 1.00 73.81 364 ARG A CA 1
ATOM 2885 C C . ARG A 1 364 ? -39.025 -35.327 99.228 1.00 73.81 364 ARG A C 1
ATOM 2887 O O . ARG A 1 364 ? -38.393 -35.127 98.192 1.00 73.81 364 ARG A O 1
ATOM 2894 N N . ASN A 1 365 ? -39.903 -36.322 99.340 1.00 76.31 365 ASN A N 1
ATOM 2895 C CA . ASN A 1 365 ? -40.240 -37.215 98.228 1.00 76.31 365 ASN A CA 1
ATOM 2896 C C . ASN A 1 365 ? -41.079 -36.510 97.155 1.00 76.31 365 ASN A C 1
ATOM 2898 O O . ASN A 1 365 ? -40.833 -36.728 95.971 1.00 76.31 365 ASN A O 1
ATOM 2902 N N . ASP A 1 366 ? -41.996 -35.623 97.546 1.00 73.94 366 ASP A N 1
ATOM 2903 C CA . ASP A 1 366 ? -42.775 -34.804 96.609 1.00 73.94 366 ASP A CA 1
ATOM 2904 C C . ASP A 1 366 ? -41.885 -33.783 95.869 1.00 73.94 366 ASP A C 1
ATOM 2906 O O . ASP A 1 366 ? -42.024 -33.573 94.663 1.00 73.94 366 ASP A O 1
ATOM 2910 N N . ALA A 1 367 ? -40.892 -33.207 96.558 1.00 68.12 367 ALA A N 1
ATOM 2911 C CA . ALA A 1 367 ? -39.886 -32.341 95.943 1.00 68.12 367 ALA A CA 1
ATOM 2912 C C . ALA A 1 367 ? -38.972 -33.099 94.962 1.00 68.12 367 ALA A C 1
ATOM 2914 O O . ALA A 1 367 ? -38.690 -32.587 93.879 1.00 68.12 367 ALA A O 1
ATOM 2915 N N . LEU A 1 368 ? -38.548 -34.323 95.300 1.00 71.75 368 LEU A N 1
ATOM 2916 C CA . LEU A 1 368 ? -37.778 -35.186 94.393 1.00 71.75 368 LEU A CA 1
ATOM 2917 C C . LEU A 1 368 ? -38.593 -35.577 93.155 1.00 71.75 368 LEU A C 1
ATOM 2919 O O . LEU A 1 368 ? -38.068 -35.484 92.050 1.00 71.75 368 LEU A O 1
ATOM 2923 N N . ALA A 1 369 ? -39.874 -35.918 93.320 1.00 73.88 369 ALA A N 1
ATOM 2924 C CA . ALA A 1 369 ? -40.767 -36.231 92.205 1.00 73.88 369 ALA A CA 1
ATOM 2925 C C . ALA A 1 369 ? -40.975 -35.022 91.274 1.00 73.88 369 ALA A C 1
ATOM 2927 O O . ALA A 1 369 ? -40.941 -35.170 90.054 1.00 73.88 369 ALA A O 1
ATOM 2928 N N . LYS A 1 370 ? -41.110 -33.806 91.825 1.00 76.00 370 LYS A N 1
ATOM 2929 C CA . LYS A 1 370 ? -41.182 -32.561 91.035 1.00 76.00 370 LYS A CA 1
ATOM 2930 C C . LYS A 1 370 ? -39.883 -32.261 90.283 1.00 76.00 370 LYS A C 1
ATOM 2932 O O . LYS A 1 370 ? -39.934 -31.754 89.165 1.00 76.00 370 LYS A O 1
ATOM 2937 N N . LEU A 1 371 ? -38.730 -32.595 90.863 1.00 69.75 371 LEU A N 1
ATOM 2938 C CA . LEU A 1 371 ? -37.419 -32.420 90.230 1.00 69.75 371 LEU A CA 1
ATOM 2939 C C . LEU A 1 371 ? -37.211 -33.439 89.097 1.00 69.75 371 LEU A C 1
ATOM 2941 O O . LEU A 1 371 ? -36.792 -33.060 88.005 1.00 69.75 371 LEU A O 1
ATOM 2945 N N . GLU A 1 372 ? -37.614 -34.696 89.303 1.00 72.69 372 GLU A N 1
ATOM 2946 C CA . GLU A 1 372 ? -37.649 -35.728 88.255 1.00 72.69 372 GLU A CA 1
ATOM 2947 C C . GLU A 1 372 ? -38.613 -35.356 87.118 1.00 72.69 372 GLU A C 1
ATOM 2949 O O . GLU A 1 372 ? -38.284 -35.525 85.943 1.00 72.69 372 GLU A O 1
ATOM 2954 N N . GLN A 1 373 ? -39.770 -34.770 87.440 1.00 70.56 373 GLN A N 1
ATOM 2955 C CA . GLN A 1 373 ? -40.745 -34.309 86.450 1.00 70.56 373 GLN A CA 1
ATOM 2956 C C . GLN A 1 373 ? -40.232 -33.094 85.654 1.00 70.56 373 GLN A C 1
ATOM 2958 O O . GLN A 1 373 ? -40.418 -33.041 84.438 1.00 70.56 373 GLN A O 1
ATOM 2963 N N . ALA A 1 374 ? -39.521 -32.161 86.297 1.00 70.31 374 ALA A N 1
ATOM 2964 C CA . ALA A 1 374 ? -38.849 -31.048 85.622 1.00 70.31 374 ALA A CA 1
ATOM 2965 C C . ALA A 1 374 ? -37.698 -31.532 84.719 1.00 70.31 374 ALA A C 1
ATOM 2967 O O . ALA A 1 374 ? -37.507 -31.018 83.616 1.00 70.31 374 ALA A O 1
ATOM 2968 N N . GLN A 1 375 ? -36.971 -32.571 85.137 1.00 63.59 375 GLN A N 1
ATOM 2969 C CA . GLN A 1 375 ? -35.887 -33.163 84.353 1.00 63.59 375 GLN A CA 1
ATOM 2970 C C . GLN A 1 375 ? -36.410 -34.005 83.175 1.00 63.59 375 GLN A C 1
ATOM 2972 O O . GLN A 1 375 ? -35.813 -33.997 82.097 1.00 63.59 375 GLN A O 1
ATOM 2977 N N . ALA A 1 376 ? -37.572 -34.648 83.324 1.00 64.50 376 ALA A N 1
ATOM 2978 C CA . ALA A 1 376 ? -38.290 -35.299 82.229 1.00 64.50 376 ALA A CA 1
ATOM 2979 C C . ALA A 1 376 ? -38.862 -34.288 81.217 1.00 64.50 376 ALA A C 1
ATOM 2981 O O . ALA A 1 376 ? -38.814 -34.544 80.016 1.00 64.50 376 ALA A O 1
ATOM 2982 N N . GLN A 1 377 ? -39.338 -33.119 81.666 1.00 63.69 377 GLN A N 1
ATOM 2983 C CA . GLN A 1 377 ? -39.774 -32.029 80.780 1.00 63.69 377 GLN A CA 1
ATOM 2984 C C . GLN A 1 377 ? -38.600 -31.387 80.022 1.00 63.69 377 GLN A C 1
ATOM 2986 O O . GLN A 1 377 ? -38.737 -31.078 78.838 1.00 63.69 377 GLN A O 1
ATOM 2991 N N . LEU A 1 378 ? -37.427 -31.268 80.656 1.00 60.00 378 LEU A N 1
ATOM 2992 C CA . LEU A 1 378 ? -36.198 -30.816 79.995 1.00 60.00 378 LEU A CA 1
ATOM 2993 C C . LEU A 1 378 ? -35.713 -31.828 78.939 1.00 60.00 378 LEU A C 1
ATOM 2995 O O . LEU A 1 378 ? -35.373 -31.441 77.823 1.00 60.00 378 LEU A O 1
ATOM 2999 N N . ASN A 1 379 ? -35.756 -33.130 79.242 1.00 55.03 379 ASN A N 1
ATOM 3000 C CA . ASN A 1 379 ? -35.386 -34.183 78.288 1.00 55.03 379 ASN A CA 1
ATOM 3001 C C . ASN A 1 379 ? -36.413 -34.359 77.154 1.00 55.03 379 ASN A C 1
ATOM 3003 O O . ASN A 1 379 ? -36.027 -34.678 76.030 1.00 55.03 379 ASN A O 1
ATOM 3007 N N . ALA A 1 380 ? -37.702 -34.098 77.399 1.00 56.97 380 ALA A N 1
ATOM 3008 C CA . ALA A 1 380 ? -38.726 -34.077 76.353 1.00 56.97 380 ALA A CA 1
ATOM 3009 C C . ALA A 1 380 ? -38.529 -32.896 75.382 1.00 56.97 380 ALA A C 1
ATOM 3011 O O . ALA A 1 380 ? -38.652 -33.086 74.170 1.00 56.97 380 ALA A O 1
ATOM 3012 N N . ALA A 1 381 ? -38.127 -31.719 75.883 1.00 54.31 381 ALA A N 1
ATOM 3013 C CA . ALA A 1 381 ? -37.794 -30.549 75.062 1.00 54.31 381 ALA A CA 1
ATOM 3014 C C . ALA A 1 381 ? -36.540 -30.751 74.183 1.00 54.31 381 ALA A C 1
ATOM 3016 O O . ALA A 1 381 ? -36.441 -30.153 73.114 1.00 54.31 381 ALA A O 1
ATOM 3017 N N . LEU A 1 382 ? -35.616 -31.633 74.584 1.00 47.78 382 LEU A N 1
ATOM 3018 C CA . LEU A 1 382 ? -34.431 -32.009 73.798 1.00 47.78 382 LEU A CA 1
ATOM 3019 C C . LEU A 1 382 ? -34.689 -33.086 72.724 1.00 47.78 382 LEU A C 1
ATOM 3021 O O . LEU A 1 382 ? -33.799 -33.349 71.919 1.00 47.78 382 LEU A O 1
ATOM 3025 N N . SER A 1 383 ? -35.880 -33.697 72.673 1.00 46.66 383 SER A N 1
ATOM 3026 C CA . SER A 1 383 ? -36.182 -34.815 71.754 1.00 46.66 383 SER A CA 1
ATOM 3027 C C . SER A 1 383 ? -37.005 -34.450 70.508 1.00 46.66 383 SER A C 1
ATOM 3029 O O . SER A 1 383 ? -37.332 -35.327 69.710 1.00 46.66 383 SER A O 1
ATOM 3031 N N . VAL A 1 384 ? -37.291 -33.164 70.267 1.00 48.31 384 VAL A N 1
ATOM 3032 C CA . VAL A 1 384 ? -37.902 -32.700 69.007 1.00 48.31 384 VAL A CA 1
ATOM 3033 C C . VAL A 1 384 ? -36.808 -32.238 68.037 1.00 48.31 384 VAL A C 1
ATOM 3035 O O . VAL A 1 384 ? -36.562 -31.050 67.850 1.00 48.31 384 VAL A O 1
ATOM 3038 N N . GLN A 1 385 ? -36.141 -33.197 67.397 1.00 52.34 385 GLN A N 1
ATOM 3039 C CA . GLN A 1 385 ? -35.361 -32.982 66.172 1.00 52.34 385 GLN A CA 1
ATOM 3040 C C . GLN A 1 385 ? -36.030 -33.783 65.049 1.00 52.34 385 GLN A C 1
ATOM 3042 O O . GLN A 1 385 ? -35.945 -35.009 65.029 1.00 52.34 385 GLN A O 1
ATOM 3047 N N . PRO A 1 386 ? -36.779 -33.091 64.166 1.00 49.53 386 PRO A N 1
ATOM 3048 C CA . PRO A 1 386 ? -36.273 -32.917 62.801 1.00 49.53 386 PRO A CA 1
ATOM 3049 C C . PRO A 1 386 ? -36.432 -31.501 62.202 1.00 49.53 386 PRO A C 1
ATOM 3051 O O . PRO A 1 386 ? -35.862 -31.236 61.154 1.00 49.53 386 PRO A O 1
ATOM 3054 N N . ALA A 1 387 ? -37.113 -30.550 62.853 1.00 47.47 387 ALA A N 1
ATOM 3055 C CA . ALA A 1 387 ? -37.371 -29.227 62.251 1.00 47.47 387 ALA A CA 1
ATOM 3056 C C . ALA A 1 387 ? -36.205 -28.217 62.382 1.00 47.47 387 ALA A C 1
ATOM 3058 O O . ALA A 1 387 ? -36.066 -27.307 61.568 1.00 47.47 387 ALA A O 1
ATOM 3059 N N . ALA A 1 388 ? -35.330 -28.381 63.381 1.00 49.41 388 ALA A N 1
ATOM 3060 C CA . ALA A 1 388 ? -34.179 -27.493 63.583 1.00 49.41 388 ALA A CA 1
ATOM 3061 C C . ALA A 1 388 ? -33.018 -27.764 62.602 1.00 49.41 388 ALA A C 1
ATOM 3063 O O . ALA A 1 388 ? -32.215 -26.870 62.343 1.00 49.41 388 ALA A O 1
ATOM 3064 N N . ALA A 1 389 ? -32.935 -28.973 62.034 1.00 51.41 389 ALA A N 1
ATOM 3065 C CA . ALA A 1 389 ? -31.880 -29.345 61.090 1.00 51.41 389 ALA A CA 1
ATOM 3066 C C . ALA A 1 389 ? -32.131 -28.785 59.676 1.00 51.41 389 ALA A C 1
ATOM 3068 O O . ALA A 1 389 ? -31.183 -28.359 59.022 1.00 51.41 389 ALA A O 1
ATOM 3069 N N . GLU A 1 390 ? -33.388 -28.708 59.222 1.00 55.09 390 GLU A N 1
ATOM 3070 C CA . GLU A 1 390 ? -33.729 -28.128 57.912 1.00 55.09 390 GLU A CA 1
ATOM 3071 C C . GLU A 1 390 ? -33.613 -26.598 57.899 1.00 55.09 390 GLU A C 1
ATOM 3073 O O . GLU A 1 390 ? -33.047 -26.047 56.955 1.00 55.09 390 GLU A O 1
ATOM 3078 N N . MET A 1 391 ? -34.039 -25.905 58.966 1.00 53.59 391 MET A N 1
ATOM 3079 C CA . MET A 1 391 ? -33.803 -24.457 59.084 1.00 53.59 391 MET A CA 1
ATOM 3080 C C . MET A 1 391 ? -32.316 -24.120 59.224 1.00 53.59 391 MET A C 1
ATOM 3082 O O . MET A 1 391 ? -31.865 -23.141 58.640 1.00 53.59 391 MET A O 1
ATOM 3086 N N . SER A 1 392 ? -31.536 -24.927 59.953 1.00 58.41 392 SER A N 1
ATOM 3087 C CA . SER A 1 392 ? -30.084 -24.739 60.048 1.00 58.41 392 SER A CA 1
ATOM 3088 C C . SER A 1 392 ? -29.392 -24.985 58.705 1.00 58.41 392 SER A C 1
ATOM 3090 O O . SER A 1 392 ? -28.527 -24.201 58.332 1.00 58.41 392 SER A O 1
ATOM 3092 N N . ALA A 1 393 ? -29.788 -26.011 57.945 1.00 58.28 393 ALA A N 1
ATOM 3093 C CA . ALA A 1 393 ? -29.226 -26.278 56.622 1.00 58.28 393 ALA A CA 1
ATOM 3094 C C . ALA A 1 393 ? -29.602 -25.196 55.593 1.00 58.28 393 ALA A C 1
ATOM 3096 O O . ALA A 1 393 ? -28.759 -24.805 54.787 1.00 58.28 393 ALA A O 1
ATOM 3097 N N . GLN A 1 394 ? -30.829 -24.664 55.645 1.00 65.19 394 GLN A N 1
ATOM 3098 C CA . GLN A 1 394 ? -31.244 -23.531 54.809 1.00 65.19 394 GLN A CA 1
ATOM 3099 C C . GLN A 1 394 ? -30.527 -22.234 55.200 1.00 65.19 394 GLN A C 1
ATOM 3101 O O . GLN A 1 394 ? -30.052 -21.530 54.315 1.00 65.19 394 GLN A O 1
ATOM 3106 N N . GLN A 1 395 ? -30.360 -21.951 56.496 1.00 69.06 395 GLN A N 1
ATOM 3107 C CA . GLN A 1 395 ? -29.597 -20.788 56.964 1.00 69.06 395 GLN A CA 1
ATOM 3108 C C . GLN A 1 395 ? -28.104 -20.889 56.628 1.00 69.06 395 GLN A C 1
ATOM 3110 O O . GLN A 1 395 ? -27.499 -19.875 56.291 1.00 69.06 395 GLN A O 1
ATOM 3115 N N . ILE A 1 396 ? -27.512 -22.089 56.661 1.00 70.81 396 ILE A N 1
ATOM 3116 C CA . ILE A 1 396 ? -26.121 -22.316 56.237 1.00 70.81 396 ILE A CA 1
ATOM 3117 C C . ILE A 1 396 ? -25.985 -22.141 54.718 1.00 70.81 396 ILE A C 1
ATOM 3119 O O . ILE A 1 396 ? -25.069 -21.458 54.273 1.00 70.81 396 ILE A O 1
ATOM 3123 N N . ALA A 1 397 ? -26.914 -22.672 53.916 1.00 72.50 397 ALA A N 1
ATOM 3124 C CA . ALA A 1 397 ? -26.896 -22.497 52.461 1.00 72.50 397 ALA A CA 1
ATOM 3125 C C . ALA A 1 397 ? -27.127 -21.032 52.042 1.00 72.50 397 ALA A C 1
ATOM 3127 O O . ALA A 1 397 ? -26.517 -20.542 51.089 1.00 72.50 397 ALA A O 1
ATOM 3128 N N . GLU A 1 398 ? -27.987 -20.309 52.761 1.00 72.81 398 GLU A N 1
ATOM 3129 C CA . GLU A 1 398 ? -28.216 -18.881 52.549 1.00 72.81 398 GLU A CA 1
ATOM 3130 C C . GLU A 1 398 ? -27.012 -18.043 53.005 1.00 72.81 398 GLU A C 1
ATOM 3132 O O . GLU A 1 398 ? -26.610 -17.126 52.287 1.00 72.81 398 GLU A O 1
ATOM 3137 N N . GLN A 1 399 ? -26.358 -18.409 54.116 1.00 69.06 399 GLN A N 1
ATOM 3138 C CA . GLN A 1 399 ? -25.081 -17.818 54.524 1.00 69.06 399 GLN A CA 1
ATOM 3139 C C . GLN A 1 399 ? -23.980 -18.062 53.493 1.00 69.06 399 GLN A C 1
ATOM 3141 O O . GLN A 1 399 ? -23.301 -17.109 53.129 1.00 69.06 399 GLN A O 1
ATOM 3146 N N . GLU A 1 400 ? -23.822 -19.276 52.965 1.00 72.44 400 GLU A N 1
ATOM 3147 C CA . GLU A 1 400 ? -22.826 -19.567 51.925 1.00 72.44 400 GLU A CA 1
ATOM 3148 C C . GLU A 1 400 ? -23.107 -18.791 50.634 1.00 72.44 400 GLU A C 1
ATOM 3150 O O . GLU A 1 400 ? -22.181 -18.271 50.005 1.00 72.44 400 GLU A O 1
ATOM 3155 N N . LYS A 1 401 ? -24.382 -18.640 50.255 1.00 77.69 401 LYS A N 1
ATOM 3156 C CA . LYS A 1 401 ? -24.786 -17.834 49.095 1.00 77.69 401 LYS A CA 1
ATOM 3157 C C . LYS A 1 401 ? -24.491 -16.348 49.308 1.00 77.69 401 LYS A C 1
ATOM 3159 O O . LYS A 1 401 ? -23.940 -15.707 48.412 1.00 77.69 401 LYS A O 1
ATOM 3164 N N . LEU A 1 402 ? -24.802 -15.810 50.488 1.00 77.62 402 LEU A N 1
ATOM 3165 C CA . LEU A 1 402 ? -24.452 -14.440 50.874 1.00 77.62 402 LEU A CA 1
ATOM 3166 C C . LEU A 1 402 ? -22.931 -14.246 50.920 1.00 77.62 402 LEU A C 1
ATOM 3168 O O . LEU A 1 402 ? -22.428 -13.223 50.465 1.00 77.62 402 LEU A O 1
ATOM 3172 N N . GLN A 1 403 ? -22.177 -15.239 51.387 1.00 71.81 403 GLN A N 1
ATOM 3173 C CA . GLN A 1 403 ? -20.717 -15.197 51.472 1.00 71.81 403 GLN A CA 1
ATOM 3174 C C . GLN A 1 403 ? -20.060 -15.274 50.083 1.00 71.81 403 GLN A C 1
ATOM 3176 O O . GLN A 1 403 ? -19.099 -14.552 49.812 1.00 71.81 403 GLN A O 1
ATOM 3181 N N . GLN A 1 404 ? -20.622 -16.054 49.153 1.00 75.75 404 GLN A N 1
ATOM 3182 C CA . GLN A 1 404 ? -20.217 -16.035 47.744 1.00 75.75 404 GLN A CA 1
ATOM 3183 C C . GLN A 1 404 ? -20.536 -14.695 47.075 1.00 75.75 404 GLN A C 1
ATOM 3185 O O . GLN A 1 404 ? -19.676 -14.159 46.373 1.00 75.75 404 GLN A O 1
ATOM 3190 N N . GLN A 1 405 ? -21.723 -14.128 47.317 1.00 79.38 405 GLN A N 1
ATOM 3191 C CA . GLN A 1 405 ? -22.089 -12.801 46.812 1.00 79.38 405 GLN A CA 1
ATOM 3192 C C . GLN A 1 405 ? -21.163 -11.712 47.360 1.00 79.38 405 GLN A C 1
ATOM 3194 O O . GLN A 1 405 ? -20.682 -10.892 46.583 1.00 79.38 405 GLN A O 1
ATOM 3199 N N . LEU A 1 406 ? -20.828 -11.746 48.652 1.00 72.94 406 LEU A N 1
ATOM 3200 C CA . LEU A 1 406 ? -19.840 -10.846 49.250 1.00 72.94 406 LEU A CA 1
ATOM 3201 C C . LEU A 1 406 ? -18.466 -11.002 48.594 1.00 72.94 406 LEU A C 1
ATOM 3203 O O . LEU A 1 406 ? -17.875 -9.999 48.216 1.00 72.94 406 LEU A O 1
ATOM 3207 N N . SER A 1 407 ? -17.997 -12.227 48.343 1.00 76.31 407 SER A N 1
ATOM 3208 C CA . SER A 1 407 ? -16.716 -12.443 47.649 1.00 76.31 407 SER A CA 1
ATOM 3209 C C . SER A 1 407 ? -16.721 -11.940 46.194 1.00 76.31 407 SER A C 1
ATOM 3211 O O . SER A 1 407 ? -15.697 -11.494 45.672 1.00 76.31 407 SER A O 1
ATOM 3213 N N . ALA A 1 408 ? -17.876 -11.992 45.520 1.00 79.19 408 ALA A N 1
ATOM 3214 C CA . ALA A 1 408 ? -18.047 -11.462 44.172 1.00 79.19 408 ALA A CA 1
ATOM 3215 C C . ALA A 1 408 ? -18.071 -9.927 44.181 1.00 79.19 408 ALA A C 1
ATOM 3217 O O . ALA A 1 408 ? -17.399 -9.306 43.354 1.00 79.19 408 ALA A O 1
ATOM 3218 N N . TYR A 1 409 ? -18.766 -9.324 45.150 1.00 78.19 409 TYR A N 1
ATOM 3219 C CA . TYR A 1 409 ? -18.753 -7.880 45.366 1.00 78.19 409 TYR A CA 1
ATOM 3220 C C . TYR A 1 409 ? -17.374 -7.373 45.794 1.00 78.19 409 TYR A C 1
ATOM 3222 O O . TYR A 1 409 ? -16.949 -6.334 45.306 1.00 78.19 409 TYR A O 1
ATOM 3230 N N . GLU A 1 410 ? -16.622 -8.112 46.611 1.00 76.56 410 GLU A N 1
ATOM 3231 C CA . GLU A 1 410 ? -15.232 -7.786 46.959 1.00 76.56 410 GLU A CA 1
ATOM 3232 C C . GLU A 1 410 ? -14.313 -7.829 45.732 1.00 76.56 410 GLU A C 1
ATOM 3234 O O . GLU A 1 410 ? -13.497 -6.926 45.540 1.00 76.56 410 GLU A O 1
ATOM 3239 N N . LYS A 1 411 ? -14.471 -8.824 44.848 1.00 81.88 411 LYS A N 1
ATOM 3240 C CA . LYS A 1 411 ? -13.733 -8.873 43.573 1.00 81.88 411 LYS A CA 1
ATOM 3241 C C . LYS A 1 411 ? -14.105 -7.718 42.646 1.00 81.88 411 LYS A C 1
ATOM 3243 O O . LYS A 1 411 ? -13.212 -7.137 42.032 1.00 81.88 411 LYS A O 1
ATOM 3248 N N . GLN A 1 412 ? -15.388 -7.367 42.552 1.00 82.50 412 GLN A N 1
ATOM 3249 C CA . GLN A 1 412 ? -15.836 -6.208 41.774 1.00 82.50 412 GLN A CA 1
ATOM 3250 C C . GLN A 1 412 ? -15.328 -4.892 42.367 1.00 82.50 412 GLN A C 1
ATOM 3252 O O . GLN A 1 412 ? -14.840 -4.051 41.622 1.00 82.50 412 GLN A O 1
ATOM 3257 N N . LEU A 1 413 ? -15.367 -4.727 43.691 1.00 76.81 413 LEU A N 1
ATOM 3258 C CA . LEU A 1 413 ? -14.819 -3.558 44.378 1.00 76.81 413 LEU A CA 1
ATOM 3259 C C . LEU A 1 413 ? -13.309 -3.444 44.172 1.00 76.81 413 LEU A C 1
ATOM 3261 O O . LEU A 1 413 ? -12.828 -2.348 43.907 1.00 76.81 413 LEU A O 1
ATOM 3265 N N . SER A 1 414 ? -12.570 -4.554 44.220 1.00 81.38 414 SER A N 1
ATOM 3266 C CA . SER A 1 414 ? -11.133 -4.573 43.929 1.00 81.38 414 SER A CA 1
ATOM 3267 C C . SER A 1 414 ? -10.834 -4.219 42.466 1.00 81.38 414 SER A C 1
ATOM 3269 O O . SER A 1 414 ? -9.910 -3.451 42.195 1.00 81.38 414 SER A O 1
ATOM 3271 N N . ALA A 1 415 ? -11.633 -4.721 41.518 1.00 80.31 415 ALA A N 1
ATOM 3272 C CA . ALA A 1 415 ? -11.508 -4.371 40.104 1.00 80.31 415 ALA A CA 1
ATOM 3273 C C . ALA A 1 415 ? -11.813 -2.884 39.857 1.00 80.31 415 ALA A C 1
ATOM 3275 O O . ALA A 1 415 ? -11.016 -2.202 39.220 1.00 80.31 415 ALA A O 1
ATOM 3276 N N . LEU A 1 416 ? -12.898 -2.365 40.439 1.00 78.69 416 LEU A N 1
ATOM 3277 C CA . LEU A 1 416 ? -13.273 -0.950 40.370 1.00 78.69 416 LEU A CA 1
ATOM 3278 C C . LEU A 1 416 ? -12.260 -0.045 41.079 1.00 78.69 416 LEU A C 1
ATOM 3280 O O . LEU A 1 416 ? -11.991 1.057 40.613 1.00 78.69 416 LEU A O 1
ATOM 3284 N N . GLN A 1 417 ? -11.659 -0.490 42.186 1.00 75.31 417 GLN A N 1
ATOM 3285 C CA . GLN A 1 417 ? -10.552 0.223 42.830 1.00 75.31 417 GLN A CA 1
ATOM 3286 C C . GLN A 1 417 ? -9.339 0.295 41.907 1.00 75.31 417 GLN A C 1
ATOM 3288 O O . GLN A 1 417 ? -8.763 1.369 41.761 1.00 75.31 417 GLN A O 1
ATOM 3293 N N . LYS A 1 418 ? -8.989 -0.805 41.236 1.00 83.25 418 LYS A N 1
ATOM 3294 C CA . LYS A 1 418 ? -7.877 -0.834 40.282 1.00 83.25 418 LYS A CA 1
ATOM 3295 C C . LYS A 1 418 ? -8.144 0.055 39.066 1.00 83.25 418 LYS A C 1
ATOM 3297 O O . LYS A 1 418 ? -7.247 0.775 38.646 1.00 83.25 418 LYS A O 1
ATOM 3302 N N . GLU A 1 419 ? -9.368 0.047 38.547 1.00 80.88 419 GLU A N 1
ATOM 3303 C CA . GLU A 1 419 ? -9.798 0.912 37.442 1.00 80.88 419 GLU A CA 1
ATOM 3304 C C . GLU A 1 419 ? -9.815 2.393 37.850 1.00 80.88 419 GLU A C 1
ATOM 3306 O O . GLU A 1 419 ? -9.371 3.269 37.108 1.00 80.88 419 GLU A O 1
ATOM 3311 N N . ARG A 1 420 ? -10.238 2.690 39.084 1.00 78.50 420 ARG A N 1
ATOM 3312 C CA . ARG A 1 420 ? -10.140 4.034 39.657 1.00 78.50 420 ARG A CA 1
ATOM 3313 C C . ARG A 1 420 ? -8.685 4.467 39.835 1.00 78.50 420 ARG A C 1
ATOM 3315 O O . ARG A 1 420 ? -8.381 5.625 39.576 1.00 78.50 420 ARG A O 1
ATOM 3322 N N . GLU A 1 421 ? -7.791 3.587 40.277 1.00 82.75 421 GLU A N 1
ATOM 3323 C CA . GLU A 1 421 ? -6.359 3.889 40.397 1.00 82.75 421 GLU A CA 1
ATOM 3324 C C . GLU A 1 421 ? -5.714 4.145 39.031 1.00 82.75 421 GLU A C 1
ATOM 3326 O O . GLU A 1 421 ? -4.908 5.069 38.908 1.00 82.75 421 GLU A O 1
ATOM 3331 N N . THR A 1 422 ? -6.075 3.380 37.994 1.00 82.19 422 THR A N 1
ATOM 3332 C CA . THR A 1 422 ? -5.601 3.634 36.625 1.00 82.19 422 THR A CA 1
ATOM 3333 C C . THR A 1 422 ? -6.152 4.947 36.087 1.00 82.19 422 THR A C 1
ATOM 3335 O O . THR A 1 422 ? -5.368 5.770 35.627 1.00 82.19 422 THR A O 1
ATOM 3338 N N . ALA A 1 423 ? -7.447 5.219 36.262 1.00 71.19 423 ALA A N 1
ATOM 3339 C CA . ALA A 1 423 ? -8.046 6.492 35.864 1.00 71.19 423 ALA A CA 1
ATOM 3340 C C . ALA A 1 423 ? -7.442 7.681 36.634 1.00 71.19 423 ALA A C 1
ATOM 3342 O O . ALA A 1 423 ? -7.204 8.741 36.065 1.00 71.19 423 ALA A O 1
ATOM 3343 N N . GLN A 1 424 ? -7.133 7.524 37.926 1.00 76.00 424 GLN A N 1
ATOM 3344 C CA . GLN A 1 424 ? -6.447 8.557 38.707 1.00 76.00 424 GLN A CA 1
ATOM 3345 C C . GLN A 1 424 ? -5.010 8.790 38.233 1.00 76.00 424 GLN A C 1
ATOM 3347 O O . GLN A 1 424 ? -4.570 9.940 38.225 1.00 76.00 424 GLN A O 1
ATOM 3352 N N . ARG A 1 425 ? -4.284 7.740 37.826 1.00 81.94 425 ARG A N 1
ATOM 3353 C CA . ARG A 1 425 ? -2.958 7.884 37.206 1.00 81.94 425 ARG A CA 1
ATOM 3354 C C . ARG A 1 425 ? -3.045 8.592 35.863 1.00 81.94 425 ARG A C 1
ATOM 3356 O O . ARG A 1 425 ? -2.297 9.535 35.658 1.00 81.94 425 ARG A O 1
ATOM 3363 N N . GLU A 1 426 ? -3.993 8.222 35.011 1.00 82.06 426 GLU A N 1
ATOM 3364 C CA . GLU A 1 426 ? -4.214 8.890 33.724 1.00 82.06 426 GLU A CA 1
ATOM 3365 C C . GLU A 1 426 ? -4.587 10.366 33.908 1.00 82.06 426 GLU A C 1
ATOM 3367 O O . GLU A 1 426 ? -4.044 11.233 33.228 1.00 82.06 426 GLU A O 1
ATOM 3372 N N . VAL A 1 427 ? -5.449 10.690 34.876 1.00 74.75 427 VAL A N 1
ATOM 3373 C CA . VAL A 1 427 ? -5.782 12.084 35.215 1.00 74.75 427 VAL A CA 1
ATOM 3374 C C . VAL A 1 427 ? -4.570 12.829 35.779 1.00 74.75 427 VAL A C 1
ATOM 3376 O O . VAL A 1 427 ? -4.395 14.008 35.475 1.00 74.75 427 VAL A O 1
ATOM 3379 N N . ALA A 1 428 ? -3.718 12.181 36.579 1.00 77.50 428 ALA A N 1
ATOM 3380 C CA . ALA A 1 428 ? -2.476 12.782 37.066 1.00 77.50 428 ALA A CA 1
ATOM 3381 C C . ALA A 1 428 ? -1.483 13.032 35.920 1.00 77.50 428 ALA A C 1
ATOM 3383 O O . ALA A 1 428 ? -0.922 14.119 35.839 1.00 77.50 428 ALA A O 1
ATOM 3384 N N . GLU A 1 429 ? -1.335 12.091 34.988 1.00 82.31 429 GLU A N 1
ATOM 3385 C CA . GLU A 1 429 ? -0.510 12.246 33.785 1.00 82.31 429 GLU A CA 1
ATOM 3386 C C . GLU A 1 429 ? -1.040 13.359 32.874 1.00 82.31 429 GLU A C 1
ATOM 3388 O O . GLU A 1 429 ? -0.266 14.185 32.391 1.00 82.31 429 GLU A O 1
ATOM 3393 N N . GLN A 1 430 ? -2.360 13.445 32.688 1.00 73.12 430 GLN A N 1
ATOM 3394 C CA . GLN A 1 430 ? -2.995 14.543 31.958 1.00 73.12 430 GLN A CA 1
ATOM 3395 C C . GLN A 1 430 ? -2.829 15.883 32.681 1.00 73.12 430 GLN A C 1
ATOM 3397 O O . GLN A 1 430 ? -2.605 16.900 32.028 1.00 73.12 430 GLN A O 1
ATOM 3402 N N . ARG A 1 431 ? -2.901 15.908 34.017 1.00 78.75 431 ARG A N 1
ATOM 3403 C CA . ARG A 1 431 ? -2.665 17.114 34.823 1.00 78.75 431 ARG A CA 1
ATOM 3404 C C . ARG A 1 431 ? -1.208 17.561 34.744 1.00 78.75 431 ARG A C 1
ATOM 3406 O O . ARG A 1 431 ? -0.974 18.755 34.600 1.00 78.75 431 ARG A O 1
ATOM 3413 N N . ASP A 1 432 ? -0.255 16.638 34.784 1.00 77.88 432 ASP A N 1
ATOM 3414 C CA . ASP A 1 432 ? 1.171 16.923 34.617 1.00 77.88 432 ASP A CA 1
ATOM 3415 C C . ASP A 1 432 ? 1.475 17.397 33.192 1.00 77.88 432 ASP A C 1
ATOM 3417 O O . ASP A 1 432 ? 2.241 18.341 32.999 1.00 77.88 432 ASP A O 1
ATOM 3421 N N . ALA A 1 433 ? 0.845 16.795 32.179 1.00 75.62 433 ALA A N 1
ATOM 3422 C CA . ALA A 1 433 ? 0.932 17.258 30.798 1.00 75.62 433 ALA A CA 1
ATOM 3423 C C . ALA A 1 433 ? 0.340 18.667 30.647 1.00 75.62 433 ALA A C 1
ATOM 3425 O O . ALA A 1 433 ? 0.979 19.539 30.061 1.00 75.62 433 ALA A O 1
ATOM 3426 N N . ALA A 1 434 ? -0.828 18.926 31.238 1.00 66.50 434 ALA A N 1
ATOM 3427 C CA . ALA A 1 434 ? -1.453 20.244 31.250 1.00 66.50 434 ALA A CA 1
ATOM 3428 C C . ALA A 1 434 ? -0.614 21.270 32.025 1.00 66.50 434 ALA A C 1
ATOM 3430 O O . ALA A 1 434 ? -0.486 22.400 31.572 1.00 66.50 434 ALA A O 1
ATOM 3431 N N . GLN A 1 435 ? 0.017 20.892 33.141 1.00 73.31 435 GLN A N 1
ATOM 3432 C CA . GLN A 1 435 ? 0.943 21.758 33.874 1.00 73.31 435 GLN A CA 1
ATOM 3433 C C . GLN A 1 435 ? 2.213 22.040 33.080 1.00 73.31 435 GLN A C 1
ATOM 3435 O O . GLN A 1 435 ? 2.681 23.170 33.112 1.00 73.31 435 GLN A O 1
ATOM 3440 N N . LYS A 1 436 ? 2.755 21.072 32.335 1.00 77.56 436 LYS A N 1
ATOM 3441 C CA . LYS A 1 436 ? 3.883 21.313 31.422 1.00 77.56 436 LYS A CA 1
ATOM 3442 C C . LYS A 1 436 ? 3.493 22.249 30.285 1.00 77.56 436 LYS A C 1
ATOM 3444 O O . LYS A 1 436 ? 4.261 23.147 29.968 1.00 77.56 436 LYS A O 1
ATOM 3449 N N . VAL A 1 437 ? 2.305 22.079 29.707 1.00 72.06 437 VAL A N 1
ATOM 3450 C CA . VAL A 1 437 ? 1.771 22.987 28.680 1.00 72.06 437 VAL A CA 1
ATOM 3451 C C . VAL A 1 437 ? 1.526 24.379 29.262 1.00 72.06 437 VAL A C 1
ATOM 3453 O O . VAL A 1 437 ? 1.897 25.362 28.633 1.00 72.06 437 VAL A O 1
ATOM 3456 N N . GLN A 1 438 ? 0.986 24.480 30.479 1.00 66.12 438 GLN A N 1
ATOM 3457 C CA . GLN A 1 438 ? 0.791 25.749 31.181 1.00 66.12 438 GLN A CA 1
ATOM 3458 C C . GLN A 1 438 ? 2.129 26.402 31.533 1.00 66.12 438 GLN A C 1
ATOM 3460 O O . GLN A 1 438 ? 2.280 27.587 31.311 1.00 66.12 438 GLN A O 1
ATOM 3465 N N . GLN A 1 439 ? 3.127 25.649 32.000 1.00 73.12 439 GLN A N 1
ATOM 3466 C CA . GLN A 1 439 ? 4.482 26.154 32.242 1.00 73.12 439 GLN A CA 1
ATOM 3467 C C . GLN A 1 439 ? 5.167 26.584 30.945 1.00 73.12 439 GLN A C 1
ATOM 3469 O O . GLN A 1 439 ? 5.898 27.564 30.955 1.00 73.12 439 GLN A O 1
ATOM 3474 N N . GLN A 1 440 ? 4.933 25.893 29.827 1.00 71.19 440 GLN A N 1
ATOM 3475 C CA . GLN A 1 440 ? 5.408 26.321 28.510 1.00 71.19 440 GLN A CA 1
ATOM 3476 C C . GLN A 1 440 ? 4.699 27.592 28.039 1.00 71.19 440 GLN A C 1
ATOM 3478 O O . GLN A 1 440 ? 5.346 28.449 27.450 1.00 71.19 440 GLN A O 1
ATOM 3483 N N . LEU A 1 441 ? 3.402 27.735 28.320 1.00 65.31 441 LEU A N 1
ATOM 3484 C CA . LEU A 1 441 ? 2.619 28.943 28.056 1.00 65.31 441 LEU A CA 1
ATOM 3485 C C . LEU A 1 441 ? 3.054 30.112 28.938 1.00 65.31 441 LEU A C 1
ATOM 3487 O O . LEU A 1 441 ? 3.257 31.198 28.414 1.00 65.31 441 LEU A O 1
ATOM 3491 N N . ASP A 1 442 ? 3.259 29.886 30.231 1.00 68.81 442 ASP A N 1
ATOM 3492 C CA . ASP A 1 442 ? 3.728 30.876 31.197 1.00 68.81 442 ASP A CA 1
ATOM 3493 C C . ASP A 1 442 ? 5.190 31.248 30.916 1.00 68.81 442 ASP A C 1
ATOM 3495 O O . ASP A 1 442 ? 5.543 32.412 31.039 1.00 68.81 442 ASP A O 1
ATOM 3499 N N . ALA A 1 443 ? 6.031 30.309 30.465 1.00 67.50 443 ALA A N 1
ATOM 3500 C CA . ALA A 1 443 ? 7.383 30.594 29.980 1.00 67.50 443 ALA A CA 1
ATOM 3501 C C . ALA A 1 443 ? 7.359 31.366 28.652 1.00 67.50 443 ALA A C 1
ATOM 3503 O O . ALA A 1 443 ? 8.166 32.271 28.473 1.00 67.50 443 ALA A O 1
ATOM 3504 N N . MET A 1 444 ? 6.414 31.077 27.747 1.00 60.34 444 MET A N 1
ATOM 3505 C CA . MET A 1 444 ? 6.171 31.889 26.545 1.00 60.34 444 MET A CA 1
ATOM 3506 C C . MET A 1 444 ? 5.687 33.293 26.903 1.00 60.34 444 MET A C 1
ATOM 3508 O O . MET A 1 444 ? 6.123 34.259 26.293 1.00 60.34 444 MET A O 1
ATOM 3512 N N . GLN A 1 445 ? 4.787 33.419 27.876 1.00 55.84 445 GLN A N 1
ATOM 3513 C CA . GLN A 1 445 ? 4.234 34.698 28.309 1.00 55.84 445 GLN A CA 1
ATOM 3514 C C . GLN A 1 445 ? 5.256 35.502 29.113 1.00 55.84 445 GLN A C 1
ATOM 3516 O O . GLN A 1 445 ? 5.359 36.705 28.922 1.00 55.84 445 GLN A O 1
ATOM 3521 N N . GLN A 1 446 ? 6.067 34.861 29.955 1.00 57.91 446 GLN A N 1
ATOM 3522 C CA . GLN A 1 446 ? 7.201 35.505 30.614 1.00 57.91 446 GLN A CA 1
ATOM 3523 C C . GLN A 1 446 ? 8.283 35.887 29.607 1.00 57.91 446 GLN A C 1
ATOM 3525 O O . GLN A 1 446 ? 8.831 36.971 29.749 1.00 57.91 446 GLN A O 1
ATOM 3530 N N . ALA A 1 447 ? 8.539 35.093 28.564 1.00 52.94 447 ALA A N 1
ATOM 3531 C CA . ALA A 1 447 ? 9.400 35.501 27.450 1.00 52.94 447 ALA A CA 1
ATOM 3532 C C . ALA A 1 447 ? 8.789 36.657 26.632 1.00 52.94 447 ALA A C 1
ATOM 3534 O O . ALA A 1 447 ? 9.510 37.523 26.166 1.00 52.94 447 ALA A O 1
ATOM 3535 N N . GLN A 1 448 ? 7.460 36.741 26.518 1.00 43.66 448 GLN A N 1
ATOM 3536 C CA . GLN A 1 448 ? 6.770 37.872 25.879 1.00 43.66 448 GLN A CA 1
ATOM 3537 C C . GLN A 1 448 ? 6.720 39.142 26.744 1.00 43.66 448 GLN A C 1
ATOM 3539 O O . GLN A 1 448 ? 6.561 40.230 26.201 1.00 43.66 448 GLN A O 1
ATOM 3544 N N . VAL A 1 449 ? 6.812 39.023 28.073 1.00 47.66 449 VAL A N 1
ATOM 3545 C CA . VAL A 1 449 ? 6.760 40.159 29.018 1.00 47.66 449 VAL A CA 1
ATOM 3546 C C . VAL A 1 449 ? 8.159 40.608 29.460 1.00 47.66 449 VAL A C 1
ATOM 3548 O O . VAL A 1 449 ? 8.329 41.756 29.860 1.00 47.66 449 VAL A O 1
ATOM 3551 N N . SER A 1 450 ? 9.166 39.736 29.375 1.00 43.25 450 SER A N 1
ATOM 3552 C CA . SER A 1 450 ? 10.553 40.055 29.753 1.00 43.25 450 SER A CA 1
ATOM 3553 C C . SER A 1 450 ? 11.363 40.692 28.625 1.00 43.25 450 SER A C 1
ATOM 3555 O O . SER A 1 450 ? 12.459 41.174 28.892 1.00 43.25 450 SER A O 1
ATOM 3557 N N . ASP A 1 451 ? 10.819 40.754 27.407 1.00 43.69 451 ASP A N 1
ATOM 3558 C CA . ASP A 1 451 ? 11.522 41.275 26.241 1.00 43.69 451 ASP A CA 1
ATOM 3559 C C . ASP A 1 451 ? 10.796 42.448 25.577 1.00 43.69 451 ASP A C 1
ATOM 3561 O O . ASP A 1 451 ? 10.270 42.375 24.472 1.00 43.69 451 ASP A O 1
ATOM 3565 N N . GLU A 1 452 ? 10.931 43.607 26.223 1.00 41.94 452 GLU A N 1
ATOM 3566 C CA . GLU A 1 452 ? 11.179 44.866 25.504 1.00 41.94 452 GLU A CA 1
ATOM 3567 C C . GLU A 1 452 ? 12.620 44.904 24.910 1.00 41.94 452 GLU A C 1
ATOM 3569 O O . GLU A 1 452 ? 13.117 45.976 24.564 1.00 41.94 452 GLU A O 1
ATOM 3574 N N . ALA A 1 453 ? 13.302 43.749 24.773 1.00 46.44 453 ALA A N 1
ATOM 3575 C CA . ALA A 1 453 ? 14.661 43.618 24.238 1.00 46.44 453 ALA A CA 1
ATOM 3576 C C . ALA A 1 453 ? 14.882 42.516 23.159 1.00 46.44 453 ALA A C 1
ATOM 3578 O O . ALA A 1 453 ? 15.786 42.715 22.351 1.00 46.44 453 ALA A O 1
ATOM 3579 N N . ASP A 1 454 ? 14.057 41.461 23.029 1.00 45.91 454 ASP A N 1
ATOM 3580 C CA . ASP A 1 454 ? 14.199 40.387 22.004 1.00 45.91 454 ASP A CA 1
ATOM 3581 C C . ASP A 1 454 ? 13.053 40.315 20.962 1.00 45.91 454 ASP A C 1
ATOM 3583 O O . ASP A 1 454 ? 12.388 39.295 20.761 1.00 45.91 454 ASP A O 1
ATOM 3587 N N . ASP A 1 455 ? 12.880 41.382 20.180 1.00 50.94 455 ASP A N 1
ATOM 3588 C CA . ASP A 1 455 ? 11.997 41.411 18.994 1.00 50.94 455 ASP A CA 1
ATOM 3589 C C . ASP A 1 455 ? 12.548 40.567 17.810 1.00 50.94 455 ASP A C 1
ATOM 3591 O O . ASP A 1 455 ? 11.939 40.455 16.746 1.00 50.94 455 ASP A O 1
ATOM 3595 N N . THR A 1 456 ? 13.725 39.950 17.963 1.00 55.00 456 THR A N 1
ATOM 3596 C CA . THR A 1 456 ? 14.448 39.234 16.896 1.00 55.00 456 THR A CA 1
ATOM 3597 C C . THR A 1 456 ? 14.125 37.741 16.798 1.00 55.00 456 THR A C 1
ATOM 3599 O O . THR A 1 456 ? 13.943 37.241 15.686 1.00 55.00 456 THR A O 1
ATOM 3602 N N . ASP A 1 457 ? 13.989 37.018 17.911 1.00 53.25 457 ASP A N 1
ATOM 3603 C CA . ASP A 1 457 ? 13.887 35.548 17.880 1.00 53.25 457 ASP A CA 1
ATOM 3604 C C . ASP A 1 457 ? 12.458 35.043 17.630 1.00 53.25 457 ASP A C 1
ATOM 3606 O O . ASP A 1 457 ? 12.246 34.065 16.903 1.00 53.25 457 ASP A O 1
ATOM 3610 N N . ILE A 1 458 ? 11.438 35.757 18.113 1.00 51.62 458 ILE A N 1
ATOM 3611 C CA . ILE A 1 458 ? 10.038 35.461 17.764 1.00 51.62 458 ILE A CA 1
ATOM 3612 C C . ILE A 1 458 ? 9.788 35.788 16.284 1.00 51.62 458 ILE A C 1
ATOM 3614 O O . ILE A 1 458 ? 9.153 35.000 15.571 1.00 51.62 458 ILE A O 1
ATOM 3618 N N . HIS A 1 459 ? 10.364 36.883 15.772 1.00 58.44 459 HIS A N 1
ATOM 3619 C CA . HIS A 1 459 ? 10.352 37.177 14.340 1.00 58.44 459 HIS A CA 1
ATOM 3620 C C . HIS A 1 459 ? 11.102 36.119 13.527 1.00 58.44 459 HIS A C 1
ATOM 3622 O O . HIS A 1 459 ? 10.597 35.719 12.475 1.00 58.44 459 HIS A O 1
ATOM 3628 N N . ALA A 1 460 ? 12.240 35.618 14.012 1.00 61.72 460 ALA A N 1
ATOM 3629 C CA . ALA A 1 460 ? 12.987 34.544 13.363 1.00 61.72 460 ALA A CA 1
ATOM 3630 C C . ALA A 1 460 ? 12.183 33.237 13.314 1.00 61.72 460 ALA A C 1
ATOM 3632 O O . ALA A 1 460 ? 12.122 32.594 12.268 1.00 61.72 460 ALA A O 1
ATOM 3633 N N . THR A 1 461 ? 11.481 32.882 14.390 1.00 63.69 461 THR A N 1
ATOM 3634 C CA . THR A 1 461 ? 10.691 31.642 14.455 1.00 63.69 461 THR A CA 1
ATOM 3635 C C . THR A 1 461 ? 9.432 31.728 13.584 1.00 63.69 461 THR A C 1
ATOM 3637 O O . THR A 1 461 ? 9.107 30.797 12.844 1.00 63.69 461 THR A O 1
ATOM 3640 N N . VAL A 1 462 ? 8.745 32.876 13.577 1.00 65.50 462 VAL A N 1
ATOM 3641 C CA . VAL A 1 462 ? 7.612 33.126 12.668 1.00 65.50 462 VAL A CA 1
ATOM 3642 C C . VAL A 1 462 ? 8.078 33.206 11.211 1.00 65.50 462 VAL A C 1
ATOM 3644 O O . VAL A 1 462 ? 7.388 32.702 10.321 1.00 65.50 462 VAL A O 1
ATOM 3647 N N . ALA A 1 463 ? 9.249 33.787 10.938 1.00 69.44 463 ALA A N 1
ATOM 3648 C CA . ALA A 1 463 ? 9.860 33.776 9.610 1.00 69.44 463 ALA A CA 1
ATOM 3649 C C . ALA A 1 463 ? 10.233 32.351 9.178 1.00 69.44 463 ALA A C 1
ATOM 3651 O O . ALA A 1 463 ? 9.969 31.979 8.035 1.00 69.44 463 ALA A O 1
ATOM 3652 N N . GLN A 1 464 ? 10.745 31.526 10.091 1.00 75.19 464 GLN A N 1
ATOM 3653 C CA . GLN A 1 464 ? 11.068 30.125 9.839 1.00 75.19 464 GLN A CA 1
ATOM 3654 C C . GLN A 1 464 ? 9.812 29.293 9.559 1.00 75.19 464 GLN A C 1
ATOM 3656 O O . GLN A 1 464 ? 9.801 28.508 8.614 1.00 75.19 464 GLN A O 1
ATOM 3661 N N . LEU A 1 465 ? 8.721 29.498 10.302 1.00 70.00 465 LEU A N 1
ATOM 3662 C CA . LEU A 1 465 ? 7.441 28.833 10.036 1.00 70.00 465 LEU A CA 1
ATOM 3663 C C . LEU A 1 465 ? 6.809 29.298 8.718 1.00 70.00 465 LEU A C 1
ATOM 3665 O O . LEU A 1 465 ? 6.266 28.475 7.981 1.00 70.00 465 LEU A O 1
ATOM 3669 N N . LYS A 1 466 ? 6.919 30.586 8.369 1.00 76.00 466 LYS A N 1
ATOM 3670 C CA . LYS A 1 466 ? 6.498 31.099 7.052 1.00 76.00 466 LYS A CA 1
ATOM 3671 C C . LYS A 1 466 ? 7.343 30.516 5.920 1.00 76.00 466 LYS A C 1
ATOM 3673 O O . LYS A 1 466 ? 6.776 30.138 4.898 1.00 76.00 466 LYS A O 1
ATOM 3678 N N . ALA A 1 467 ? 8.655 30.390 6.109 1.00 73.50 467 ALA A N 1
ATOM 3679 C CA . ALA A 1 467 ? 9.555 29.752 5.152 1.00 73.50 467 ALA A CA 1
ATOM 3680 C C . ALA A 1 467 ? 9.236 28.259 4.990 1.00 73.50 467 ALA A C 1
ATOM 3682 O O . ALA A 1 467 ? 9.193 27.760 3.871 1.00 73.50 467 ALA A O 1
ATOM 3683 N N . ASN A 1 468 ? 8.922 27.560 6.081 1.00 72.75 468 ASN A N 1
ATOM 3684 C CA . ASN A 1 468 ? 8.542 26.150 6.043 1.00 72.75 468 ASN A CA 1
ATOM 3685 C C . ASN A 1 468 ? 7.173 25.953 5.362 1.00 72.75 468 ASN A C 1
ATOM 3687 O O . ASN A 1 468 ? 7.012 25.083 4.515 1.00 72.75 468 ASN A O 1
ATOM 3691 N N . ASN A 1 469 ? 6.199 26.829 5.626 1.00 71.44 469 ASN A N 1
ATOM 3692 C CA . ASN A 1 469 ? 4.909 26.801 4.931 1.00 71.44 469 ASN A CA 1
ATOM 3693 C C . ASN A 1 469 ? 5.044 27.140 3.434 1.00 71.44 469 ASN A C 1
ATOM 3695 O O . ASN A 1 469 ? 4.372 26.532 2.603 1.00 71.44 469 ASN A O 1
ATOM 3699 N N . ALA A 1 470 ? 5.930 28.076 3.078 1.00 78.75 470 ALA A N 1
ATOM 3700 C CA . ALA A 1 470 ? 6.263 28.374 1.686 1.00 78.75 470 ALA A CA 1
ATOM 3701 C C . ALA A 1 470 ? 6.924 27.168 1.001 1.00 78.75 470 ALA A C 1
ATOM 3703 O O . ALA A 1 470 ? 6.500 26.794 -0.089 1.00 78.75 470 ALA A O 1
ATOM 3704 N N . MET A 1 471 ? 7.864 26.503 1.676 1.00 82.19 471 MET A N 1
ATOM 3705 C CA . MET A 1 471 ? 8.512 25.285 1.186 1.00 82.19 471 MET A CA 1
ATOM 3706 C C . MET A 1 471 ? 7.510 24.137 1.007 1.00 82.19 471 MET A C 1
ATOM 3708 O O . MET A 1 471 ? 7.551 23.444 -0.002 1.00 82.19 471 MET A O 1
ATOM 3712 N N . LEU A 1 472 ? 6.563 23.956 1.933 1.00 79.94 472 LEU A N 1
ATOM 3713 C CA . LEU A 1 472 ? 5.501 22.953 1.797 1.00 79.94 472 LEU A CA 1
ATOM 3714 C C . LEU A 1 472 ? 4.550 23.272 0.638 1.00 79.94 472 LEU A C 1
ATOM 3716 O O . LEU A 1 472 ? 4.137 22.367 -0.085 1.00 79.94 472 LEU A O 1
ATOM 3720 N N . LYS A 1 473 ? 4.218 24.550 0.416 1.00 86.75 473 LYS A N 1
ATOM 3721 C CA . LYS A 1 473 ? 3.435 24.969 -0.757 1.00 86.75 473 LYS A CA 1
ATOM 3722 C C . LYS A 1 473 ? 4.191 24.735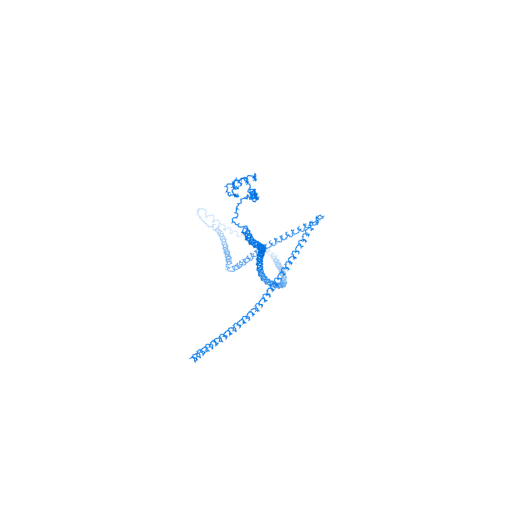 -2.059 1.00 86.75 473 LYS A C 1
ATOM 3724 O O . LYS A 1 473 ? 3.589 24.267 -3.020 1.00 86.75 473 LYS A O 1
ATOM 3729 N N . GLU A 1 474 ? 5.488 25.016 -2.085 1.00 83.12 474 GLU A N 1
ATOM 3730 C CA . GLU A 1 474 ? 6.350 24.745 -3.234 1.00 83.12 474 GLU A CA 1
ATOM 3731 C C . GLU A 1 474 ? 6.467 23.239 -3.490 1.00 83.12 474 GLU A C 1
ATOM 3733 O O . GLU A 1 474 ? 6.254 22.794 -4.611 1.00 83.12 474 GLU A O 1
ATOM 3738 N N . GLN A 1 475 ? 6.666 22.429 -2.450 1.00 75.56 475 GLN A N 1
ATOM 3739 C CA . GLN A 1 475 ? 6.682 20.971 -2.556 1.00 75.56 475 GLN A CA 1
ATOM 3740 C C . GLN A 1 475 ? 5.333 20.422 -3.044 1.00 75.56 475 GLN A C 1
ATOM 3742 O O . GLN A 1 475 ? 5.297 19.524 -3.888 1.00 75.56 475 GLN A O 1
ATOM 3747 N N . SER A 1 476 ? 4.217 20.982 -2.573 1.00 76.44 476 SER A N 1
ATOM 3748 C CA . SER A 1 476 ? 2.883 20.642 -3.072 1.00 76.44 476 SER A CA 1
ATOM 3749 C C . SER A 1 476 ? 2.707 21.041 -4.539 1.00 76.44 476 SER A C 1
ATOM 3751 O O . SER A 1 476 ? 2.094 20.287 -5.293 1.00 76.44 476 SER A O 1
ATOM 3753 N N . ALA A 1 477 ? 3.235 22.193 -4.959 1.00 80.19 477 ALA A N 1
ATOM 3754 C CA . ALA A 1 477 ? 3.186 22.648 -6.346 1.00 80.19 477 ALA A CA 1
ATOM 3755 C C . ALA A 1 477 ? 4.066 21.782 -7.261 1.00 80.19 477 ALA A C 1
ATOM 3757 O O . ALA A 1 477 ? 3.618 21.402 -8.338 1.00 80.19 477 ALA A O 1
ATOM 3758 N N . ILE A 1 478 ? 5.262 21.392 -6.811 1.00 81.62 478 ILE A N 1
ATOM 3759 C CA . ILE A 1 478 ? 6.152 20.454 -7.512 1.00 81.62 478 ILE A CA 1
ATOM 3760 C C . ILE A 1 478 ? 5.485 19.085 -7.630 1.00 81.62 478 ILE A C 1
ATOM 3762 O O . ILE A 1 478 ? 5.493 18.489 -8.701 1.00 81.62 478 ILE A O 1
ATOM 3766 N N . THR A 1 479 ? 4.850 18.597 -6.563 1.00 79.56 479 THR A N 1
ATOM 3767 C CA . THR A 1 479 ? 4.134 17.313 -6.593 1.00 79.56 479 THR A CA 1
ATOM 3768 C C . THR A 1 479 ? 2.954 17.365 -7.563 1.00 79.56 479 THR A C 1
ATOM 3770 O O . THR A 1 479 ? 2.757 16.436 -8.344 1.00 79.56 479 THR A O 1
ATOM 3773 N N . ALA A 1 480 ? 2.191 18.461 -7.568 1.00 80.00 480 ALA A N 1
ATOM 3774 C CA . ALA A 1 480 ? 1.114 18.672 -8.533 1.00 80.00 480 ALA A CA 1
ATOM 3775 C C . ALA A 1 480 ? 1.643 18.775 -9.976 1.00 80.00 480 ALA A C 1
ATOM 3777 O O . ALA A 1 480 ? 1.045 18.195 -10.883 1.00 80.00 480 ALA A O 1
ATOM 3778 N N . GLY A 1 481 ? 2.778 19.450 -10.181 1.00 85.75 481 GLY A N 1
ATOM 3779 C CA . GLY A 1 481 ? 3.479 19.528 -11.463 1.00 85.75 481 GLY A CA 1
ATOM 3780 C C . GLY A 1 481 ? 3.921 18.153 -11.952 1.00 85.75 481 GLY A C 1
ATOM 3781 O O . GLY A 1 481 ? 3.563 17.755 -13.055 1.00 85.75 481 GLY A O 1
ATOM 3782 N N . HIS A 1 482 ? 4.571 17.365 -11.094 1.00 86.38 482 HIS A N 1
ATOM 3783 C CA . HIS A 1 482 ? 4.994 16.012 -11.437 1.00 86.38 482 HIS A CA 1
ATOM 3784 C C . HIS A 1 482 ? 3.796 15.110 -11.774 1.00 86.38 482 HIS A C 1
ATOM 3786 O O . HIS A 1 482 ? 3.844 14.344 -12.734 1.00 86.38 482 HIS A O 1
ATOM 3792 N N . GLN A 1 483 ? 2.680 15.233 -11.048 1.00 78.94 483 GLN A N 1
ATOM 3793 C CA . GLN A 1 483 ? 1.447 14.520 -11.396 1.00 78.94 483 GLN A CA 1
ATOM 3794 C C . GLN A 1 483 ? 0.860 14.969 -12.742 1.00 78.94 483 GLN A C 1
ATOM 3796 O O . GLN A 1 483 ? 0.281 14.145 -13.451 1.00 78.94 483 GLN A O 1
ATOM 3801 N N . ALA A 1 484 ? 0.965 16.250 -13.100 1.00 85.56 484 ALA A N 1
ATOM 3802 C CA . ALA A 1 484 ? 0.520 16.752 -14.398 1.00 85.56 484 ALA A CA 1
ATOM 3803 C C . ALA A 1 484 ? 1.407 16.222 -15.535 1.00 85.56 484 ALA A C 1
ATOM 3805 O O . ALA A 1 484 ? 0.876 15.693 -16.511 1.00 85.56 484 ALA A O 1
ATOM 3806 N N . GLU A 1 485 ? 2.729 16.257 -15.362 1.00 88.69 485 GLU A N 1
ATOM 3807 C CA . GLU A 1 485 ? 3.697 15.681 -16.303 1.00 88.69 485 GLU A CA 1
ATOM 3808 C C . GLU A 1 485 ? 3.466 14.180 -16.489 1.00 88.69 485 GLU A C 1
ATOM 3810 O O . GLU A 1 485 ? 3.364 13.708 -17.615 1.00 88.69 485 GLU A O 1
ATOM 3815 N N . GLN A 1 486 ? 3.268 13.421 -15.405 1.00 83.19 486 GLN A N 1
ATOM 3816 C CA . GLN A 1 486 ? 2.941 11.993 -15.495 1.00 83.19 486 GLN A CA 1
ATOM 3817 C C . GLN A 1 486 ? 1.656 11.748 -16.298 1.00 83.19 486 GLN A C 1
ATOM 3819 O O . GLN A 1 486 ? 1.598 10.821 -17.109 1.00 83.19 486 GLN A O 1
ATOM 3824 N N . ARG A 1 487 ? 0.615 12.573 -16.108 1.00 86.62 487 ARG A N 1
ATOM 3825 C CA . ARG A 1 487 ? -0.625 12.473 -16.900 1.00 86.62 487 ARG A CA 1
ATOM 3826 C C . ARG A 1 487 ? -0.378 12.784 -18.373 1.00 86.62 487 ARG A C 1
ATOM 3828 O O . ARG A 1 487 ? -0.981 12.128 -19.223 1.00 86.62 487 ARG A O 1
ATOM 3835 N N . GLU A 1 488 ? 0.481 13.750 -18.673 1.00 92.56 488 GLU A N 1
ATOM 3836 C CA . GLU A 1 488 ? 0.851 14.101 -20.042 1.00 92.56 488 GLU A CA 1
ATOM 3837 C C . GLU A 1 488 ? 1.669 12.992 -20.710 1.00 92.56 488 GLU A C 1
ATOM 3839 O O . GLU A 1 488 ? 1.300 12.559 -21.800 1.00 92.56 488 GLU A O 1
ATOM 3844 N N . THR A 1 489 ? 2.667 12.424 -20.031 1.00 89.19 489 THR A N 1
ATOM 3845 C CA . THR A 1 489 ? 3.436 11.271 -20.524 1.00 89.19 489 THR A CA 1
ATOM 3846 C C . THR A 1 489 ? 2.534 10.066 -20.780 1.00 89.19 489 THR A C 1
ATOM 3848 O O . THR A 1 489 ? 2.623 9.430 -21.827 1.00 89.19 489 THR A O 1
ATOM 3851 N N . ILE A 1 490 ? 1.595 9.764 -19.874 1.00 84.44 490 ILE A N 1
ATOM 3852 C CA . ILE A 1 490 ? 0.615 8.685 -20.090 1.00 84.44 490 ILE A CA 1
ATOM 3853 C C . ILE A 1 490 ? -0.262 8.980 -21.313 1.00 84.44 490 ILE A C 1
ATOM 3855 O O . ILE A 1 490 ? -0.602 8.060 -22.060 1.00 84.44 490 ILE A O 1
ATOM 3859 N N . LYS A 1 491 ? -0.650 10.242 -21.527 1.00 92.06 491 LYS A N 1
ATOM 3860 C CA . LYS A 1 491 ? -1.420 10.643 -22.708 1.00 92.06 491 LYS A CA 1
ATOM 3861 C C . LYS A 1 491 ? -0.600 10.457 -23.989 1.00 92.06 491 LYS A C 1
ATOM 3863 O O . LYS A 1 491 ? -1.122 9.849 -24.918 1.00 92.06 491 LYS A O 1
ATOM 3868 N N . GLN A 1 492 ? 0.659 10.896 -24.008 1.00 89.94 492 GLN A N 1
ATOM 3869 C CA . GLN A 1 492 ? 1.574 10.722 -25.142 1.00 89.94 492 GLN A CA 1
ATOM 3870 C C . GLN A 1 492 ? 1.794 9.239 -25.459 1.00 89.94 492 GLN A C 1
ATOM 3872 O O . GLN A 1 492 ? 1.584 8.827 -26.592 1.00 89.94 492 GLN A O 1
ATOM 3877 N N . LEU A 1 493 ? 2.076 8.402 -24.454 1.00 86.44 493 LEU A N 1
ATOM 3878 C CA . LEU A 1 493 ? 2.233 6.954 -24.642 1.00 86.44 493 LEU A CA 1
ATOM 3879 C C . LEU A 1 493 ? 0.960 6.286 -25.181 1.00 86.44 493 LEU A C 1
ATOM 3881 O O . LEU A 1 493 ? 1.032 5.365 -25.992 1.00 86.44 493 LEU A O 1
ATOM 3885 N N . ARG A 1 494 ? -0.225 6.731 -24.743 1.00 87.81 494 ARG A N 1
ATOM 3886 C CA . ARG A 1 494 ? -1.501 6.237 -25.291 1.00 87.81 494 ARG A CA 1
ATOM 3887 C C . ARG A 1 494 ? -1.694 6.650 -26.745 1.00 87.81 494 ARG A C 1
ATOM 3889 O O . ARG A 1 494 ? -2.211 5.853 -27.521 1.00 87.81 494 ARG A O 1
ATOM 3896 N N . GLU A 1 495 ? -1.298 7.867 -27.097 1.00 93.44 495 GLU A N 1
ATOM 3897 C CA . GLU A 1 495 ? -1.371 8.379 -28.463 1.00 93.44 495 GLU A CA 1
ATOM 3898 C C . GLU A 1 495 ? -0.374 7.658 -29.383 1.00 93.44 495 GLU A C 1
ATOM 3900 O O . GLU A 1 495 ? -0.770 7.198 -30.451 1.00 93.44 495 GLU A O 1
ATOM 3905 N N . GLU A 1 496 ? 0.862 7.424 -28.936 1.00 90.12 496 GLU A N 1
ATOM 3906 C CA . GLU A 1 496 ? 1.856 6.617 -29.657 1.00 90.12 496 GLU A CA 1
ATOM 3907 C C . GLU A 1 496 ? 1.400 5.165 -29.841 1.00 90.12 496 GLU A C 1
ATOM 3909 O O . GLU A 1 496 ? 1.503 4.618 -30.938 1.00 90.12 496 GLU A O 1
ATOM 3914 N N . LEU A 1 497 ? 0.843 4.531 -28.801 1.00 86.56 497 LEU A N 1
ATOM 3915 C CA . LEU A 1 497 ? 0.288 3.178 -28.918 1.00 86.56 497 LEU A CA 1
ATOM 3916 C C . LEU A 1 497 ? -0.885 3.120 -29.899 1.00 86.56 497 LEU A C 1
ATOM 3918 O O . LEU A 1 497 ? -1.036 2.126 -30.612 1.00 86.56 497 LEU A O 1
ATOM 3922 N N . GLN A 1 498 ? -1.717 4.162 -29.939 1.00 90.69 498 GLN A N 1
ATOM 3923 C CA . GLN A 1 498 ? -2.801 4.254 -30.910 1.00 90.69 498 GLN A CA 1
ATOM 3924 C C . GLN A 1 498 ? -2.247 4.412 -32.332 1.00 90.69 498 GLN A C 1
ATOM 3926 O O . GLN A 1 498 ? -2.632 3.644 -33.209 1.00 90.69 498 GLN A O 1
ATOM 3931 N N . GLN A 1 499 ? -1.273 5.301 -32.542 1.00 92.75 499 GLN A N 1
ATOM 3932 C CA . GLN A 1 499 ? -0.604 5.472 -33.836 1.00 92.75 499 GLN A CA 1
ATOM 3933 C C . GLN A 1 499 ? 0.085 4.185 -34.311 1.00 92.75 499 GLN A C 1
ATOM 3935 O O . GLN A 1 499 ? -0.013 3.826 -35.482 1.00 92.75 499 GLN A O 1
ATOM 3940 N N . GLN A 1 500 ? 0.745 3.446 -33.413 1.00 87.19 500 GLN A N 1
ATOM 3941 C CA . GLN A 1 500 ? 1.350 2.154 -33.747 1.00 87.19 500 GLN A CA 1
ATOM 3942 C C . GLN A 1 500 ? 0.299 1.118 -34.157 1.00 87.19 500 GLN A C 1
ATOM 3944 O O . GLN A 1 500 ? 0.525 0.367 -35.105 1.00 87.19 500 GLN A O 1
ATOM 3949 N N . ARG A 1 501 ? -0.852 1.071 -33.472 1.00 86.25 501 ARG A N 1
ATOM 3950 C CA . ARG A 1 501 ? -1.964 0.187 -33.857 1.00 86.25 501 ARG A CA 1
ATOM 3951 C C . ARG A 1 501 ? -2.509 0.534 -35.234 1.00 86.25 501 ARG A C 1
ATOM 3953 O O . ARG A 1 501 ? -2.710 -0.380 -36.031 1.00 86.25 501 ARG A O 1
ATOM 3960 N N . ASP A 1 502 ? -2.700 1.818 -35.511 1.00 92.38 502 ASP A N 1
ATOM 3961 C CA . ASP A 1 502 ? -3.209 2.289 -36.799 1.00 92.38 502 ASP A CA 1
ATOM 3962 C C . ASP A 1 502 ? -2.206 1.968 -37.925 1.00 92.38 502 ASP A C 1
ATOM 3964 O O . ASP A 1 502 ? -2.583 1.387 -38.938 1.00 92.38 502 ASP A O 1
ATOM 3968 N N . MET A 1 503 ? -0.903 2.186 -37.704 1.00 91.50 503 MET A N 1
ATOM 3969 C CA . MET A 1 503 ? 0.149 1.828 -38.666 1.00 91.50 503 MET A CA 1
ATOM 3970 C C . MET A 1 503 ? 0.226 0.315 -38.930 1.00 91.50 503 MET A C 1
ATOM 3972 O O . MET A 1 503 ? 0.408 -0.112 -40.070 1.00 91.50 503 MET A O 1
ATOM 3976 N N . VAL A 1 504 ? 0.087 -0.518 -37.892 1.00 88.69 504 VAL A N 1
ATOM 3977 C CA . VAL A 1 504 ? 0.038 -1.980 -38.062 1.00 88.69 504 VAL A CA 1
ATOM 3978 C C . VAL A 1 504 ? -1.198 -2.388 -38.859 1.00 88.69 504 VAL A C 1
ATOM 3980 O O . VAL A 1 504 ? -1.098 -3.270 -39.712 1.00 88.69 504 VAL A O 1
ATOM 3983 N N . HIS A 1 505 ? -2.343 -1.751 -38.613 1.00 90.81 505 HIS A N 1
ATOM 3984 C CA . HIS A 1 505 ? -3.566 -2.009 -39.364 1.00 90.81 505 HIS A CA 1
ATOM 3985 C C . HIS A 1 505 ? -3.412 -1.637 -40.846 1.00 90.81 505 HIS A C 1
ATOM 3987 O O . HIS A 1 505 ? -3.718 -2.453 -41.718 1.00 90.81 505 HIS A O 1
ATOM 3993 N N . ASP A 1 506 ? -2.847 -0.467 -41.140 1.00 92.12 506 ASP A N 1
ATOM 3994 C CA . ASP A 1 506 ? -2.580 -0.025 -42.512 1.00 92.12 506 ASP A CA 1
ATOM 3995 C C . ASP A 1 506 ? -1.598 -0.960 -43.232 1.00 92.12 506 ASP A C 1
ATOM 3997 O O . ASP A 1 506 ? -1.833 -1.363 -44.375 1.00 92.12 506 ASP A O 1
ATOM 4001 N N . MET A 1 507 ? -0.534 -1.389 -42.547 1.00 91.69 507 MET A N 1
ATOM 4002 C CA . MET A 1 507 ? 0.434 -2.344 -43.091 1.00 91.69 507 MET A CA 1
ATOM 4003 C C . MET A 1 507 ? -0.204 -3.714 -43.375 1.00 91.69 507 MET A C 1
ATOM 4005 O O . MET A 1 507 ? 0.138 -4.352 -44.370 1.00 91.69 507 MET A O 1
ATOM 4009 N N . GLN A 1 508 ? -1.149 -4.172 -42.546 1.00 87.69 508 GLN A N 1
ATOM 4010 C CA . GLN A 1 508 ? -1.913 -5.398 -42.814 1.00 87.69 508 GLN A CA 1
ATOM 4011 C C . GLN A 1 508 ? -2.777 -5.254 -44.071 1.00 87.69 508 GLN A C 1
ATOM 4013 O O . GLN A 1 508 ? -2.774 -6.146 -44.922 1.00 87.69 508 GLN A O 1
ATOM 4018 N N . ILE A 1 509 ? -3.462 -4.120 -44.233 1.00 93.06 509 ILE A N 1
ATOM 4019 C CA . ILE A 1 509 ? -4.259 -3.835 -45.435 1.00 93.06 509 ILE A CA 1
ATOM 4020 C C . ILE A 1 509 ? -3.364 -3.817 -46.683 1.00 93.06 509 ILE A C 1
ATOM 4022 O O . ILE A 1 509 ? -3.719 -4.385 -47.723 1.00 93.06 509 ILE A O 1
ATOM 4026 N N . GLU A 1 510 ? -2.187 -3.195 -46.599 1.00 93.94 510 GLU A N 1
ATOM 4027 C CA . GLU A 1 510 ? -1.226 -3.175 -47.701 1.00 93.94 510 GLU A CA 1
ATOM 4028 C C . GLU A 1 510 ? -0.689 -4.577 -48.016 1.00 93.94 510 GLU A C 1
ATOM 4030 O O . GLU A 1 510 ? -0.647 -4.972 -49.186 1.00 93.94 510 GLU A O 1
ATOM 4035 N N . GLN A 1 511 ? -0.365 -5.370 -46.992 1.00 91.25 511 GLN A N 1
ATOM 4036 C CA . GLN A 1 511 ? 0.058 -6.759 -47.150 1.00 91.25 511 GLN A CA 1
ATOM 4037 C C . GLN A 1 511 ? -1.017 -7.591 -47.861 1.00 91.25 511 GLN A C 1
ATOM 4039 O O . GLN A 1 511 ? -0.705 -8.324 -48.803 1.00 91.25 511 GLN A O 1
ATOM 4044 N N . GLU A 1 512 ? -2.289 -7.452 -47.479 1.00 93.38 512 GLU A N 1
ATOM 4045 C CA . GLU A 1 512 ? -3.401 -8.123 -48.157 1.00 93.38 512 GLU A CA 1
ATOM 4046 C C . GLU A 1 512 ? -3.536 -7.688 -49.622 1.00 93.38 512 GLU A C 1
ATOM 4048 O O . GLU A 1 512 ? -3.804 -8.513 -50.505 1.00 93.38 512 GLU A O 1
ATOM 4053 N N . LYS A 1 513 ? -3.341 -6.397 -49.910 1.00 94.69 513 LYS A N 1
ATOM 4054 C CA . LYS A 1 513 ? -3.392 -5.858 -51.275 1.00 94.69 513 LYS A CA 1
ATOM 4055 C C . LYS A 1 513 ? -2.256 -6.408 -52.137 1.00 94.69 513 LYS A C 1
ATOM 4057 O O . LYS A 1 513 ? -2.514 -6.860 -53.256 1.00 94.69 513 LYS A O 1
ATOM 4062 N N . LEU A 1 514 ? -1.030 -6.420 -51.618 1.00 93.31 514 LEU A N 1
ATOM 4063 C CA . LEU A 1 514 ? 0.133 -6.990 -52.300 1.00 93.31 514 LEU A CA 1
ATOM 4064 C C . LEU A 1 514 ? -0.026 -8.497 -52.503 1.00 93.31 514 LEU A C 1
ATOM 4066 O O . LEU A 1 514 ? 0.272 -9.003 -53.584 1.00 93.31 514 LEU A O 1
ATOM 4070 N N . GLN A 1 515 ? -0.575 -9.211 -51.520 1.00 93.62 515 GLN A N 1
ATOM 4071 C CA . GLN A 1 515 ? -0.857 -10.638 -51.649 1.00 93.62 515 GLN A CA 1
ATOM 4072 C C . GLN A 1 515 ? -1.885 -10.911 -52.758 1.00 93.62 515 GLN A C 1
ATOM 4074 O O . GLN A 1 515 ? -1.698 -11.826 -53.563 1.00 93.62 515 GLN A O 1
ATOM 4079 N N . LYS A 1 516 ? -2.942 -10.093 -52.864 1.00 94.88 516 LYS A N 1
ATOM 4080 C CA . LYS A 1 516 ? -3.910 -10.178 -53.973 1.00 94.88 516 LYS A CA 1
ATOM 4081 C C . LYS A 1 516 ? -3.246 -9.914 -55.327 1.00 94.88 516 LYS A C 1
ATOM 4083 O O . LYS A 1 516 ? -3.489 -10.669 -56.266 1.00 94.88 516 LYS A O 1
ATOM 4088 N N . GLN A 1 517 ? -2.392 -8.894 -55.429 1.00 94.12 517 GLN A N 1
ATOM 4089 C CA . GLN A 1 517 ? -1.650 -8.595 -56.662 1.00 94.12 517 GLN A CA 1
ATOM 4090 C C . GLN A 1 517 ? -0.691 -9.726 -57.049 1.00 94.12 517 GLN A C 1
ATOM 4092 O O . GLN A 1 517 ? -0.654 -10.125 -58.212 1.00 94.12 517 GLN A O 1
ATOM 4097 N N . LYS A 1 518 ? 0.035 -10.294 -56.081 1.00 95.38 518 LYS A N 1
ATOM 4098 C CA . LYS A 1 518 ? 0.905 -11.455 -56.290 1.00 95.38 518 LYS A CA 1
ATOM 4099 C C . LYS A 1 518 ? 0.116 -12.639 -56.846 1.00 95.38 518 LYS A C 1
ATOM 4101 O O . LYS A 1 518 ? 0.501 -13.182 -57.876 1.00 95.38 518 LYS A O 1
ATOM 4106 N N . ASN A 1 519 ? -1.013 -12.985 -56.226 1.00 93.25 519 ASN A N 1
ATOM 4107 C CA . ASN A 1 519 ? -1.863 -14.081 -56.693 1.00 93.25 519 ASN A CA 1
ATOM 4108 C C . ASN A 1 519 ? -2.379 -13.834 -58.125 1.00 93.25 519 ASN A C 1
ATOM 4110 O O . ASN A 1 519 ? -2.429 -14.759 -58.934 1.00 93.25 519 ASN A O 1
ATOM 4114 N N . GLN A 1 520 ? -2.739 -12.591 -58.468 1.00 94.94 520 GLN A N 1
ATOM 4115 C CA . GLN A 1 520 ? -3.150 -12.228 -59.831 1.00 94.94 520 GLN A CA 1
ATOM 4116 C C . GLN A 1 520 ? -2.006 -12.385 -60.842 1.00 94.94 520 GLN A C 1
ATOM 4118 O O . GLN A 1 520 ? -2.217 -12.934 -61.923 1.00 94.94 520 GLN A O 1
ATOM 4123 N N . LEU A 1 521 ? -0.796 -11.935 -60.501 1.00 94.56 521 LEU A N 1
ATOM 4124 C CA . LEU A 1 521 ? 0.380 -12.100 -61.358 1.00 94.56 521 LEU A CA 1
ATOM 4125 C C . LEU A 1 521 ? 0.750 -13.575 -61.529 1.00 94.56 521 LEU A C 1
ATOM 4127 O O . LEU A 1 521 ? 1.046 -13.998 -62.642 1.00 94.56 521 LEU A O 1
ATOM 4131 N N . GLU A 1 522 ? 0.682 -14.376 -60.466 1.00 94.19 522 GLU A N 1
ATOM 4132 C CA . GLU A 1 522 ? 0.900 -15.825 -60.542 1.00 94.19 522 GLU A CA 1
ATOM 4133 C C . GLU A 1 522 ? -0.104 -16.497 -61.490 1.00 94.19 522 GLU A C 1
ATOM 4135 O O . GLU A 1 522 ? 0.299 -17.305 -62.329 1.00 94.19 522 GLU A O 1
ATOM 4140 N N . GLN A 1 523 ? -1.384 -16.110 -61.438 1.00 94.50 523 GLN A N 1
ATOM 4141 C CA . GLN A 1 523 ? -2.398 -16.582 -62.388 1.00 94.50 523 GLN A CA 1
ATOM 4142 C C . GLN A 1 523 ? -2.088 -16.158 -63.829 1.00 94.50 523 GLN A C 1
ATOM 4144 O O . GLN A 1 523 ? -2.184 -16.984 -64.736 1.00 94.50 523 GLN A O 1
ATOM 4149 N N . GLN A 1 524 ? -1.681 -14.905 -64.058 1.00 93.81 524 GLN A N 1
ATOM 4150 C CA . GLN A 1 524 ? -1.293 -14.431 -65.393 1.00 93.81 524 GLN A CA 1
ATOM 4151 C C . GLN A 1 524 ? -0.073 -15.183 -65.933 1.00 93.81 524 GLN A C 1
ATOM 4153 O O . GLN A 1 524 ? -0.063 -15.593 -67.092 1.00 93.81 524 GLN A O 1
ATOM 4158 N N . VAL A 1 525 ? 0.942 -15.410 -65.097 1.00 94.31 525 VAL A N 1
ATOM 4159 C CA . VAL A 1 525 ? 2.134 -16.180 -65.471 1.00 94.31 525 VAL A CA 1
ATOM 4160 C C . VAL A 1 525 ? 1.764 -17.628 -65.777 1.00 94.31 525 VAL A C 1
ATOM 4162 O O . VAL A 1 525 ? 2.256 -18.167 -66.768 1.00 94.31 525 VAL A O 1
ATOM 4165 N N . SER A 1 526 ? 0.892 -18.254 -64.980 1.00 93.81 526 SER A N 1
ATOM 4166 C CA . SER A 1 526 ? 0.372 -19.595 -65.277 1.00 93.81 526 SER A CA 1
ATOM 4167 C C . SER A 1 526 ? -0.348 -19.616 -66.621 1.00 93.81 526 SER A C 1
ATOM 4169 O O . SER A 1 526 ? -0.024 -20.437 -67.469 1.00 93.81 526 SER A O 1
ATOM 4171 N N . PHE A 1 527 ? -1.239 -18.653 -66.869 1.00 95.06 527 PHE A N 1
ATOM 4172 C CA . PHE A 1 527 ? -1.969 -18.551 -68.131 1.00 95.06 527 PHE A CA 1
ATOM 4173 C C . PHE A 1 527 ? -1.034 -18.398 -69.339 1.00 95.06 527 PHE A C 1
ATOM 4175 O O . PHE A 1 527 ? -1.214 -19.070 -70.354 1.00 95.06 527 PHE A O 1
ATOM 4182 N N . VAL A 1 528 ? -0.005 -17.549 -69.240 1.00 94.38 528 VAL A N 1
ATOM 4183 C CA . VAL A 1 528 ? 0.997 -17.387 -70.306 1.00 94.38 528 VAL A CA 1
ATOM 4184 C C . VAL A 1 528 ? 1.803 -18.670 -70.501 1.00 94.38 528 VAL A C 1
ATOM 4186 O O . VAL A 1 528 ? 2.049 -19.049 -71.645 1.00 94.38 528 VAL A O 1
ATOM 4189 N N . LYS A 1 529 ? 2.186 -19.365 -69.422 1.00 94.75 529 LYS A N 1
ATOM 4190 C CA . LYS A 1 529 ? 2.879 -20.661 -69.506 1.00 94.75 529 LYS A CA 1
ATOM 4191 C C . LYS A 1 529 ? 2.023 -21.710 -70.207 1.00 94.75 529 LYS A C 1
ATOM 4193 O O . LYS A 1 529 ? 2.524 -22.365 -71.116 1.00 94.75 529 LYS A O 1
ATOM 4198 N N . ASP A 1 530 ? 0.750 -21.822 -69.844 1.00 93.94 530 ASP A N 1
ATOM 4199 C CA . ASP A 1 530 ? -0.182 -22.779 -70.445 1.00 93.94 530 ASP A CA 1
ATOM 4200 C C . ASP A 1 530 ? -0.421 -22.458 -71.927 1.00 93.94 530 ASP A C 1
ATOM 4202 O O . ASP A 1 530 ? -0.409 -23.347 -72.779 1.00 93.94 530 ASP A O 1
ATOM 4206 N N . ASN A 1 531 ? -0.557 -21.173 -72.269 1.00 93.81 531 ASN A N 1
ATOM 4207 C CA . ASN A 1 531 ? -0.716 -20.733 -73.654 1.00 93.81 531 ASN A CA 1
ATOM 4208 C C . ASN A 1 531 ? 0.551 -20.972 -74.494 1.00 93.81 531 ASN A C 1
ATOM 4210 O O . ASN A 1 531 ? 0.470 -21.449 -75.631 1.00 93.81 531 ASN A O 1
ATOM 4214 N N . ALA A 1 532 ? 1.728 -20.685 -73.932 1.00 91.06 532 ALA A N 1
ATOM 4215 C CA . ALA A 1 532 ? 3.009 -20.956 -74.571 1.00 91.06 532 ALA A CA 1
ATOM 4216 C C . ALA A 1 532 ? 3.213 -22.463 -74.772 1.00 91.06 532 ALA A C 1
ATOM 4218 O O . ALA A 1 532 ? 3.582 -22.877 -75.868 1.00 91.06 532 ALA A O 1
ATOM 4219 N N . ALA A 1 533 ? 2.901 -23.286 -73.766 1.00 92.56 533 ALA A N 1
ATOM 4220 C CA . ALA A 1 533 ? 2.950 -24.741 -73.863 1.00 92.56 533 ALA A CA 1
ATOM 4221 C C . ALA A 1 533 ? 2.011 -25.263 -74.962 1.00 92.56 533 ALA A C 1
ATOM 4223 O O . ALA A 1 533 ? 2.452 -26.013 -75.832 1.00 92.56 533 ALA A O 1
ATOM 4224 N N . ALA A 1 534 ? 0.760 -24.792 -75.004 1.00 93.06 534 ALA A N 1
ATOM 4225 C CA . ALA A 1 534 ? -0.198 -25.154 -76.051 1.00 93.06 534 ALA A CA 1
ATOM 4226 C C . ALA A 1 534 ? 0.266 -24.716 -77.454 1.00 93.06 534 ALA A C 1
ATOM 4228 O O . ALA A 1 534 ? 0.078 -25.434 -78.441 1.00 93.06 534 ALA A O 1
ATOM 4229 N N . THR A 1 535 ? 0.901 -23.546 -77.563 1.00 93.69 535 THR A N 1
ATOM 4230 C CA . THR A 1 535 ? 1.465 -23.052 -78.826 1.00 93.69 535 THR A CA 1
ATOM 4231 C C . THR A 1 535 ? 2.658 -23.897 -79.269 1.00 93.69 535 THR A C 1
ATOM 4233 O O . THR A 1 535 ? 2.722 -24.287 -80.436 1.00 93.69 535 THR A O 1
ATOM 4236 N N . ILE A 1 536 ? 3.567 -24.235 -78.350 1.00 92.31 536 ILE A N 1
ATOM 4237 C CA . ILE A 1 536 ? 4.698 -25.136 -78.608 1.00 92.31 536 ILE A CA 1
ATOM 4238 C C . ILE A 1 536 ? 4.185 -26.506 -79.052 1.00 92.31 536 ILE A C 1
ATOM 4240 O O . ILE A 1 536 ? 4.680 -27.044 -80.041 1.00 92.31 536 ILE A O 1
ATOM 4244 N N . GLU A 1 537 ? 3.164 -27.051 -78.392 1.00 93.75 537 GLU A N 1
ATOM 4245 C CA . GLU A 1 537 ? 2.564 -28.331 -78.765 1.00 93.75 537 GLU A CA 1
ATOM 4246 C C . GLU A 1 537 ? 1.964 -28.275 -80.179 1.00 93.75 537 GLU A C 1
ATOM 4248 O O . GLU A 1 537 ? 2.229 -29.148 -81.008 1.00 93.75 537 GLU A O 1
ATOM 4253 N N . ARG A 1 538 ? 1.222 -27.209 -80.510 1.00 94.19 538 ARG A N 1
ATOM 4254 C CA . ARG A 1 538 ? 0.662 -27.012 -81.857 1.00 94.19 538 ARG A CA 1
ATOM 4255 C C . ARG A 1 538 ? 1.754 -26.887 -82.924 1.00 94.19 538 ARG A C 1
ATOM 4257 O O . ARG A 1 538 ? 1.632 -27.505 -83.981 1.00 94.19 538 ARG A O 1
ATOM 4264 N N . LEU A 1 539 ? 2.805 -26.106 -82.666 1.00 94.06 539 LEU A N 1
ATOM 4265 C CA . LEU A 1 539 ? 3.938 -25.948 -83.586 1.00 94.06 539 LEU A CA 1
ATOM 4266 C C . LEU A 1 539 ? 4.709 -27.261 -83.762 1.00 94.06 539 LEU A C 1
ATOM 4268 O O . LEU A 1 539 ? 5.110 -27.582 -84.880 1.00 94.06 539 LEU A O 1
ATOM 4272 N N . THR A 1 540 ? 4.862 -28.039 -82.690 1.00 93.81 540 THR A N 1
ATOM 4273 C CA . THR A 1 540 ? 5.510 -29.358 -82.721 1.00 93.81 540 THR A CA 1
ATOM 4274 C C . THR A 1 540 ? 4.707 -30.329 -83.581 1.00 93.81 540 THR A C 1
ATOM 4276 O O . THR A 1 540 ? 5.256 -30.883 -84.529 1.00 93.81 540 THR A O 1
ATOM 4279 N N . ARG A 1 541 ? 3.386 -30.428 -83.370 1.00 93.12 541 ARG A N 1
ATOM 4280 C CA . ARG A 1 541 ? 2.500 -31.246 -84.219 1.00 93.12 541 ARG A CA 1
ATOM 4281 C C . ARG A 1 541 ? 2.529 -30.805 -85.685 1.00 93.12 541 ARG A C 1
ATOM 4283 O O . ARG A 1 541 ? 2.530 -31.642 -86.582 1.00 93.12 541 ARG A O 1
ATOM 4290 N N . TYR A 1 542 ? 2.557 -29.497 -85.957 1.00 95.00 542 TYR A N 1
ATOM 4291 C CA . TYR A 1 542 ? 2.656 -28.993 -87.332 1.00 95.00 542 TYR A CA 1
ATOM 4292 C C . TYR A 1 542 ? 3.996 -29.363 -87.982 1.00 95.00 542 TYR A C 1
ATOM 4294 O O . TYR A 1 542 ? 4.023 -29.777 -89.142 1.00 95.00 542 TYR A O 1
ATOM 4302 N N . ARG A 1 543 ? 5.101 -29.260 -87.232 1.00 94.44 543 ARG A N 1
ATOM 4303 C CA . ARG A 1 543 ? 6.428 -29.694 -87.681 1.00 94.44 543 ARG A CA 1
ATOM 4304 C C . ARG A 1 543 ? 6.441 -31.188 -87.998 1.00 94.44 543 ARG A C 1
ATOM 4306 O O . ARG A 1 543 ? 6.923 -31.549 -89.067 1.00 94.44 543 ARG A O 1
ATOM 4313 N N . GLU A 1 544 ? 5.896 -32.026 -87.121 1.00 94.19 544 GLU A N 1
ATOM 4314 C CA . GLU A 1 544 ? 5.787 -33.477 -87.333 1.00 94.19 544 GLU A CA 1
ATOM 4315 C C . GLU A 1 544 ? 4.977 -33.792 -88.598 1.00 94.19 544 GLU A C 1
ATOM 4317 O O . GLU A 1 544 ? 5.447 -34.513 -89.476 1.00 94.19 544 GLU A O 1
ATOM 4322 N N . GLN A 1 545 ? 3.809 -33.163 -88.773 1.00 93.44 545 GLN A N 1
ATOM 4323 C CA . GLN A 1 545 ? 2.997 -33.322 -89.987 1.00 93.44 545 GLN A CA 1
ATOM 4324 C C . GLN A 1 545 ? 3.723 -32.862 -91.260 1.00 93.44 545 GLN A C 1
ATOM 4326 O O . GLN A 1 545 ? 3.567 -33.472 -92.322 1.00 93.44 545 GLN A O 1
ATOM 4331 N N . ALA A 1 546 ? 4.485 -31.768 -91.191 1.00 91.56 546 ALA A N 1
ATOM 4332 C CA . ALA A 1 546 ? 5.279 -31.284 -92.314 1.00 91.56 546 ALA A CA 1
ATOM 4333 C C . ALA A 1 546 ? 6.420 -32.256 -92.649 1.00 91.56 546 ALA A C 1
ATOM 4335 O O . ALA A 1 546 ? 6.621 -32.556 -93.825 1.00 91.56 546 ALA A O 1
ATOM 4336 N N . GLN A 1 547 ? 7.108 -32.794 -91.639 1.00 92.38 547 GLN A N 1
ATOM 4337 C CA . GLN A 1 547 ? 8.141 -33.818 -91.811 1.00 92.38 547 GLN A CA 1
ATOM 4338 C C . GLN A 1 547 ? 7.569 -35.094 -92.435 1.00 92.38 547 GLN A C 1
ATOM 4340 O O . GLN A 1 547 ? 8.121 -35.569 -93.423 1.00 92.38 547 GLN A O 1
ATOM 4345 N N . GLU A 1 548 ? 6.418 -35.589 -91.969 1.00 93.88 548 GLU A N 1
ATOM 4346 C CA . GLU A 1 548 ? 5.748 -36.736 -92.599 1.00 93.88 548 GLU A CA 1
ATOM 4347 C C . GLU A 1 548 ? 5.371 -36.471 -94.064 1.00 93.88 548 GLU A C 1
ATOM 4349 O O . GLU A 1 548 ? 5.454 -37.363 -94.911 1.00 93.88 548 GLU A O 1
ATOM 4354 N N . LYS A 1 549 ? 4.903 -35.257 -94.388 1.00 93.75 549 LYS A N 1
ATOM 4355 C CA . LYS A 1 549 ? 4.589 -34.879 -95.775 1.00 93.75 549 LYS A CA 1
ATOM 4356 C C . LYS A 1 549 ? 5.844 -34.838 -96.638 1.00 93.75 549 LYS A C 1
ATOM 4358 O O . LYS A 1 549 ? 5.785 -35.324 -97.765 1.00 93.75 549 LYS A O 1
ATOM 4363 N N . ILE A 1 550 ? 6.942 -34.282 -96.123 1.00 90.88 550 ILE A N 1
ATOM 4364 C CA . ILE A 1 550 ? 8.245 -34.284 -96.798 1.00 90.88 550 ILE A CA 1
ATOM 4365 C C . ILE A 1 550 ? 8.678 -35.726 -97.044 1.00 90.88 550 ILE A C 1
ATOM 4367 O O . ILE A 1 550 ? 8.902 -36.078 -98.193 1.00 90.88 550 ILE A O 1
ATOM 4371 N N . GLU A 1 551 ? 8.656 -36.591 -96.030 1.00 91.81 551 GLU A N 1
ATOM 4372 C CA . GLU A 1 551 ? 9.038 -38.001 -96.170 1.00 91.81 551 GLU A CA 1
ATOM 4373 C C . GLU A 1 551 ? 8.158 -38.738 -97.202 1.00 91.81 551 GLU A C 1
ATOM 4375 O O . GLU A 1 551 ? 8.645 -39.517 -98.024 1.00 91.81 551 GLU A O 1
ATOM 4380 N N . LYS A 1 552 ? 6.844 -38.466 -97.226 1.00 91.31 552 LYS A N 1
ATOM 4381 C CA . LYS A 1 552 ? 5.924 -39.006 -98.247 1.00 91.31 552 LYS A CA 1
ATOM 4382 C C . LYS A 1 552 ? 6.246 -38.486 -99.651 1.00 91.31 552 LYS A C 1
ATOM 4384 O O . LYS A 1 552 ? 6.148 -39.252 -100.609 1.00 91.31 552 LYS A O 1
ATOM 4389 N N . LEU A 1 553 ? 6.587 -37.205 -99.800 1.00 90.62 553 LEU A N 1
ATOM 4390 C CA . LEU A 1 553 ? 6.982 -36.614 -101.083 1.00 90.62 553 LEU A CA 1
ATOM 4391 C C . LEU A 1 553 ? 8.343 -37.134 -101.546 1.00 90.62 553 LEU A C 1
ATOM 4393 O O . LEU A 1 553 ? 8.479 -37.463 -102.718 1.00 90.62 553 LEU A O 1
ATOM 4397 N N . GLU A 1 554 ? 9.312 -37.280 -100.646 1.00 89.19 554 GLU A N 1
ATOM 4398 C CA . GLU A 1 554 ? 10.614 -37.895 -100.914 1.00 89.19 554 GLU A CA 1
ATOM 4399 C C . GLU A 1 554 ? 10.452 -39.348 -101.360 1.00 89.19 554 GLU A C 1
ATOM 4401 O O . GLU A 1 554 ? 11.036 -39.739 -102.368 1.00 89.19 554 GLU A O 1
ATOM 4406 N N . LYS A 1 555 ? 9.582 -40.125 -100.699 1.00 88.00 555 LYS A N 1
ATOM 4407 C CA . LYS A 1 555 ? 9.207 -41.474 -101.153 1.00 88.00 555 LYS A CA 1
ATOM 4408 C C . LYS A 1 555 ? 8.588 -41.447 -102.552 1.00 88.00 555 LYS A C 1
ATOM 4410 O O . LYS A 1 555 ? 9.006 -42.222 -103.403 1.00 88.00 555 LYS A O 1
ATOM 4415 N N . LYS A 1 556 ? 7.640 -40.544 -102.832 1.00 85.56 556 LYS A N 1
ATOM 4416 C CA . LYS A 1 556 ? 7.041 -40.403 -104.176 1.00 85.56 556 LYS A CA 1
ATOM 4417 C C . LYS A 1 556 ? 8.060 -39.989 -105.243 1.00 85.56 556 LYS A C 1
ATOM 4419 O O . LYS A 1 556 ? 8.029 -40.532 -106.339 1.00 85.56 556 LYS A O 1
ATOM 4424 N N . LEU A 1 557 ? 8.966 -39.061 -104.940 1.00 80.25 557 LEU A N 1
ATOM 4425 C CA . LEU A 1 557 ? 10.028 -38.623 -105.852 1.00 80.25 557 LEU A CA 1
ATOM 4426 C C . LEU A 1 557 ? 11.079 -39.714 -106.069 1.00 80.25 557 LEU A C 1
ATOM 4428 O O . LEU A 1 557 ? 11.568 -39.868 -107.184 1.00 80.25 557 LEU A O 1
ATOM 4432 N N . GLY A 1 558 ? 11.403 -40.490 -105.034 1.00 75.62 558 GLY A N 1
ATOM 4433 C CA . GLY A 1 558 ? 12.253 -41.673 -105.143 1.00 75.62 558 GLY A CA 1
ATOM 4434 C C . GLY A 1 558 ? 11.623 -42.754 -106.022 1.00 75.62 558 GLY A C 1
ATOM 4435 O O . GLY A 1 558 ? 12.311 -43.334 -106.855 1.00 75.62 558 GLY A O 1
ATOM 4436 N N . VAL A 1 559 ? 10.309 -42.965 -105.904 1.00 65.25 559 VAL A N 1
ATOM 4437 C CA . VAL A 1 559 ? 9.549 -43.887 -106.765 1.00 65.25 559 VAL A CA 1
ATOM 4438 C C . VAL A 1 559 ? 9.453 -43.371 -108.206 1.00 65.25 559 VAL A C 1
ATOM 4440 O O . VAL A 1 559 ? 9.663 -44.154 -109.123 1.00 65.25 559 VAL A O 1
ATOM 4443 N N . ASN A 1 560 ? 9.236 -42.070 -108.433 1.00 60.19 560 ASN A N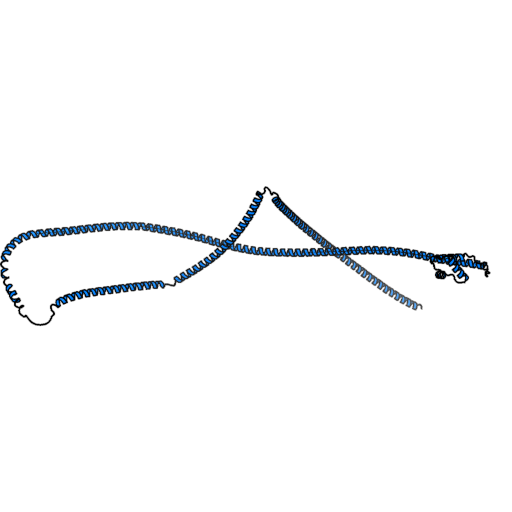 1
ATOM 4444 C CA . ASN A 1 560 ? 9.233 -41.494 -109.787 1.00 60.19 560 ASN A CA 1
ATOM 4445 C C . ASN A 1 560 ? 10.628 -41.508 -110.438 1.00 60.19 560 ASN A C 1
ATOM 4447 O O . ASN A 1 560 ? 10.744 -41.760 -111.631 1.00 60.19 560 ASN A O 1
ATOM 4451 N N . LYS A 1 561 ? 11.711 -41.315 -109.670 1.00 58.69 561 LYS A N 1
ATOM 4452 C CA . LYS A 1 561 ? 13.082 -41.523 -110.177 1.00 58.69 561 LYS A CA 1
ATOM 4453 C C . LYS A 1 561 ? 13.359 -42.978 -110.557 1.00 58.69 561 LYS A C 1
ATOM 4455 O O . LYS A 1 561 ? 14.191 -43.212 -111.421 1.00 58.69 561 LYS A O 1
ATOM 4460 N N . ALA A 1 562 ? 12.689 -43.929 -109.910 1.00 57.25 562 ALA A N 1
ATOM 4461 C CA . ALA A 1 562 ? 12.760 -45.343 -110.261 1.00 57.25 562 ALA A CA 1
ATOM 4462 C C . ALA A 1 562 ? 11.797 -45.738 -111.398 1.00 57.25 562 ALA A C 1
ATOM 4464 O O . ALA A 1 562 ? 11.892 -46.864 -111.870 1.00 57.25 562 ALA A O 1
ATOM 4465 N N . SER A 1 563 ? 10.877 -44.857 -111.824 1.00 56.06 563 SER A N 1
ATOM 4466 C CA . SER A 1 563 ? 9.993 -45.090 -112.978 1.00 56.06 563 SER A CA 1
ATOM 4467 C C . SER A 1 563 ? 10.437 -44.384 -114.266 1.00 56.06 563 SER A C 1
ATOM 4469 O O . SER A 1 563 ? 9.939 -44.743 -115.326 1.00 56.06 563 SER A O 1
ATOM 4471 N N . ASP A 1 564 ? 11.328 -43.387 -114.179 1.00 50.94 564 ASP A N 1
ATOM 4472 C CA . ASP A 1 564 ? 11.943 -42.683 -115.326 1.00 50.94 564 ASP A CA 1
ATOM 4473 C C . ASP A 1 564 ? 13.358 -43.206 -115.679 1.00 50.94 564 ASP A C 1
ATOM 4475 O O . ASP A 1 564 ? 14.044 -42.632 -116.529 1.00 50.94 564 ASP A O 1
ATOM 4479 N N . ALA A 1 565 ? 13.796 -44.292 -115.035 1.00 45.44 565 ALA A N 1
ATOM 4480 C CA . ALA A 1 565 ? 14.939 -45.118 -115.431 1.00 45.44 565 ALA A CA 1
ATOM 4481 C C . ALA A 1 565 ? 14.421 -46.495 -115.852 1.00 45.44 565 ALA A C 1
ATOM 4483 O O . ALA A 1 565 ? 14.959 -47.042 -116.842 1.00 45.44 565 ALA A O 1
#

Sequence (565 aa):
MTQYSDVKKICDELQKTGKPVSLDYLISQVPGAQASLVVHYQKWRNEQANRAPVQTSAESLFSPEFVAAFQHEAELRAKQHTDQLNQQLQQAMQAEVLAAEHNRELQQELQQLQHRKAELETSQQQQQQQLSTQAEKYAALTEERDQALKLTQKQQQELTDARQQSETLQATLAMAQQEAETIQLKVIGLQQAQDELEEQLQHEQQRNQQKLQQLQAELAAAEQELEPLQSKAKAAEQTEQQLEAVQQSEAKIKTALEAAQQANKKALQDLQTRDHDVTELQAMLEEFENKLHQATKTETQAVALTKRLQAQLNQLQQTATEQGTTTNDSVVAEQQAALLAERDAAQAQLTKLQQHSETLIAERNDALAKLEQAQAQLNAALSVQPAAAEMSAQQIAEQEKLQQQLSAYEKQLSALQKERETAQREVAEQRDAAQKVQQQLDAMQQAQVSDEADDTDIHATVAQLKANNAMLKEQSAITAGHQAEQRETIKQLREELQQQRDMVHDMQIEQEKLQKQKNQLEQQVSFVKDNAAATIERLTRYREQAQEKIEKLEKKLGVNKASDA

Secondary structure (DSSP, 8-state):
---HHHHHHHHHHHHHTT----HHHHHHHS-S-HHHHHHHHHHHHHHHHTS---------SS-HHHHHHHHHHHHHHHHHHHHHHHHHHHHHHHHHHHHHHHHHHHHHHHHHHHHHHHHHHHHHHHHHHHHHHHHHHHHHHHHHHHHHHHHHHHHHHHHHHHHHHHHHHHHHHHHHHHHHHHHHHHHHHHHHHHHHHHHHHHHHHHHHHHHHHHHHHHHHHHHHHHHHHHHHHHHHHHHHHHHHHHHHHHHHHHHHHHHHHHHHHHHHHHHHHHHHHHHHHHHTTTHHHHTTTSTTTSTTTHHHHHHHHHHHSTTSSSS----------HHHHHHHHHHHHHHHHHHHHHHHHHHHHHHHHHHHHHHHHHHHHHHHHHHHHTT--SHHHHHHHHHHHHHHHHHHHHHHHHHHHHHHHHHHHHHHHHHHHHHHHHHHHHHHHHHHHHHHHH-SS-TTHHHHHHHHHHHHHHHHHHHHHHHHHHHHHHHHHHHHHHHHHHHHHHHHHHHHHHHHHHHHHHHHHHHHHHHHHHHHHHHHHHHHHHHHHHHHHHHHHHHHHHHHHTT--

Radius of gyration: 102.03 Å; chains: 1; bounding box: 193×101×292 Å

Foldseek 3Di:
DDDLVVLLVVQVVCVVVVHDDDLVVSPVPDDDDSVVSVVSVVVSVVVVVPPDDPPPPPVPPDDPVVVVVVVVVVVVVVVVVVVVVVVVVVVVVVVVVVVVVVVVVVVVVVVVVVVVVVVVVVVVVVVVVVVVVVVVVVVVVVVVVVVVVVVVVVVVVVVVVVVVVVVVVVVVVVVVVVVVVVVVVVVVVVVVVVVVVVVVVVVVVVVVVVVVVVVVVVVVVVVVVVVVVVVVVVVVVVVVVVVVVVVVVVVVVVVVVVVVVVVVVVVVVVVVVVVVVVVVVVVVVVVVVVVVPVVVPVVPPVVVVVVVVVPVVVPPPVPHDDDDDDDDDDVVVVVVVVVVVVVVVVVVVVVVVVVVVVVVVVVVVVVVVVVVVVVVVVVVVVPDDDPVVVVVVVVVVVVVVVVVVVVVVVVVVVVVVVVVVVVVVVVVVVVVVVVVVVVVVVVVVCVVVVDVPPPDVVVVVVVVVVVVVVVVVVVVVVVVVVVVVVVVVVVVVVVVVVVVVVVVVVVVVVVVVVVVVVVVVVVVVVVVVVVVVVVVVVVVVVVVVVVVVVVVVVVVVVVVVVVVD